Protein AF-0000000078385156 (afdb_homodimer)

pLDDT: mean 86.01, std 15.61, range [19.48, 98.06]

Secondary structure (DSSP, 8-state):
------------HHHHHHHHT--HHHHHHHHHHHHHHHHGGG-S-HHHHHHHHHHHHHHHHHHHHHHT-TT-HHHHHHHTHHHHIIIIISGGGHHHHHHHHHHHHHHHHHHHHHHH-HHHHHHHHHH-HHHHHHHHTT--HHHHHHT-HHHHHHHHHHHHHHHHHHHHHSTTHHHHHHHHHHHHHHHHHHHHHSS-HHHHHHHHHHS-GGGGGGG-HHHHHHHHHH-PPPPTT------------/------------HHHHHHHHT--HHHHHHHHHHHHHHHHGGG-S-HHHHHHHHHHHHHHHHHHHHHHT-TT-HHHHHHHTHHHHIIIIISGGGHHHHHHHHHHHHHHHHHHHHHHH-HHHHHHHHHH-HHHHHHHHTT--HHHHHHT-HHHHHHHHHHHHHHHHHHHHHSTTHHHHHHHHHHHHHHHHHHHHHSS-HHHHHHHHHHS-GGGGGGG-HHHHHHHHHH-PPPPTT------------

Foldseek 3Di:
DPPCPDPLPQQPVVLVCLQQLPDPQLCVLCVQLSVLVSCCLVDLFNVVSLVSNLVSVVSSLVSVVPSCPPPCNVVVCLVQVLNCLCNPVCVVVCVVQRVLCSPFQSVQLVVQCVVLVLSVLSNVLSPDPVSNVSSVVNHDNLVSQLSCQSNLRSVLSSLLSSLVRCCVRGNPVSLSNLCSVLRSLQVVLVCLLADDPVVLVSCQVRHDQSNLCSSPNVSSNCCNNNSDDDDPPDRRGSDNPPPPD/DPPCPDPLPQQPVVLVCLQQLPDPQLCVLCVQLSVLVSCCLVDLFNVVSLVSNLVSVVSSLVSVVPSCPPPCNVVVCLVQVLNCLCNPVCVVVCVVQRVLCSVFQSVQLVVQCVVLVLSVLSNVLSPDPVSNVSSVVNHDNLVSQLSCQSNLRSVLSSLLSSLVRCCVRGNPVSLSNLCSVLRSLQVVLVCLLADDPVVLVSCQVRHDQSNLCSSDNVSSNCCNNNSDDDDPPDRRGSDRPPPPD

Sequence (490 aa):
MLCVLGASPPVDAALIQKAAGVPECVRNCTEDLMVAASNAFNFQSFMKATKTICAEYKKATACIKKSGCSDVEGVYDMVTKGLYSVCVEKYSMLGLVGPCLDQNANRVFKKCDTKCGLLSDLNALTNDKEVQQVADEGGNALVLLDHLGPTCKSFICYLSCSQKGLERSCPATGSAYVDAMVRPL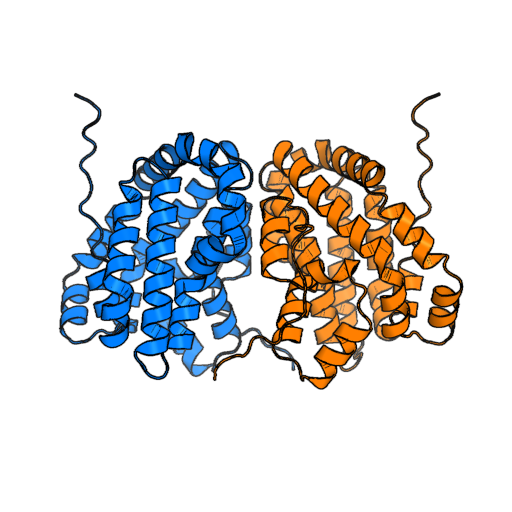EEVARYLQTAAKSLVKLVNKHVPKQCLPLMDVDYLSRLKYFGSLPDSRAVYEISLRTVALMLCVLGASPPVDAALIQKAAGVPECVRNCTEDLMVAASNAFNFQSFMKATKTICAEYKKATACIKKSGCSDVEGVYDMVTKGLYSVCVEKYSMLGLVGPCLDQNANRVFKKCDTKCGLLSDLNALTNDKEVQQVADEGGNALVLLDHLGPTCKSFICYLSCSQKGLERSCPATGSAYVDAMVRPLEEVARYLQTAAKSLVKLVNKHVPKQCLPLMDVDYLSRLKYFGSLPDSRAVYEISLRTVAL

InterPro domains:
  IPR029153 Chondroitin proteoglycan 4 [PF15481] (18-211)
  IPR053123 Chondroitin Proteoglycan 4-like [PTHR37442] (18-230)

Structure (mmCIF, N/CA/C/O backbone):
data_AF-0000000078385156-model_v1
#
loop_
_entity.id
_entity.type
_entity.pdbx_description
1 polymer 'CPG4 domain-containing protein'
#
loop_
_atom_site.group_PDB
_atom_site.id
_atom_site.type_symbol
_atom_site.label_atom_id
_atom_site.label_alt_id
_atom_site.label_comp_id
_atom_site.label_asym_id
_atom_site.label_entity_id
_atom_site.label_seq_id
_atom_site.pdbx_PDB_ins_code
_atom_site.Cartn_x
_atom_site.Cartn_y
_atom_site.Cartn_z
_atom_site.occupancy
_atom_site.B_iso_or_equiv
_atom_site.auth_seq_id
_atom_site.auth_comp_id
_atom_site.auth_asym_id
_atom_site.auth_atom_id
_atom_site.pdbx_PDB_model_num
ATOM 1 N N . MET A 1 1 ? 31.469 -25.141 -18.312 1 19.5 1 MET A N 1
ATOM 2 C CA . MET A 1 1 ? 30.484 -26.203 -18.172 1 19.5 1 MET A CA 1
ATOM 3 C C . MET A 1 1 ? 29.312 -25.766 -17.297 1 19.5 1 MET A C 1
ATOM 5 O O . MET A 1 1 ? 28.531 -26.594 -16.844 1 19.5 1 MET A O 1
ATOM 9 N N . LEU A 1 2 ? 29.344 -24.547 -16.672 1 20.75 2 LEU A N 1
ATOM 10 C CA . LEU A 1 2 ? 28.688 -23.906 -15.531 1 20.75 2 LEU A CA 1
ATOM 11 C C . LEU A 1 2 ? 27.188 -23.828 -15.75 1 20.75 2 LEU A C 1
ATOM 13 O O . LEU A 1 2 ? 26.406 -24.031 -14.82 1 20.75 2 LEU A O 1
ATOM 17 N N . CYS A 1 3 ? 26.719 -23.062 -16.812 1 23.27 3 CYS A N 1
ATOM 18 C CA . CYS A 1 3 ? 25.625 -22.125 -16.984 1 23.27 3 CYS A CA 1
ATOM 19 C C . CYS A 1 3 ? 24.312 -22.859 -17.25 1 23.27 3 CYS A C 1
ATOM 21 O O . CYS A 1 3 ? 23.328 -22.266 -17.688 1 23.27 3 CYS A O 1
ATOM 23 N N . VAL A 1 4 ? 24.359 -24.109 -17.641 1 24.78 4 VAL A N 1
ATOM 24 C CA . VAL A 1 4 ? 23.109 -24.719 -18.062 1 24.78 4 VAL A CA 1
ATOM 25 C C . VAL A 1 4 ? 22.172 -24.844 -16.859 1 24.78 4 VAL A C 1
ATOM 27 O O . VAL A 1 4 ? 22.203 -25.859 -16.141 1 24.78 4 VAL A O 1
ATOM 30 N N . LEU A 1 5 ? 22.141 -24.062 -15.891 1 31.27 5 LEU A N 1
ATOM 31 C CA . LEU A 1 5 ? 21.094 -24.297 -14.914 1 31.27 5 LEU A CA 1
ATOM 32 C C . LEU A 1 5 ? 19.797 -24.703 -15.609 1 31.27 5 LEU A C 1
ATOM 34 O O . LEU A 1 5 ? 19.328 -24.031 -16.531 1 31.27 5 LEU A O 1
ATOM 38 N N . GLY A 1 6 ? 19.359 -25.969 -15.75 1 31.77 6 GLY A N 1
ATOM 39 C CA . GLY A 1 6 ? 18.156 -26.609 -16.25 1 31.77 6 GLY A CA 1
ATOM 40 C C . GLY A 1 6 ? 16.906 -25.781 -16.062 1 31.77 6 GLY A C 1
ATOM 41 O O . GLY A 1 6 ? 16.672 -25.25 -14.977 1 31.77 6 GLY A O 1
ATOM 42 N N . ALA A 1 7 ? 16.375 -25.109 -17.094 1 38.41 7 ALA A N 1
ATOM 43 C CA . ALA A 1 7 ? 15.078 -24.453 -17.219 1 38.41 7 ALA A CA 1
ATOM 44 C C . ALA A 1 7 ? 13.992 -25.203 -16.453 1 38.41 7 ALA A C 1
ATOM 46 O O . ALA A 1 7 ? 13.727 -26.375 -16.75 1 38.41 7 ALA A O 1
ATOM 47 N N . SER A 1 8 ? 13.953 -25.281 -15.211 1 45.66 8 SER A N 1
ATOM 48 C CA . SER A 1 8 ? 12.773 -25.875 -14.586 1 45.66 8 SER A CA 1
ATOM 49 C C . SER A 1 8 ? 11.539 -25.719 -15.469 1 45.66 8 SER A C 1
ATOM 51 O O . SER A 1 8 ? 11.391 -24.719 -16.172 1 45.66 8 SER A O 1
ATOM 53 N N . PRO A 1 9 ? 10.945 -26.906 -15.867 1 52.84 9 PRO A N 1
ATOM 54 C CA . PRO A 1 9 ? 9.734 -26.812 -16.672 1 52.84 9 PRO A CA 1
ATOM 55 C C . PRO A 1 9 ? 8.797 -25.703 -16.203 1 52.84 9 PRO A C 1
ATOM 57 O O . PRO A 1 9 ? 8.773 -25.375 -15.023 1 52.84 9 PRO A O 1
ATOM 60 N N . PRO A 1 10 ? 8.195 -25.078 -17.141 1 67.12 10 PRO A N 1
ATOM 61 C CA . PRO A 1 10 ? 7.25 -24 -16.812 1 67.12 10 PRO A CA 1
ATOM 62 C C . PRO A 1 10 ? 6.117 -24.484 -15.906 1 67.12 10 PRO A C 1
ATOM 64 O O . PRO A 1 10 ? 5.691 -25.641 -15.992 1 67.12 10 PRO A O 1
ATOM 67 N N . VAL A 1 11 ? 5.93 -23.859 -14.82 1 75.25 11 VAL A N 1
ATOM 68 C CA . VAL A 1 11 ? 4.801 -24.125 -13.938 1 75.25 11 VAL A CA 1
ATOM 69 C C . VAL A 1 11 ? 3.514 -24.219 -14.75 1 75.25 11 VAL A C 1
ATOM 71 O O . VAL A 1 11 ? 3.266 -23.406 -15.633 1 75.25 11 VAL A O 1
ATOM 74 N N . ASP A 1 12 ? 2.863 -25.344 -14.555 1 82.88 12 ASP A N 1
ATOM 75 C CA . ASP A 1 12 ? 1.576 -25.516 -15.219 1 82.88 12 ASP A CA 1
ATOM 76 C C . ASP A 1 12 ? 0.494 -24.672 -14.555 1 82.88 12 ASP A C 1
ATOM 78 O O . ASP A 1 12 ? -0.323 -25.188 -13.789 1 82.88 12 ASP A O 1
ATOM 82 N N . ALA A 1 13 ? 0.412 -23.469 -14.969 1 83.94 13 ALA A N 1
ATOM 83 C CA . ALA A 1 13 ? -0.536 -22.516 -14.391 1 83.94 13 ALA A CA 1
ATOM 84 C C . ALA A 1 13 ? -1.973 -22.891 -14.742 1 83.94 13 ALA A C 1
ATOM 86 O O . ALA A 1 13 ? -2.895 -22.641 -13.961 1 83.94 13 ALA A O 1
ATOM 87 N N . ALA A 1 14 ? -2.139 -23.547 -15.828 1 85.12 14 ALA A N 1
ATOM 88 C CA . ALA A 1 14 ? -3.473 -23.969 -16.25 1 85.12 14 ALA A CA 1
ATOM 89 C C . ALA A 1 14 ? -4.035 -25.031 -15.32 1 85.12 14 ALA A C 1
ATOM 91 O O . ALA A 1 14 ? -5.23 -25.031 -15.008 1 85.12 14 ALA A O 1
ATOM 92 N N . LEU A 1 15 ? -3.195 -25.891 -14.977 1 90.19 15 LEU A N 1
ATOM 93 C CA . LEU A 1 15 ? -3.631 -26.922 -14.062 1 90.19 15 LEU A CA 1
ATOM 94 C C . LEU A 1 15 ? -4.059 -26.328 -12.719 1 90.19 15 LEU A C 1
ATOM 96 O O . LEU A 1 15 ? -5.043 -26.781 -12.125 1 90.19 15 LEU A O 1
ATOM 100 N N . ILE A 1 16 ? -3.359 -25.375 -12.273 1 89.94 16 ILE A N 1
ATOM 101 C CA . ILE A 1 16 ? -3.684 -24.719 -11.016 1 89.94 16 ILE A CA 1
ATOM 102 C C . ILE A 1 16 ? -5.047 -24.047 -11.117 1 89.94 16 ILE A C 1
ATOM 104 O O . ILE A 1 16 ? -5.859 -24.109 -10.195 1 89.94 16 ILE A O 1
ATOM 108 N N . GLN A 1 17 ? -5.305 -23.406 -12.203 1 90.88 17 GLN A N 1
ATOM 109 C CA . GLN A 1 17 ? -6.594 -22.75 -12.406 1 90.88 17 GLN A CA 1
ATOM 110 C C . GLN A 1 17 ? -7.734 -23.766 -12.383 1 90.88 17 GLN A C 1
ATOM 112 O O . GLN A 1 17 ? -8.766 -23.516 -11.758 1 90.88 17 GLN A O 1
ATOM 117 N N . LYS A 1 18 ? -7.492 -24.828 -13.023 1 92.94 18 LYS A N 1
ATOM 118 C CA . LYS A 1 18 ? -8.508 -25.875 -13.047 1 92.94 18 LYS A CA 1
ATOM 119 C C . LYS A 1 18 ? -8.742 -26.453 -11.648 1 92.94 18 LYS A C 1
ATOM 121 O O . LYS A 1 18 ? -9.891 -26.641 -11.242 1 92.94 18 LYS A O 1
ATOM 126 N N . ALA A 1 19 ? -7.648 -26.688 -11.031 1 94.19 19 ALA A N 1
ATOM 127 C CA . ALA A 1 19 ? -7.742 -27.25 -9.688 1 94.19 19 ALA A CA 1
ATOM 128 C C . ALA A 1 19 ? -8.453 -26.297 -8.742 1 94.19 19 ALA A C 1
ATOM 130 O O . ALA A 1 19 ? -9.141 -26.719 -7.809 1 94.19 19 ALA A O 1
ATOM 131 N N . ALA A 1 20 ? -8.281 -25.016 -9.023 1 91.81 20 ALA A N 1
ATOM 132 C CA . ALA A 1 20 ? -8.906 -23.984 -8.18 1 91.81 20 ALA A CA 1
ATOM 133 C C . ALA A 1 20 ? -10.391 -23.844 -8.508 1 91.81 20 ALA A C 1
ATOM 135 O O . ALA A 1 20 ? -11.125 -23.156 -7.789 1 91.81 20 ALA A O 1
ATOM 136 N N . GLY A 1 21 ? -10.883 -24.406 -9.562 1 90.81 21 GLY A N 1
ATOM 137 C CA . GLY A 1 21 ? -12.289 -24.344 -9.945 1 90.81 21 GLY A CA 1
ATOM 138 C C . GLY A 1 21 ? -12.625 -23.109 -10.766 1 90.81 21 GLY A C 1
ATOM 139 O O . GLY A 1 21 ? -13.781 -22.672 -10.789 1 90.81 21 GLY A O 1
ATOM 140 N N . VAL A 1 22 ? -11.609 -22.531 -11.398 1 90.38 22 VAL A N 1
ATOM 141 C CA . VAL A 1 22 ? -11.867 -21.375 -12.25 1 90.38 22 VAL A CA 1
ATOM 142 C C . VAL A 1 22 ? -12.719 -21.797 -13.445 1 90.38 22 VAL A C 1
ATOM 144 O O . VAL A 1 22 ? -12.383 -22.75 -14.148 1 90.38 22 VAL A O 1
ATOM 147 N N . PRO A 1 23 ? -13.773 -21.078 -13.664 1 90.75 23 PRO A N 1
ATOM 148 C CA . PRO A 1 23 ? -14.664 -21.469 -14.758 1 90.75 23 PRO A CA 1
ATOM 149 C C . PRO A 1 23 ? -13.984 -21.375 -16.125 1 90.75 23 PRO A C 1
ATOM 151 O O . PRO A 1 23 ? -13.078 -20.562 -16.312 1 90.75 23 PRO A O 1
ATOM 154 N N . GLU A 1 24 ? -14.492 -22.156 -17.047 1 89.31 24 GLU A N 1
ATOM 155 C CA . GLU A 1 24 ? -13.922 -22.25 -18.391 1 89.31 24 GLU A CA 1
ATOM 156 C C . GLU A 1 24 ? -13.961 -20.891 -19.094 1 89.31 24 GLU A C 1
ATOM 158 O O . GLU A 1 24 ? -13.031 -20.547 -19.828 1 89.31 24 GLU A O 1
ATOM 163 N N . CYS A 1 25 ? -14.984 -20.188 -18.891 1 91.5 25 CYS A N 1
ATOM 164 C CA . CYS A 1 25 ? -15.109 -18.891 -19.547 1 91.5 25 CYS A CA 1
ATOM 165 C C . CYS A 1 25 ? -13.977 -17.953 -19.125 1 91.5 25 CYS A C 1
ATOM 167 O O . CYS A 1 25 ? -13.477 -17.172 -19.938 1 91.5 25 CYS A O 1
ATOM 169 N N . VAL A 1 26 ? -13.562 -18.047 -17.875 1 92.44 26 VAL A N 1
ATOM 170 C CA . VAL A 1 26 ? -12.453 -17.25 -17.375 1 92.44 26 VAL A CA 1
ATOM 171 C C . VAL A 1 26 ? -11.133 -17.797 -17.922 1 92.44 26 VAL A C 1
ATOM 173 O O . VAL A 1 26 ? -10.273 -17.031 -18.359 1 92.44 26 VAL A O 1
ATOM 176 N N . ARG A 1 27 ? -11.039 -19.078 -17.953 1 92.56 27 ARG A N 1
ATOM 177 C CA . ARG A 1 27 ? -9.805 -19.719 -18.406 1 92.56 27 ARG A CA 1
ATOM 178 C C . ARG A 1 27 ? -9.547 -19.406 -19.875 1 92.56 27 ARG A C 1
ATOM 180 O O . ARG A 1 27 ? -8.398 -19.203 -20.281 1 92.56 27 ARG A O 1
ATOM 187 N N . ASN A 1 28 ? -10.523 -19.344 -20.641 1 92.56 28 ASN A N 1
ATOM 188 C CA . ASN A 1 28 ? -10.383 -19.016 -22.047 1 92.56 28 ASN A CA 1
ATOM 189 C C . ASN A 1 28 ? -9.867 -17.594 -22.25 1 92.56 28 ASN A C 1
ATOM 191 O O . ASN A 1 28 ? -9.117 -17.312 -23.188 1 92.56 28 ASN A O 1
ATOM 195 N N . CYS A 1 29 ? -10.266 -16.75 -21.328 1 94.69 29 CYS A N 1
ATOM 196 C CA . CYS A 1 29 ? -9.875 -15.352 -21.438 1 94.69 29 CYS A CA 1
ATOM 197 C C . CYS A 1 29 ? -8.469 -15.133 -20.891 1 94.69 29 CYS A C 1
ATOM 199 O O . CYS A 1 29 ? -7.801 -14.164 -21.25 1 94.69 29 CYS A O 1
ATOM 201 N N . THR A 1 30 ? -7.992 -16.062 -20.078 1 94.5 30 THR A N 1
ATOM 202 C CA . THR A 1 30 ? -6.75 -15.781 -19.359 1 94.5 30 THR A CA 1
ATOM 203 C C . THR A 1 30 ? -5.629 -16.703 -19.844 1 94.5 30 THR A C 1
ATOM 205 O O . THR A 1 30 ? -4.5 -16.609 -19.344 1 94.5 30 THR A O 1
ATOM 208 N N . GLU A 1 31 ? -5.812 -17.484 -20.797 1 92.88 31 GLU A N 1
ATOM 209 C CA . GLU A 1 31 ? -4.836 -18.469 -21.25 1 92.88 31 GLU A CA 1
ATOM 210 C C . GLU A 1 31 ? -3.533 -17.797 -21.672 1 92.88 31 GLU A C 1
ATOM 212 O O . GLU A 1 31 ? -2.457 -18.172 -21.203 1 92.88 31 GLU A O 1
ATOM 217 N N . ASP A 1 32 ? -3.66 -16.859 -22.547 1 93.25 32 ASP A N 1
ATOM 218 C CA . ASP A 1 32 ? -2.469 -16.188 -23.047 1 93.25 32 ASP A CA 1
ATOM 219 C C . ASP A 1 32 ? -1.754 -15.43 -21.938 1 93.25 32 ASP A C 1
ATOM 221 O O . ASP A 1 32 ? -0.525 -15.32 -21.938 1 93.25 32 ASP A O 1
ATOM 225 N N . LEU A 1 33 ? -2.525 -14.891 -21.016 1 93.75 33 LEU A N 1
ATOM 226 C CA . LEU A 1 33 ? -1.944 -14.219 -19.859 1 93.75 33 LEU A CA 1
ATOM 227 C C . LEU A 1 33 ? -1.127 -15.188 -19.016 1 93.75 33 LEU A C 1
ATOM 229 O O . LEU A 1 33 ? -0.025 -14.859 -18.578 1 93.75 33 LEU A O 1
ATOM 233 N N . MET A 1 34 ? -1.663 -16.359 -18.844 1 90 34 MET A N 1
ATOM 234 C CA . MET A 1 34 ? -0.976 -17.375 -18.047 1 90 34 MET A CA 1
ATOM 235 C C . MET A 1 34 ? 0.311 -17.828 -18.734 1 90 34 MET A C 1
ATOM 237 O O . MET A 1 34 ? 1.328 -18.047 -18.078 1 90 34 MET A O 1
ATOM 241 N N . VAL A 1 35 ? 0.225 -17.938 -19.984 1 87.19 35 VAL A N 1
ATOM 242 C CA . VAL A 1 35 ? 1.407 -18.312 -20.75 1 87.19 35 VAL A CA 1
ATOM 243 C C . VAL A 1 35 ? 2.479 -17.234 -20.625 1 87.19 35 VAL A C 1
ATOM 245 O O . VAL A 1 35 ? 3.648 -17.531 -20.391 1 87.19 35 VAL A O 1
ATOM 248 N N . ALA A 1 36 ? 2.082 -16.031 -20.766 1 87.56 36 ALA A N 1
ATOM 249 C CA . ALA A 1 36 ? 3.02 -14.922 -20.625 1 87.56 36 ALA A CA 1
ATOM 250 C C . ALA A 1 36 ? 3.645 -14.891 -19.234 1 87.56 36 ALA A C 1
ATOM 252 O O . ALA A 1 36 ? 4.852 -14.672 -19.094 1 87.56 36 ALA A O 1
ATOM 253 N N . ALA A 1 37 ? 2.836 -15.086 -18.234 1 86 37 ALA A N 1
ATOM 254 C CA . ALA A 1 37 ? 3.305 -15.047 -16.844 1 86 37 ALA A CA 1
ATOM 255 C C . ALA A 1 37 ? 4.293 -16.188 -16.578 1 86 37 ALA A C 1
ATOM 257 O O . ALA A 1 37 ? 5.293 -15.984 -15.883 1 86 37 ALA A O 1
ATOM 258 N N . SER A 1 38 ? 3.973 -17.312 -17.078 1 79.25 38 SER A N 1
ATOM 259 C CA . SER A 1 38 ? 4.832 -18.469 -16.875 1 79.25 38 SER A CA 1
ATOM 260 C C . SER A 1 38 ? 6.188 -18.281 -17.547 1 79.25 38 SER A C 1
ATOM 262 O O . SER A 1 38 ? 7.203 -18.781 -17.062 1 79.25 38 SER A O 1
ATOM 264 N N . ASN A 1 39 ? 6.199 -17.547 -18.562 1 76.94 39 ASN A N 1
ATOM 265 C CA . ASN A 1 39 ? 7.43 -17.328 -19.328 1 76.94 39 ASN A CA 1
ATOM 266 C C . ASN A 1 39 ? 8.258 -16.188 -18.734 1 76.94 39 ASN A C 1
ATOM 268 O O . ASN A 1 39 ? 9.406 -15.992 -19.125 1 76.94 39 ASN A O 1
ATOM 272 N N . ALA A 1 40 ? 7.625 -15.5 -17.797 1 75.56 40 ALA A N 1
ATOM 273 C CA . ALA A 1 40 ? 8.289 -14.32 -17.234 1 75.56 40 ALA A CA 1
ATOM 274 C C . ALA A 1 40 ? 9.594 -14.703 -16.547 1 75.56 40 ALA A C 1
ATOM 276 O O . ALA A 1 40 ? 10.539 -13.914 -16.516 1 75.56 40 ALA A O 1
ATOM 277 N N . PHE A 1 41 ? 9.664 -15.852 -16.062 1 66.44 41 PHE A N 1
ATOM 278 C CA . PHE A 1 41 ? 10.859 -16.312 -15.359 1 66.44 41 PHE A CA 1
ATOM 279 C C . PHE A 1 41 ? 11.992 -16.594 -16.328 1 66.44 41 PHE A C 1
ATOM 281 O O . PHE A 1 41 ? 13.156 -16.688 -15.93 1 66.44 41 PHE A O 1
ATOM 288 N N . ASN A 1 42 ? 11.656 -16.641 -17.562 1 66.75 42 ASN A N 1
ATOM 289 C CA . ASN A 1 42 ? 12.656 -17.016 -18.562 1 66.75 42 ASN A CA 1
ATOM 290 C C . ASN A 1 42 ? 13.078 -15.812 -19.406 1 66.75 42 ASN A C 1
ATOM 292 O O . ASN A 1 42 ? 13.93 -15.93 -20.281 1 66.75 42 ASN A O 1
ATOM 296 N N . PHE A 1 43 ? 12.531 -14.758 -19.094 1 65.44 43 PHE A N 1
ATOM 297 C CA . PHE A 1 43 ? 12.844 -13.609 -19.922 1 65.44 43 PHE A CA 1
ATOM 298 C C . PHE A 1 43 ? 14.211 -13.039 -19.578 1 65.44 43 PHE A C 1
ATOM 300 O O . PHE A 1 43 ? 14.617 -13.062 -18.406 1 65.44 43 PHE A O 1
ATOM 307 N N . GLN A 1 44 ? 14.727 -12.656 -20.688 1 72.06 44 GLN A N 1
ATOM 308 C CA . GLN A 1 44 ? 16.016 -11.992 -20.531 1 72.06 44 GLN A CA 1
ATOM 309 C C . GLN A 1 44 ? 15.844 -10.539 -20.078 1 72.06 44 GLN A C 1
ATOM 311 O O . GLN A 1 44 ? 16.703 -9.984 -19.406 1 72.06 44 GLN A O 1
ATOM 316 N N . SER A 1 45 ? 14.766 -10.031 -20.516 1 86.62 45 SER A N 1
ATOM 317 C CA . SER A 1 45 ? 14.492 -8.641 -20.188 1 86.62 45 SER A CA 1
ATOM 318 C C . SER A 1 45 ? 13.234 -8.516 -19.328 1 86.62 45 SER A C 1
ATOM 320 O O . SER A 1 45 ? 12.141 -8.891 -19.766 1 86.62 45 SER A O 1
ATOM 322 N N . PHE A 1 46 ? 13.422 -7.941 -18.234 1 88 46 PHE A N 1
ATOM 323 C CA . PHE A 1 46 ? 12.305 -7.711 -17.328 1 88 46 PHE A CA 1
ATOM 324 C C . PHE A 1 46 ? 11.25 -6.82 -17.969 1 88 46 PHE A C 1
ATOM 326 O O . PHE A 1 46 ? 10.055 -7.09 -17.875 1 88 46 PHE A O 1
ATOM 333 N N . MET A 1 47 ? 11.703 -5.812 -18.672 1 89.69 47 MET A N 1
ATOM 334 C CA . MET A 1 47 ? 10.789 -4.848 -19.281 1 89.69 47 MET A CA 1
ATOM 335 C C . MET A 1 47 ? 9.992 -5.492 -20.406 1 89.69 47 MET A C 1
ATOM 337 O O . MET A 1 47 ? 8.797 -5.238 -20.562 1 89.69 47 MET A O 1
ATOM 341 N N . LYS A 1 48 ? 10.656 -6.27 -21.141 1 89.19 48 LYS A N 1
ATOM 342 C CA . LYS A 1 48 ? 9.953 -6.949 -22.234 1 89.19 48 LYS A CA 1
ATOM 343 C C . LYS A 1 48 ? 8.906 -7.918 -21.688 1 89.19 48 LYS A C 1
ATOM 345 O O . LYS A 1 48 ? 7.793 -7.988 -22.203 1 89.19 48 LYS A O 1
ATOM 350 N N . ALA A 1 49 ? 9.273 -8.656 -20.688 1 90.81 49 ALA A N 1
ATOM 351 C CA . ALA A 1 49 ? 8.328 -9.57 -20.047 1 90.81 49 ALA A CA 1
ATOM 352 C C . ALA A 1 49 ? 7.125 -8.812 -19.5 1 90.81 49 ALA A C 1
ATOM 354 O O . ALA A 1 49 ? 5.98 -9.227 -19.688 1 90.81 49 ALA A O 1
ATOM 355 N N . THR A 1 50 ? 7.402 -7.715 -18.828 1 92.75 50 THR A N 1
ATOM 356 C CA . THR A 1 50 ? 6.344 -6.918 -18.219 1 92.75 50 THR A CA 1
ATOM 357 C C . THR A 1 50 ? 5.406 -6.355 -19.281 1 92.75 50 THR A C 1
ATOM 359 O O . THR A 1 50 ? 4.184 -6.391 -19.125 1 92.75 50 THR A O 1
ATOM 362 N N . LYS A 1 51 ? 5.98 -5.887 -20.328 1 92.69 51 LYS A N 1
ATOM 363 C CA . LYS A 1 51 ? 5.168 -5.34 -21.406 1 92.69 51 LYS A CA 1
ATOM 364 C C . LYS A 1 51 ? 4.262 -6.41 -22.016 1 92.69 51 LYS A C 1
ATOM 366 O O . LYS A 1 51 ? 3.094 -6.148 -22.297 1 92.69 51 LYS A O 1
ATOM 371 N N . THR A 1 52 ? 4.82 -7.551 -22.203 1 93.19 52 THR A N 1
ATOM 372 C CA . THR A 1 52 ? 4.051 -8.656 -22.75 1 93.19 52 THR A CA 1
ATOM 373 C C . THR A 1 52 ? 2.918 -9.055 -21.812 1 93.19 52 THR A C 1
ATOM 375 O O . THR A 1 52 ? 1.775 -9.227 -22.234 1 93.19 52 THR A O 1
ATOM 378 N N . ILE A 1 53 ? 3.201 -9.164 -20.547 1 94.75 53 ILE A N 1
ATOM 379 C CA . ILE A 1 53 ? 2.207 -9.531 -19.547 1 94.75 53 ILE A CA 1
ATOM 380 C C . ILE A 1 53 ? 1.108 -8.477 -19.5 1 94.75 53 ILE A C 1
ATOM 382 O O . ILE A 1 53 ? -0.078 -8.805 -19.438 1 94.75 53 ILE A O 1
ATOM 386 N N . CYS A 1 54 ? 1.521 -7.23 -19.547 1 96.12 54 CYS A N 1
ATOM 387 C CA . CYS A 1 54 ? 0.543 -6.152 -19.484 1 96.12 54 CYS A CA 1
ATOM 388 C C . CYS A 1 54 ? -0.344 -6.133 -20.719 1 96.12 54 CYS A C 1
ATOM 390 O O . CYS A 1 54 ? -1.532 -5.82 -20.625 1 96.12 54 CYS A O 1
ATOM 392 N N . ALA A 1 55 ? 0.202 -6.43 -21.844 1 96.19 55 ALA A N 1
ATOM 393 C CA . ALA A 1 55 ? -0.604 -6.527 -23.062 1 96.19 55 ALA A CA 1
ATOM 394 C C . ALA A 1 55 ? -1.629 -7.652 -22.953 1 96.19 55 ALA A C 1
ATOM 396 O O . ALA A 1 55 ? -2.797 -7.473 -23.297 1 96.19 55 ALA A O 1
ATOM 397 N N . GLU A 1 56 ? -1.189 -8.773 -22.469 1 96.12 56 GLU A N 1
ATOM 398 C CA . GLU A 1 56 ? -2.086 -9.914 -22.328 1 96.12 56 GLU A CA 1
ATOM 399 C C . GLU A 1 56 ? -3.123 -9.664 -21.234 1 96.12 56 GLU A C 1
ATOM 401 O O . GLU A 1 56 ? -4.258 -10.133 -2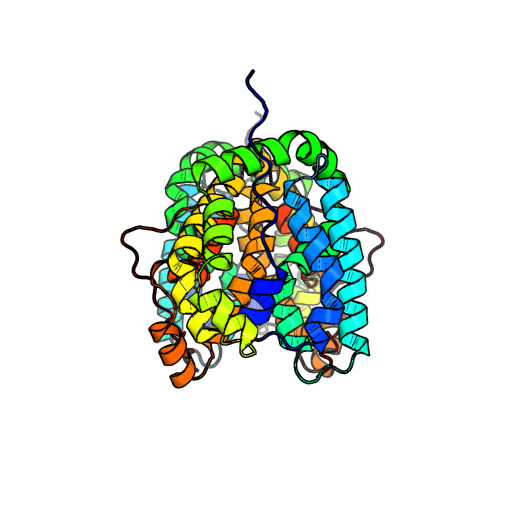1.328 1 96.12 56 GLU A O 1
ATOM 406 N N . TYR A 1 57 ? -2.721 -8.961 -20.25 1 96.19 57 TYR A N 1
ATOM 407 C CA . TYR A 1 57 ? -3.654 -8.586 -19.188 1 96.19 57 TYR A CA 1
ATOM 408 C C . TYR A 1 57 ? -4.781 -7.723 -19.734 1 96.19 57 TYR A C 1
ATOM 410 O O . TYR A 1 57 ? -5.953 -7.934 -19.422 1 96.19 57 TYR A O 1
ATOM 418 N N . LYS A 1 58 ? -4.434 -6.766 -20.516 1 96.81 58 LYS A N 1
ATOM 419 C CA . LYS A 1 58 ? -5.434 -5.898 -21.141 1 96.81 58 LYS A CA 1
ATOM 420 C C . LYS A 1 58 ? -6.398 -6.703 -22 1 96.81 58 LYS A C 1
ATOM 422 O O . LYS A 1 58 ? -7.613 -6.488 -21.953 1 96.81 58 LYS A O 1
ATOM 427 N N . LYS A 1 59 ? -5.855 -7.609 -22.75 1 96.75 59 LYS A N 1
ATOM 428 C CA . LYS A 1 59 ? -6.688 -8.469 -23.594 1 96.75 59 LYS A CA 1
ATOM 429 C C . LYS A 1 59 ? -7.613 -9.336 -22.766 1 96.75 59 LYS A C 1
ATOM 431 O O . LYS A 1 59 ? -8.797 -9.469 -23.062 1 96.75 59 LYS A O 1
ATOM 436 N N . ALA A 1 60 ? -7.07 -9.945 -21.719 1 95.62 60 ALA A N 1
ATOM 437 C CA . ALA A 1 60 ? -7.855 -10.812 -20.844 1 95.62 60 ALA A CA 1
ATOM 438 C C . ALA A 1 60 ? -8.977 -10.031 -20.172 1 95.62 60 ALA A C 1
ATOM 440 O O . ALA A 1 60 ? -10.102 -10.523 -20.047 1 95.62 60 ALA A O 1
ATOM 441 N N . THR A 1 61 ? -8.656 -8.867 -19.719 1 94.38 61 THR A N 1
ATOM 442 C CA . THR A 1 61 ? -9.648 -8.031 -19.062 1 94.38 61 THR A CA 1
ATOM 443 C C . THR A 1 61 ? -10.789 -7.68 -20 1 94.38 61 THR A C 1
ATOM 445 O O . THR A 1 61 ? -11.961 -7.742 -19.625 1 94.38 61 THR A O 1
ATOM 448 N N . ALA A 1 62 ? -10.445 -7.285 -21.219 1 93.75 62 ALA A N 1
ATOM 449 C CA . ALA A 1 62 ? -11.469 -6.988 -22.219 1 93.75 62 ALA A CA 1
ATOM 450 C C . ALA A 1 62 ? -12.32 -8.219 -22.5 1 93.75 62 ALA A C 1
ATOM 452 O O . ALA A 1 62 ? -13.539 -8.117 -22.656 1 93.75 62 ALA A O 1
ATOM 453 N N . CYS A 1 63 ? -11.656 -9.297 -22.578 1 94.81 63 CYS A N 1
ATOM 454 C CA . CYS A 1 63 ? -12.344 -10.562 -22.844 1 94.81 63 CYS A CA 1
ATOM 455 C C . CYS A 1 63 ? -13.328 -10.891 -21.719 1 94.81 63 CYS A C 1
ATOM 457 O O . CYS A 1 63 ? -14.461 -11.289 -21.984 1 94.81 63 CYS A O 1
ATOM 459 N N . ILE A 1 64 ? -12.93 -10.734 -20.484 1 93.69 64 ILE A N 1
ATOM 460 C CA . ILE A 1 64 ? -13.773 -11.023 -19.328 1 93.69 64 ILE A CA 1
ATOM 461 C C . ILE A 1 64 ? -15.008 -10.125 -19.344 1 93.69 64 ILE A C 1
ATOM 463 O O . ILE A 1 64 ? -16.125 -10.586 -19.078 1 93.69 64 ILE A O 1
ATOM 467 N N . LYS A 1 65 ? -14.828 -8.938 -19.656 1 88.69 65 LYS A N 1
ATOM 468 C CA . LYS A 1 65 ? -15.93 -7.98 -19.703 1 88.69 65 LYS A CA 1
ATOM 469 C C . LYS A 1 65 ? -16.922 -8.336 -20.797 1 88.69 65 LYS A C 1
ATOM 471 O O . LYS A 1 65 ? -18.141 -8.141 -20.641 1 88.69 65 LYS A O 1
ATOM 476 N N . LYS A 1 66 ? -16.484 -8.914 -21.844 1 89.62 66 LYS A N 1
ATOM 477 C CA . LYS A 1 66 ? -17.328 -9.227 -23 1 89.62 66 LYS A CA 1
ATOM 478 C C . LYS A 1 66 ? -17.938 -10.617 -22.859 1 89.62 66 LYS A C 1
ATOM 480 O O . LYS A 1 66 ? -18.969 -10.906 -23.469 1 89.62 66 LYS A O 1
ATOM 485 N N . SER A 1 67 ? -17.234 -11.484 -22.234 1 84.19 67 SER A N 1
ATOM 486 C CA . SER A 1 67 ? -17.594 -12.898 -22.219 1 84.19 67 SER A CA 1
ATOM 487 C C . SER A 1 67 ? -18.922 -13.133 -21.516 1 84.19 67 SER A C 1
ATOM 489 O O . SER A 1 67 ? -19.578 -14.148 -21.734 1 84.19 67 SER A O 1
ATOM 491 N N . GLY A 1 68 ? -19.359 -12.203 -20.703 1 74.62 68 GLY A N 1
ATOM 492 C CA . GLY A 1 68 ? -20.594 -12.422 -19.969 1 74.62 68 GLY A CA 1
ATOM 493 C C . GLY A 1 68 ? -20.469 -13.445 -18.859 1 74.62 68 GLY A C 1
ATOM 494 O O . GLY A 1 68 ? -21.469 -13.992 -18.391 1 74.62 68 GLY A O 1
ATOM 495 N N . CYS A 1 69 ? -19.234 -13.844 -18.672 1 76.69 69 CYS A N 1
ATOM 496 C CA . CYS A 1 69 ? -19.047 -14.766 -17.547 1 76.69 69 CYS A CA 1
ATOM 497 C C . CYS A 1 69 ? -19.641 -14.188 -16.266 1 76.69 69 CYS A C 1
ATOM 499 O O . CYS A 1 69 ? -19.141 -13.18 -15.758 1 76.69 69 CYS A O 1
ATOM 501 N N . SER A 1 70 ? -20.656 -14.727 -15.914 1 74 70 SER A N 1
ATOM 502 C CA . SER A 1 70 ? -21.453 -14.195 -14.812 1 74 70 SER A CA 1
ATOM 503 C C . SER A 1 70 ? -20.688 -14.266 -13.5 1 74 70 SER A C 1
ATOM 505 O O . SER A 1 70 ? -20.031 -15.273 -13.203 1 74 70 SER A O 1
ATOM 507 N N . ASP A 1 71 ? -20.734 -13.258 -12.758 1 74.06 71 ASP A N 1
ATOM 508 C CA . ASP A 1 71 ? -20.391 -13.164 -11.344 1 74.06 71 ASP A CA 1
ATOM 509 C C . ASP A 1 71 ? -18.891 -13.383 -11.133 1 74.06 71 ASP A C 1
ATOM 511 O O . ASP A 1 71 ? -18.469 -13.812 -10.062 1 74.06 71 ASP A O 1
ATOM 515 N N . VAL A 1 72 ? -18.094 -13.18 -12.258 1 79.62 72 VAL A N 1
ATOM 516 C CA . VAL A 1 72 ? -16.688 -13.492 -12.055 1 79.62 72 VAL A CA 1
ATOM 517 C C . VAL A 1 72 ? -15.859 -12.211 -12.062 1 79.62 72 VAL A C 1
ATOM 519 O O . VAL A 1 72 ? -14.695 -12.211 -11.641 1 79.62 72 VAL A O 1
ATOM 522 N N . GLU A 1 73 ? -16.406 -11.156 -12.438 1 80 73 GLU A N 1
ATOM 523 C CA . GLU A 1 73 ? -15.664 -9.922 -12.617 1 80 73 GLU A CA 1
ATOM 524 C C . GLU A 1 73 ? -15.016 -9.469 -11.305 1 80 73 GLU A C 1
ATOM 526 O O . GLU A 1 73 ? -13.844 -9.094 -11.289 1 80 73 GLU A O 1
ATOM 531 N N . GLY A 1 74 ? -15.812 -9.602 -10.273 1 81.38 74 GLY A N 1
ATOM 532 C CA . GLY A 1 74 ? -15.273 -9.203 -8.977 1 81.38 74 GLY A CA 1
ATOM 533 C C . GLY A 1 74 ? -14.086 -10.039 -8.539 1 81.38 74 GLY A C 1
ATOM 534 O O . GLY A 1 74 ? -13.078 -9.508 -8.07 1 81.38 74 GLY A O 1
ATOM 535 N N . VAL A 1 75 ? -14.203 -11.266 -8.75 1 83.25 75 VAL A N 1
ATOM 536 C CA . VAL A 1 75 ? -13.133 -12.172 -8.359 1 83.25 75 VAL A CA 1
ATOM 537 C C . VAL A 1 75 ? -11.922 -11.977 -9.273 1 83.25 75 VAL A C 1
ATOM 539 O O . VAL A 1 75 ? -10.781 -11.961 -8.812 1 83.25 75 VAL A O 1
ATOM 542 N N . TYR A 1 76 ? -12.172 -11.859 -10.531 1 89.75 76 TYR A N 1
ATOM 543 C CA . TYR A 1 76 ? -11.102 -11.609 -11.492 1 89.75 76 TYR A CA 1
ATOM 544 C C . TYR A 1 76 ? -10.328 -10.352 -11.117 1 89.75 76 TYR A C 1
ATOM 546 O O . TYR A 1 76 ? -9.094 -10.359 -11.109 1 89.75 76 TYR A O 1
ATOM 554 N N . ASP A 1 77 ? -11.047 -9.344 -10.758 1 88.12 77 ASP A N 1
ATOM 555 C CA . ASP A 1 77 ? -10.414 -8.086 -10.367 1 88.12 77 ASP A CA 1
ATOM 556 C C . ASP A 1 77 ? -9.555 -8.266 -9.125 1 88.12 77 ASP A C 1
ATOM 558 O O . ASP A 1 77 ? -8.461 -7.711 -9.039 1 88.12 77 ASP A O 1
ATOM 562 N N . MET A 1 78 ? -10.031 -9 -8.273 1 87.81 78 MET A N 1
ATOM 563 C CA . MET A 1 78 ? -9.312 -9.219 -7.023 1 87.81 78 MET A CA 1
ATOM 564 C C . MET A 1 78 ? -8.016 -9.992 -7.266 1 87.81 78 MET A C 1
ATOM 566 O O . MET A 1 78 ? -6.957 -9.609 -6.766 1 87.81 78 MET A O 1
ATOM 570 N N . VAL A 1 79 ? -8.094 -11.008 -8.055 1 89.25 79 VAL A N 1
ATOM 571 C CA . VAL A 1 79 ? -6.953 -11.898 -8.242 1 89.25 79 VAL A CA 1
ATOM 572 C C . VAL A 1 79 ? -5.906 -11.227 -9.133 1 89.25 79 VAL A C 1
ATOM 574 O O . VAL A 1 79 ? -4.715 -11.523 -9.031 1 89.25 79 VAL A O 1
ATOM 577 N N . THR A 1 80 ? -6.375 -10.297 -9.953 1 93.06 80 THR A N 1
ATOM 578 C CA . THR A 1 80 ? -5.441 -9.656 -10.883 1 93.06 80 THR A CA 1
ATOM 579 C C . THR A 1 80 ? -5.047 -8.273 -10.383 1 93.06 80 THR A C 1
ATOM 581 O O . THR A 1 80 ? -4.512 -7.465 -11.148 1 93.06 80 THR A O 1
ATOM 584 N N . LYS A 1 81 ? -5.27 -7.992 -9.172 1 93.38 81 LYS A N 1
ATOM 585 C CA . LYS A 1 81 ? -4.988 -6.672 -8.617 1 93.38 81 LYS A CA 1
ATOM 586 C C . LYS A 1 81 ? -3.502 -6.344 -8.703 1 93.38 81 LYS A C 1
ATOM 588 O O . LYS A 1 81 ? -3.127 -5.18 -8.875 1 93.38 81 LYS A O 1
ATOM 593 N N . GLY A 1 82 ? -2.73 -7.355 -8.594 1 93.88 82 GLY A N 1
ATOM 594 C CA . GLY A 1 82 ? -1.301 -7.16 -8.781 1 93.88 82 GLY A CA 1
ATOM 595 C C . GLY A 1 82 ? -0.938 -6.688 -10.172 1 93.88 82 GLY A C 1
ATOM 596 O O . GLY A 1 82 ? -0.107 -5.793 -10.336 1 93.88 82 GLY A O 1
ATOM 597 N N . LEU A 1 83 ? -1.558 -7.254 -11.109 1 94.31 83 LEU A N 1
ATOM 598 C CA . LEU A 1 83 ? -1.325 -6.848 -12.492 1 94.31 83 LEU A CA 1
ATOM 599 C C . LEU A 1 83 ? -1.846 -5.434 -12.742 1 94.31 83 LEU A C 1
ATOM 601 O O . LEU A 1 83 ? -1.217 -4.652 -13.461 1 94.31 83 LEU A O 1
ATOM 605 N N . TYR A 1 84 ? -2.961 -5.16 -12.172 1 93.75 84 TYR A N 1
ATOM 606 C CA . TYR A 1 84 ? -3.479 -3.797 -12.258 1 93.75 84 TYR A CA 1
ATOM 607 C C . TYR A 1 84 ? -2.471 -2.795 -11.711 1 93.75 84 TYR A C 1
ATOM 609 O O . TYR A 1 84 ? -2.229 -1.752 -12.32 1 93.75 84 TYR A O 1
ATOM 617 N N . SER A 1 85 ? -1.945 -3.145 -10.641 1 91.88 85 SER A N 1
ATOM 618 C CA . SER A 1 85 ? -0.962 -2.279 -9.992 1 91.88 85 SER A CA 1
ATOM 619 C C . SER A 1 85 ? 0.208 -1.984 -10.93 1 91.88 85 SER A C 1
ATOM 621 O O . SER A 1 85 ? 0.648 -0.838 -11.031 1 91.88 85 SER A O 1
ATOM 623 N N . VAL A 1 86 ? 0.686 -2.971 -11.617 1 93.06 86 VAL A N 1
ATOM 624 C CA . VAL A 1 86 ? 1.868 -2.832 -12.461 1 93.06 86 VAL A CA 1
ATOM 625 C C . VAL A 1 86 ? 1.478 -2.211 -13.797 1 93.06 86 VAL A C 1
ATOM 627 O O . VAL A 1 86 ? 2.111 -1.257 -14.258 1 93.06 86 VAL A O 1
ATOM 630 N N . CYS A 1 87 ? 0.433 -2.688 -14.352 1 94.44 87 CYS A N 1
ATOM 631 C CA . CYS A 1 87 ? 0.122 -2.4 -15.742 1 94.44 87 CYS A CA 1
ATOM 632 C C . CYS A 1 87 ? -0.662 -1.1 -15.875 1 94.44 87 CYS A C 1
ATOM 634 O O . CYS A 1 87 ? -0.747 -0.524 -16.953 1 94.44 87 CYS A O 1
ATOM 636 N N . VAL A 1 88 ? -1.247 -0.614 -14.836 1 90.44 88 VAL A N 1
ATOM 637 C CA . VAL A 1 88 ? -2.064 0.592 -14.914 1 90.44 88 VAL A CA 1
ATOM 638 C C . VAL A 1 88 ? -1.508 1.659 -13.977 1 90.44 88 VAL A C 1
ATOM 640 O O . VAL A 1 88 ? -1.11 2.738 -14.422 1 90.44 88 VAL A O 1
ATOM 643 N N . GLU A 1 89 ? -1.323 1.328 -12.773 1 86.38 89 GLU A N 1
ATOM 644 C CA . GLU A 1 89 ? -0.927 2.33 -11.789 1 86.38 89 GLU A CA 1
ATOM 645 C C . GLU A 1 89 ? 0.526 2.75 -11.984 1 86.38 89 GLU A C 1
ATOM 647 O O . GLU A 1 89 ? 0.845 3.941 -11.938 1 86.38 89 GLU A O 1
ATOM 652 N N . LYS A 1 90 ? 1.35 1.756 -12.156 1 88.5 90 LYS A N 1
ATOM 653 C CA . LYS A 1 90 ? 2.785 2.02 -12.102 1 88.5 90 LYS A CA 1
ATOM 654 C C . LYS A 1 90 ? 3.412 1.951 -13.492 1 88.5 90 LYS A C 1
ATOM 656 O O . LYS A 1 90 ? 4.613 2.184 -13.648 1 88.5 90 LYS A O 1
ATOM 661 N N . TYR A 1 91 ? 2.615 1.711 -14.469 1 89.19 91 TYR A N 1
ATOM 662 C CA . TYR A 1 91 ? 3.123 1.441 -15.812 1 89.19 91 TYR A CA 1
ATOM 663 C C . TYR A 1 91 ? 3.988 2.594 -16.312 1 89.19 91 TYR A C 1
ATOM 665 O O . TYR A 1 91 ? 5.039 2.371 -16.922 1 89.19 91 TYR A O 1
ATOM 673 N N . SER A 1 92 ? 3.605 3.783 -16.047 1 85.56 92 SER A N 1
ATOM 674 C CA . SER A 1 92 ? 4.305 4.961 -16.547 1 85.56 92 SER A CA 1
ATOM 675 C C . SER A 1 92 ? 5.684 5.102 -15.914 1 85.56 92 SER A C 1
ATOM 677 O O . SER A 1 92 ? 6.547 5.809 -16.438 1 85.56 92 SER A O 1
ATOM 679 N N . MET A 1 93 ? 5.871 4.438 -14.82 1 85.81 93 MET A N 1
ATOM 680 C CA . MET A 1 93 ? 7.137 4.562 -14.102 1 85.81 93 MET A CA 1
ATOM 681 C C . MET A 1 93 ? 8.141 3.514 -14.57 1 85.81 93 MET A C 1
ATOM 683 O O . MET A 1 93 ? 9.328 3.611 -14.281 1 85.81 93 MET A O 1
ATOM 687 N N . LEU A 1 94 ? 7.695 2.59 -15.289 1 84.44 94 LEU A N 1
ATOM 688 C CA . LEU A 1 94 ? 8.547 1.503 -15.758 1 84.44 94 LEU A CA 1
ATOM 689 C C . LEU A 1 94 ? 9.719 2.039 -16.578 1 84.44 94 LEU A C 1
ATOM 691 O O . LEU A 1 94 ? 10.82 1.484 -16.531 1 84.44 94 LEU A O 1
ATOM 695 N N . GLY A 1 95 ? 9.406 3.08 -17.297 1 83.75 95 GLY A N 1
ATOM 696 C CA . GLY A 1 95 ? 10.484 3.676 -18.078 1 83.75 95 GLY A CA 1
ATOM 697 C C . GLY A 1 95 ? 11.625 4.176 -17.203 1 83.75 95 GLY A C 1
ATOM 698 O O . GLY A 1 95 ? 12.797 4.102 -17.609 1 83.75 95 GLY A O 1
ATOM 699 N N . LEU A 1 96 ? 11.359 4.629 -16.047 1 85.5 96 LEU A N 1
ATOM 700 C CA . LEU A 1 96 ? 12.344 5.191 -15.133 1 85.5 96 LEU A CA 1
ATOM 701 C C . LEU A 1 96 ? 13.18 4.094 -14.484 1 85.5 96 LEU A C 1
ATOM 703 O O . LEU A 1 96 ? 14.391 4.246 -14.305 1 85.5 96 LEU A O 1
ATOM 707 N N . VAL A 1 97 ? 12.617 3.025 -14.211 1 89.94 97 VAL A N 1
ATOM 708 C CA . VAL A 1 97 ? 13.312 2 -13.445 1 89.94 97 VAL A CA 1
ATOM 709 C C . VAL A 1 97 ? 13.68 0.831 -14.359 1 89.94 97 VAL A C 1
ATOM 711 O O . VAL A 1 97 ? 14.453 -0.046 -13.969 1 89.94 97 VAL A O 1
ATOM 714 N N . GLY A 1 98 ? 13.195 0.841 -15.547 1 90.69 98 GLY A N 1
ATOM 715 C CA . GLY A 1 98 ? 13.336 -0.244 -16.5 1 90.69 98 GLY A CA 1
ATOM 716 C C . GLY A 1 98 ? 14.773 -0.648 -16.75 1 90.69 98 GLY A C 1
ATOM 717 O O . GLY A 1 98 ? 15.125 -1.824 -16.625 1 90.69 98 GLY A O 1
ATOM 718 N N . PRO A 1 99 ? 15.625 0.299 -17.062 1 92.25 99 PRO A N 1
ATOM 719 C CA . PRO A 1 99 ? 17.031 -0.048 -17.328 1 92.25 99 PRO A CA 1
ATOM 720 C C . PRO A 1 99 ? 17.703 -0.752 -16.156 1 92.25 99 PRO A C 1
ATOM 722 O O . PRO A 1 99 ? 18.406 -1.742 -16.344 1 92.25 99 PRO A O 1
ATOM 725 N N . CYS A 1 100 ? 17.5 -0.312 -14.984 1 94.12 100 CYS A N 1
ATOM 726 C CA . CYS A 1 100 ? 18.062 -0.944 -13.797 1 94.12 100 CYS A CA 1
ATOM 727 C C . CYS A 1 100 ? 17.516 -2.355 -13.617 1 94.12 100 CYS A C 1
ATOM 729 O O . CYS A 1 100 ? 18.266 -3.285 -13.328 1 94.12 100 CYS A O 1
ATOM 731 N N . LEU A 1 101 ? 16.281 -2.529 -13.844 1 93.56 101 LEU A N 1
ATOM 732 C CA . LEU A 1 101 ? 15.641 -3.828 -13.672 1 93.56 101 LEU A CA 1
ATOM 733 C C . LEU A 1 101 ? 16.109 -4.809 -14.742 1 93.56 101 LEU A C 1
ATOM 735 O O . LEU A 1 101 ? 16.312 -5.992 -14.469 1 93.56 101 LEU A O 1
ATOM 739 N N . ASP A 1 102 ? 16.234 -4.332 -15.891 1 93.12 102 ASP A N 1
ATOM 740 C CA . ASP A 1 102 ? 16.719 -5.191 -16.969 1 93.12 102 ASP A CA 1
ATOM 741 C C . ASP A 1 102 ? 18.125 -5.715 -16.656 1 93.12 102 ASP A C 1
ATOM 743 O O . ASP A 1 102 ? 18.469 -6.836 -17.031 1 93.12 102 ASP A O 1
ATOM 747 N N . GLN A 1 103 ? 18.844 -4.98 -15.922 1 93.56 103 GLN A N 1
ATOM 748 C CA . GLN A 1 103 ? 20.234 -5.344 -15.617 1 93.56 103 GLN A CA 1
ATOM 749 C C . GLN A 1 103 ? 20.297 -6.277 -14.414 1 93.56 103 GLN A C 1
ATOM 751 O O . GLN A 1 103 ? 21.219 -7.098 -14.312 1 93.56 103 GLN A O 1
ATOM 756 N N . ASN A 1 104 ? 19.344 -6.16 -13.539 1 93.81 104 ASN A N 1
ATOM 757 C CA . ASN A 1 104 ? 19.594 -6.758 -12.234 1 93.81 104 ASN A CA 1
ATOM 758 C C . ASN A 1 104 ? 18.516 -7.758 -11.844 1 93.81 104 ASN A C 1
ATOM 760 O O . ASN A 1 104 ? 18.766 -8.68 -11.07 1 93.81 104 ASN A O 1
ATOM 764 N N . ALA A 1 105 ? 17.297 -7.617 -12.297 1 93.06 105 ALA A N 1
ATOM 765 C CA . ALA A 1 105 ? 16.141 -8.336 -11.766 1 93.06 105 ALA A CA 1
ATOM 766 C C . ALA A 1 105 ? 16.297 -9.844 -11.961 1 93.06 105 ALA A C 1
ATOM 768 O O . ALA A 1 105 ? 16.047 -10.625 -11.031 1 93.06 105 ALA A O 1
ATOM 769 N N . ASN A 1 106 ? 16.688 -10.242 -13.125 1 90.31 106 ASN A N 1
ATOM 770 C CA . ASN A 1 106 ? 16.828 -11.672 -13.406 1 90.31 106 ASN A CA 1
ATOM 771 C C . ASN A 1 106 ? 17.797 -12.344 -12.445 1 90.31 106 ASN A C 1
ATOM 773 O O . ASN A 1 106 ? 17.547 -13.453 -11.977 1 90.31 106 ASN A O 1
ATOM 777 N N . ARG A 1 107 ? 18.844 -11.711 -12.242 1 91.94 107 ARG A N 1
ATOM 778 C CA . ARG A 1 107 ? 19.828 -12.258 -11.312 1 91.94 107 ARG A CA 1
ATOM 779 C C . ARG A 1 107 ? 19.25 -12.375 -9.906 1 91.94 107 ARG A C 1
ATOM 781 O O . ARG A 1 107 ? 19.453 -13.391 -9.234 1 91.94 107 A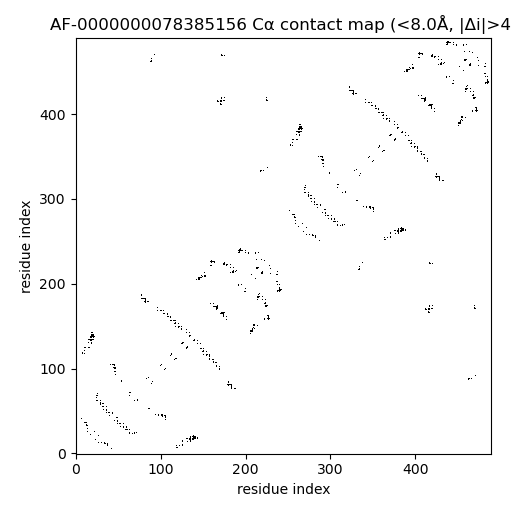RG A O 1
ATOM 788 N N . VAL A 1 108 ? 18.547 -11.383 -9.469 1 94.5 108 VAL A N 1
ATOM 789 C CA . VAL A 1 108 ? 17.953 -11.375 -8.133 1 94.5 108 VAL A CA 1
ATOM 790 C C . VAL A 1 108 ? 16.906 -12.492 -8.023 1 94.5 108 VAL A C 1
ATOM 792 O O . VAL A 1 108 ? 16.922 -13.258 -7.062 1 94.5 108 VAL A O 1
ATOM 795 N N . PHE A 1 109 ? 16.062 -12.641 -9.016 1 93.12 109 PHE A N 1
ATOM 796 C CA . PHE A 1 109 ? 14.984 -13.617 -8.977 1 93.12 109 PHE A CA 1
ATOM 797 C C . PHE A 1 109 ? 15.539 -15.039 -9.008 1 93.12 109 PHE A C 1
ATOM 799 O O . PHE A 1 109 ? 15.062 -15.906 -8.273 1 93.12 109 PHE A O 1
ATOM 806 N N . LYS A 1 110 ? 16.484 -15.234 -9.789 1 91.5 110 LYS A N 1
ATOM 807 C CA . LYS A 1 110 ? 17.094 -16.562 -9.867 1 91.5 110 LYS A CA 1
ATOM 808 C C . LYS A 1 110 ? 17.766 -16.938 -8.547 1 91.5 110 LYS A C 1
ATOM 810 O O . LYS A 1 110 ? 17.625 -18.062 -8.07 1 91.5 110 LYS A O 1
ATOM 815 N N . LYS A 1 111 ? 18.516 -16 -8.062 1 95.5 111 LYS A N 1
ATOM 816 C CA . LYS A 1 111 ? 19.172 -16.234 -6.77 1 95.5 111 LYS A CA 1
ATOM 817 C C . LYS A 1 111 ? 18.141 -16.547 -5.688 1 95.5 111 LYS A C 1
ATOM 819 O O . LYS A 1 111 ? 18.328 -17.453 -4.875 1 95.5 111 LYS A O 1
ATOM 824 N N . CYS A 1 112 ? 17.062 -15.805 -5.68 1 95.88 112 CYS A N 1
ATOM 825 C CA . CYS A 1 112 ? 16.031 -15.977 -4.66 1 95.88 112 CYS A CA 1
ATOM 826 C C . CYS A 1 112 ? 15.281 -17.297 -4.855 1 95.88 112 CYS A C 1
ATOM 828 O O . CYS A 1 112 ? 14.93 -17.969 -3.883 1 95.88 112 CYS A O 1
ATOM 830 N N . ASP A 1 113 ? 15.062 -17.703 -6.082 1 93.38 113 ASP A N 1
ATOM 831 C CA . ASP A 1 113 ? 14.414 -19 -6.316 1 93.38 113 ASP A CA 1
ATOM 832 C C . ASP A 1 113 ? 15.305 -20.141 -5.867 1 93.38 113 ASP A C 1
ATOM 834 O O . ASP A 1 113 ? 14.812 -21.141 -5.309 1 93.38 113 ASP A O 1
ATOM 838 N N . THR A 1 114 ? 16.547 -20.016 -6.168 1 95 114 THR A N 1
ATOM 839 C CA . THR A 1 114 ? 17.484 -21.047 -5.734 1 95 114 THR A CA 1
ATOM 840 C C . THR A 1 114 ? 17.484 -21.172 -4.211 1 95 114 THR A C 1
ATOM 842 O O . THR A 1 114 ? 17.516 -22.281 -3.678 1 95 114 THR A O 1
ATOM 845 N N . LYS A 1 115 ? 17.453 -20.125 -3.572 1 97.31 115 LYS A N 1
ATOM 846 C CA . LYS A 1 115 ? 17.5 -20.078 -2.113 1 97.31 115 LYS A CA 1
ATOM 847 C C . LYS A 1 115 ? 16.188 -20.594 -1.506 1 97.31 115 LYS A C 1
ATOM 849 O O . LYS A 1 115 ? 16.203 -21.266 -0.48 1 97.31 115 LYS A O 1
ATOM 854 N N . CYS A 1 116 ? 15.039 -20.25 -2.168 1 97.31 116 CYS A N 1
ATOM 855 C CA . CYS A 1 116 ? 13.742 -20.422 -1.515 1 97.31 116 CYS A CA 1
ATOM 856 C C . CYS A 1 116 ? 12.977 -21.594 -2.109 1 97.31 116 CYS A C 1
ATOM 858 O O . CYS A 1 116 ? 12.062 -22.125 -1.478 1 97.31 116 CYS A O 1
ATOM 860 N N . GLY A 1 117 ? 13.258 -21.938 -3.367 1 95 117 GLY A N 1
ATOM 861 C CA . GLY A 1 117 ? 12.688 -23.125 -4.004 1 95 117 GLY A CA 1
ATOM 862 C C . GLY A 1 117 ? 11.234 -22.938 -4.402 1 95 117 GLY A C 1
ATOM 863 O O . GLY A 1 117 ? 10.438 -23.859 -4.297 1 95 117 GLY A O 1
ATOM 864 N N . LEU A 1 118 ? 10.867 -21.75 -4.809 1 93.56 118 LEU A N 1
ATOM 865 C CA . LEU A 1 118 ? 9.477 -21.484 -5.148 1 93.56 118 LEU A CA 1
ATOM 866 C C . LEU A 1 118 ? 9.055 -22.281 -6.375 1 93.56 118 LEU A C 1
ATOM 868 O O . LEU A 1 118 ? 7.992 -22.906 -6.375 1 93.56 118 LEU A O 1
ATOM 872 N N . LEU A 1 119 ? 9.82 -22.266 -7.41 1 90.69 119 LEU A N 1
ATOM 873 C CA . LEU A 1 119 ? 9.477 -22.969 -8.641 1 90.69 119 LEU A CA 1
ATOM 874 C C . LEU A 1 119 ? 9.383 -24.469 -8.383 1 90.69 119 LEU A C 1
ATOM 876 O O . LEU A 1 119 ? 8.5 -25.141 -8.93 1 90.69 119 LEU A O 1
ATOM 880 N N . SER A 1 120 ? 10.25 -24.938 -7.578 1 93.06 120 SER A N 1
ATOM 881 C CA . SER A 1 120 ? 10.211 -26.359 -7.23 1 93.06 120 SER A CA 1
ATOM 882 C C . SER A 1 120 ? 8.922 -26.719 -6.512 1 93.06 120 SER A C 1
ATOM 884 O O . SER A 1 120 ? 8.289 -27.734 -6.828 1 93.06 120 SER A O 1
ATOM 886 N N . ASP A 1 121 ? 8.516 -25.906 -5.602 1 94.12 121 ASP A N 1
ATOM 887 C CA . ASP A 1 121 ? 7.293 -26.172 -4.852 1 94.12 121 ASP A CA 1
ATOM 888 C C . ASP A 1 121 ? 6.062 -26.047 -5.75 1 94.12 121 ASP A C 1
ATOM 890 O O . ASP A 1 121 ? 5.102 -26.812 -5.598 1 94.12 121 ASP A O 1
ATOM 894 N N . LEU A 1 122 ? 6.086 -25.125 -6.648 1 92.38 122 LEU A N 1
ATOM 895 C CA . LEU A 1 122 ? 4.98 -24.984 -7.59 1 92.38 122 LEU A CA 1
ATOM 896 C C . LEU A 1 122 ? 4.879 -26.188 -8.508 1 92.38 122 LEU A C 1
ATOM 898 O O . LEU A 1 122 ? 3.779 -26.688 -8.781 1 92.38 122 LEU A O 1
ATOM 902 N N . ASN A 1 123 ? 6.008 -26.594 -8.914 1 91.62 123 ASN A N 1
ATOM 903 C CA . ASN A 1 123 ? 6.023 -27.797 -9.742 1 91.62 123 ASN A CA 1
ATOM 904 C C . ASN A 1 123 ? 5.551 -29.016 -8.961 1 91.62 123 ASN A C 1
ATOM 906 O O . ASN A 1 123 ? 4.82 -29.859 -9.492 1 91.62 123 ASN A O 1
ATOM 910 N N . ALA A 1 124 ? 6.016 -29.125 -7.766 1 94.75 124 ALA A N 1
ATOM 911 C CA . ALA A 1 124 ? 5.555 -30.234 -6.926 1 94.75 124 ALA A CA 1
ATOM 912 C C . ALA A 1 124 ? 4.039 -30.188 -6.754 1 94.75 124 ALA A C 1
ATOM 914 O O . ALA A 1 124 ? 3.381 -31.234 -6.754 1 94.75 124 ALA A O 1
ATOM 915 N N . LEU A 1 125 ? 3.52 -29.031 -6.609 1 94.19 125 LEU A N 1
ATOM 916 C CA . LEU A 1 125 ? 2.078 -28.844 -6.469 1 94.19 125 LEU A CA 1
ATOM 917 C C . LEU A 1 125 ? 1.347 -29.375 -7.703 1 94.19 125 LEU A C 1
ATOM 919 O O . LEU A 1 125 ? 0.359 -30.094 -7.586 1 94.19 125 LEU A O 1
ATOM 923 N N . THR A 1 126 ? 1.801 -29.031 -8.883 1 92.62 126 THR A N 1
ATOM 924 C CA . THR A 1 126 ? 1.115 -29.391 -10.117 1 92.62 126 THR A CA 1
ATOM 925 C C . THR A 1 126 ? 1.338 -30.875 -10.453 1 92.62 126 THR A C 1
ATOM 927 O O . THR A 1 126 ? 0.602 -31.453 -11.258 1 92.62 126 THR A O 1
ATOM 930 N N . ASN A 1 127 ? 2.33 -31.422 -9.82 1 93.81 127 ASN A N 1
ATOM 931 C CA . ASN A 1 127 ? 2.602 -32.844 -10.062 1 93.81 127 ASN A CA 1
ATOM 932 C C . ASN A 1 127 ? 1.971 -33.719 -8.992 1 93.81 127 ASN A C 1
ATOM 934 O O . ASN A 1 127 ? 2.037 -34.938 -9.07 1 93.81 127 ASN A O 1
ATOM 938 N N . ASP A 1 128 ? 1.389 -33.094 -8.062 1 95.44 128 ASP A N 1
ATOM 939 C CA . ASP A 1 128 ? 0.688 -33.844 -7.027 1 95.44 128 ASP A CA 1
ATOM 940 C C . ASP A 1 128 ? -0.531 -34.562 -7.605 1 95.44 128 ASP A C 1
ATOM 942 O O . ASP A 1 128 ? -1.379 -33.938 -8.25 1 95.44 128 ASP A O 1
ATOM 946 N N . LYS A 1 129 ? -0.675 -35.812 -7.328 1 95.81 129 LYS A N 1
ATOM 947 C CA . LYS A 1 129 ? -1.71 -36.656 -7.934 1 95.81 129 LYS A CA 1
ATOM 948 C C . LYS A 1 129 ? -3.102 -36.219 -7.504 1 95.81 129 LYS A C 1
ATOM 950 O O . LYS A 1 129 ? -4.039 -36.219 -8.305 1 95.81 129 LYS A O 1
ATOM 955 N N . GLU A 1 130 ? -3.232 -35.906 -6.305 1 95.94 130 GLU A N 1
ATOM 956 C CA . GLU A 1 130 ? -4.531 -35.438 -5.816 1 95.94 130 GLU A CA 1
ATOM 957 C C . GLU A 1 130 ? -4.938 -34.125 -6.465 1 95.94 130 GLU A C 1
ATOM 959 O O . GLU A 1 130 ? -6.105 -33.938 -6.809 1 95.94 130 GLU A O 1
ATOM 964 N N . VAL A 1 131 ? -4.004 -33.219 -6.617 1 95.81 131 VAL A N 1
ATOM 965 C CA . VAL A 1 131 ? -4.27 -31.953 -7.25 1 95.81 131 VAL A CA 1
ATOM 966 C C . VAL A 1 131 ? -4.648 -32.156 -8.711 1 95.81 131 VAL A C 1
ATOM 968 O O . VAL A 1 131 ? -5.578 -31.531 -9.219 1 95.81 131 VAL A O 1
ATOM 971 N N . GLN A 1 132 ? -3.973 -33.062 -9.352 1 95.94 132 GLN A N 1
ATOM 972 C CA . GLN A 1 132 ? -4.301 -33.375 -10.734 1 95.94 132 GLN A CA 1
ATOM 973 C C . GLN A 1 132 ? -5.707 -33.938 -10.852 1 95.94 132 GLN A C 1
ATOM 975 O O . GLN A 1 132 ? -6.453 -33.594 -11.766 1 95.94 132 GLN A O 1
ATOM 980 N N . GLN A 1 133 ? -6.004 -34.781 -9.953 1 96.56 133 GLN A N 1
ATOM 981 C CA . GLN A 1 133 ? -7.332 -35.375 -9.953 1 96.56 133 GLN A CA 1
ATOM 982 C C . GLN A 1 133 ? -8.414 -34.312 -9.75 1 96.56 133 GLN A C 1
ATOM 984 O O . GLN A 1 133 ? -9.43 -34.312 -10.453 1 96.56 133 GLN A O 1
ATOM 989 N N . VAL A 1 134 ? -8.164 -33.469 -8.82 1 95.94 134 VAL A N 1
ATOM 990 C CA . VAL A 1 134 ? -9.109 -32.406 -8.531 1 95.94 134 VAL A CA 1
ATOM 991 C C . VAL A 1 134 ? -9.289 -31.531 -9.766 1 95.94 134 VAL A C 1
ATOM 993 O O . VAL A 1 134 ? -10.406 -31.109 -10.086 1 95.94 134 VAL A O 1
ATOM 996 N N . ALA A 1 135 ? -8.258 -31.25 -10.445 1 94.75 135 ALA A N 1
ATOM 997 C CA . ALA A 1 135 ? -8.32 -30.453 -11.672 1 94.75 135 ALA A CA 1
ATOM 998 C C . ALA A 1 135 ? -9.172 -31.156 -12.734 1 94.75 135 ALA A C 1
ATOM 1000 O O . ALA A 1 135 ? -9.953 -30.5 -13.438 1 94.75 135 ALA A O 1
ATOM 1001 N N . ASP A 1 136 ? -9.062 -32.406 -12.812 1 93.94 136 ASP A N 1
ATOM 1002 C CA . ASP A 1 136 ? -9.789 -33.188 -13.805 1 93.94 136 ASP A CA 1
ATOM 1003 C C . ASP A 1 136 ? -11.273 -33.281 -13.461 1 93.94 136 ASP A C 1
ATOM 1005 O O . ASP A 1 136 ? -12.117 -33.406 -14.352 1 93.94 136 ASP A O 1
ATOM 1009 N N . GLU A 1 137 ? -11.594 -33.188 -12.18 1 94.75 137 GLU A N 1
ATOM 1010 C CA . GLU A 1 137 ? -12.961 -33.344 -11.711 1 94.75 137 GLU A CA 1
ATOM 1011 C C . GLU A 1 137 ? -13.695 -32.031 -11.641 1 94.75 137 GLU A C 1
ATOM 1013 O O . GLU A 1 137 ? -14.781 -31.922 -11.07 1 94.75 137 GLU A O 1
ATOM 1018 N N . GLY A 1 138 ? -13.141 -30.969 -12.133 1 90.75 138 GLY A N 1
ATOM 1019 C CA . GLY A 1 138 ? -13.836 -29.688 -12.195 1 90.75 138 GLY A CA 1
ATOM 1020 C C . GLY A 1 138 ? -13.352 -28.703 -11.156 1 90.75 138 GLY A C 1
ATOM 1021 O O . GLY A 1 138 ? -13.812 -27.562 -11.125 1 90.75 138 GLY A O 1
ATOM 1022 N N . GLY A 1 139 ? -12.461 -29.078 -10.352 1 92.75 139 GLY A N 1
ATOM 1023 C CA . GLY A 1 139 ? -11.812 -28.156 -9.438 1 92.75 139 GLY A CA 1
ATOM 1024 C C . GLY A 1 139 ? -12.438 -28.156 -8.047 1 92.75 139 GLY A C 1
ATOM 1025 O O . GLY A 1 139 ? -13.633 -28.391 -7.902 1 92.75 139 GLY A O 1
ATOM 1026 N N . ASN A 1 140 ? -11.641 -27.969 -7.055 1 92.69 140 ASN A N 1
ATOM 1027 C CA . ASN A 1 140 ? -11.992 -27.797 -5.648 1 92.69 140 ASN A CA 1
ATOM 1028 C C . ASN A 1 140 ? -10.961 -26.938 -4.914 1 92.69 140 ASN A C 1
ATOM 1030 O O . ASN A 1 140 ? -9.922 -27.438 -4.488 1 92.69 140 ASN A O 1
ATOM 1034 N N . ALA A 1 141 ? -11.375 -25.719 -4.695 1 88.38 141 ALA A N 1
ATOM 1035 C CA . ALA A 1 141 ? -10.438 -24.734 -4.137 1 88.38 141 ALA A CA 1
ATOM 1036 C C . ALA A 1 141 ? -9.992 -25.156 -2.738 1 88.38 141 ALA A C 1
ATOM 1038 O O . ALA A 1 141 ? -8.844 -24.906 -2.348 1 88.38 141 ALA A O 1
ATOM 1039 N N . LEU A 1 142 ? -10.867 -25.797 -2.01 1 88.38 142 LEU A N 1
ATOM 1040 C CA . LEU A 1 142 ? -10.539 -26.172 -0.641 1 88.38 142 LEU A CA 1
ATOM 1041 C C . LEU A 1 142 ? -9.484 -27.281 -0.618 1 88.38 142 LEU A C 1
ATOM 1043 O O . LEU A 1 142 ? -8.555 -27.234 0.189 1 88.38 142 LEU A O 1
ATOM 1047 N N . VAL A 1 143 ? -9.664 -28.203 -1.505 1 89.44 143 VAL A N 1
ATOM 1048 C CA . VAL A 1 143 ? -8.68 -29.281 -1.593 1 89.44 143 VAL A CA 1
ATOM 1049 C C . VAL A 1 143 ? -7.332 -28.719 -2.039 1 89.44 143 VAL A C 1
ATOM 1051 O O . VAL A 1 143 ? -6.289 -29.094 -1.502 1 89.44 143 VAL A O 1
ATOM 1054 N N . LEU A 1 144 ? -7.336 -27.875 -2.99 1 92.81 144 LEU A N 1
ATOM 1055 C CA . LEU A 1 144 ? -6.102 -27.234 -3.449 1 92.81 144 LEU A CA 1
ATOM 1056 C C . LEU A 1 144 ? -5.41 -26.5 -2.305 1 92.81 144 LEU A C 1
ATOM 1058 O O . LEU A 1 144 ? -4.188 -26.594 -2.154 1 92.81 144 LEU A O 1
ATOM 1062 N N . LEU A 1 145 ? -6.18 -25.797 -1.555 1 91.38 145 LEU A N 1
ATOM 1063 C CA . LEU A 1 145 ? -5.648 -25.031 -0.433 1 91.38 145 LEU A CA 1
ATOM 1064 C C . LEU A 1 145 ? -4.871 -25.938 0.523 1 91.38 145 LEU A C 1
ATOM 1066 O O . LEU A 1 145 ? -3.842 -25.531 1.066 1 91.38 145 LEU A O 1
ATOM 1070 N N . ASP A 1 146 ? -5.34 -27.109 0.663 1 91.25 146 ASP A N 1
ATOM 1071 C CA . ASP A 1 146 ? -4.719 -28.047 1.591 1 91.25 146 ASP A CA 1
ATOM 1072 C C . ASP A 1 146 ? -3.307 -28.422 1.145 1 91.25 146 ASP A C 1
ATOM 1074 O O . ASP A 1 146 ? -2.488 -28.859 1.953 1 91.25 146 ASP A O 1
ATOM 1078 N N . HIS A 1 147 ? -3.031 -28.172 -0.061 1 93.81 147 HIS A N 1
ATOM 1079 C CA . HIS A 1 147 ? -1.745 -28.594 -0.604 1 93.81 147 HIS A CA 1
ATOM 1080 C C . HIS A 1 147 ? -0.803 -27.406 -0.769 1 93.81 147 HIS A C 1
ATOM 1082 O O . HIS A 1 147 ? 0.35 -27.578 -1.172 1 93.81 147 HIS A O 1
ATOM 1088 N N . LEU A 1 148 ? -1.186 -26.219 -0.342 1 95.38 148 LEU A N 1
ATOM 1089 C CA . LEU A 1 148 ? -0.45 -25 -0.658 1 95.38 148 LEU A CA 1
ATOM 1090 C C . LEU A 1 148 ? 0.588 -24.688 0.416 1 95.38 148 LEU A C 1
ATOM 1092 O O . LEU A 1 148 ? 1.391 -23.766 0.268 1 95.38 148 LEU A O 1
ATOM 1096 N N . GLY A 1 149 ? 0.628 -25.438 1.423 1 94.75 149 GLY A N 1
ATOM 1097 C CA . GLY A 1 149 ? 1.507 -25.172 2.549 1 94.75 149 GLY A CA 1
ATOM 1098 C C . GLY A 1 149 ? 2.938 -24.891 2.135 1 94.75 149 GLY A C 1
ATOM 1099 O O . GLY A 1 149 ? 3.455 -23.797 2.375 1 94.75 149 GLY A O 1
ATOM 1100 N N . PRO A 1 150 ? 3.543 -25.844 1.491 1 96.06 150 PRO A N 1
ATOM 1101 C CA . PRO A 1 150 ? 4.934 -25.641 1.069 1 96.06 150 PRO A CA 1
ATOM 1102 C C . PRO A 1 150 ? 5.098 -24.453 0.129 1 96.06 150 PRO A C 1
ATOM 1104 O O . PRO A 1 150 ? 6.066 -23.688 0.244 1 96.06 150 PRO A O 1
ATOM 1107 N N . THR A 1 151 ? 4.137 -24.234 -0.698 1 95.94 151 THR A N 1
ATOM 1108 C CA . THR A 1 151 ? 4.188 -23.125 -1.652 1 95.94 151 THR A CA 1
ATOM 1109 C C . THR A 1 151 ? 4.094 -21.797 -0.934 1 95.94 151 THR A C 1
ATOM 1111 O O . THR A 1 151 ? 4.781 -20.828 -1.302 1 95.94 151 THR A O 1
ATOM 1114 N N . CYS A 1 152 ? 3.275 -21.719 0.063 1 96.5 152 CYS A N 1
ATOM 1115 C CA . CYS A 1 152 ? 3.158 -20.484 0.832 1 96.5 152 CYS A CA 1
ATOM 1116 C C . CYS A 1 152 ? 4.48 -20.141 1.507 1 96.5 152 CYS A C 1
ATOM 1118 O O . CYS A 1 152 ? 4.906 -18.984 1.488 1 96.5 152 CYS A O 1
ATOM 1120 N N . LYS A 1 153 ? 5.109 -21.125 2.02 1 96.25 153 LYS A N 1
ATOM 1121 C CA . LYS A 1 153 ? 6.387 -20.906 2.697 1 96.25 153 LYS A CA 1
ATOM 1122 C C . LYS A 1 153 ? 7.449 -20.406 1.725 1 96.25 153 LYS A C 1
ATOM 1124 O O . LYS A 1 153 ? 8.148 -19.438 2.008 1 96.25 153 LYS A O 1
ATOM 1129 N N . SER A 1 154 ? 7.543 -21.078 0.635 1 97 154 SER A N 1
ATOM 1130 C CA . SER A 1 154 ? 8.547 -20.688 -0.346 1 97 154 SER A CA 1
ATOM 1131 C C . SER A 1 154 ? 8.211 -19.344 -0.983 1 97 154 SER A C 1
ATOM 1133 O O . SER A 1 154 ? 9.102 -18.578 -1.327 1 97 154 SER A O 1
ATOM 1135 N N . PHE A 1 155 ? 6.941 -19.094 -1.132 1 97 155 PHE A N 1
ATOM 1136 C CA . PHE A 1 155 ? 6.504 -17.812 -1.69 1 97 155 PHE A CA 1
ATOM 1137 C C . PHE A 1 155 ? 6.91 -16.656 -0.786 1 97 155 PHE A C 1
ATOM 1139 O O . PHE A 1 155 ? 7.453 -15.656 -1.258 1 97 155 PHE A O 1
ATOM 1146 N N . ILE A 1 156 ? 6.695 -16.781 0.489 1 97.75 156 ILE A N 1
ATOM 1147 C CA . ILE A 1 156 ? 7.074 -15.758 1.462 1 97.75 156 ILE A CA 1
ATOM 1148 C C . ILE A 1 156 ? 8.586 -15.547 1.433 1 97.75 156 ILE A C 1
ATOM 1150 O O . ILE A 1 156 ? 9.062 -14.414 1.369 1 97.75 156 ILE A O 1
ATOM 1154 N N . CYS A 1 157 ? 9.32 -16.641 1.482 1 98.06 157 CYS A N 1
ATOM 1155 C CA . CYS A 1 157 ? 10.781 -16.578 1.403 1 98.06 157 CYS A CA 1
ATOM 1156 C C . CYS A 1 157 ? 11.227 -15.859 0.138 1 98.06 157 CYS A C 1
ATOM 1158 O O . CYS A 1 157 ? 12.094 -14.984 0.191 1 98.06 157 CYS A O 1
ATOM 1160 N N . TYR A 1 158 ? 10.656 -16.25 -0.961 1 97.19 158 TYR A N 1
ATOM 1161 C CA . TYR A 1 158 ? 11.008 -15.68 -2.262 1 97.19 158 TYR A CA 1
ATOM 1162 C C . TYR A 1 158 ? 10.734 -14.18 -2.301 1 97.19 158 TYR A C 1
ATOM 1164 O O . TYR A 1 158 ? 11.562 -13.406 -2.793 1 97.19 158 TYR A O 1
ATOM 1172 N N . LEU A 1 159 ? 9.578 -13.758 -1.813 1 97.75 159 LEU A N 1
ATOM 1173 C CA . LEU A 1 159 ? 9.219 -12.344 -1.825 1 97.75 159 LEU A CA 1
ATOM 1174 C C . LEU A 1 159 ? 10.141 -11.539 -0.92 1 97.75 159 LEU A C 1
ATOM 1176 O O . LEU A 1 159 ? 10.555 -10.43 -1.272 1 97.75 159 LEU A O 1
ATOM 1180 N N . SER A 1 160 ? 10.398 -12.07 0.233 1 97.62 160 SER A N 1
ATOM 1181 C CA . SER A 1 160 ? 11.328 -11.414 1.145 1 97.62 160 SER A CA 1
ATOM 1182 C C . SER A 1 160 ? 12.695 -11.211 0.493 1 97.62 160 SER A C 1
ATOM 1184 O O . SER A 1 160 ? 13.242 -10.109 0.515 1 97.62 160 SER A O 1
ATOM 1186 N N . CYS A 1 161 ? 13.227 -12.242 -0.076 1 97.88 161 CYS A N 1
ATOM 1187 C CA . CYS A 1 161 ? 14.516 -12.227 -0.756 1 97.88 161 CYS A CA 1
ATOM 1188 C C . CYS A 1 161 ? 14.5 -11.25 -1.925 1 97.88 161 CYS A C 1
ATOM 1190 O O . CYS A 1 161 ? 15.438 -10.461 -2.094 1 97.88 161 CYS A O 1
ATOM 1192 N N . SER A 1 162 ? 13.453 -11.297 -2.699 1 96.56 162 SER A N 1
ATOM 1193 C CA . SER A 1 162 ? 13.336 -10.438 -3.877 1 96.56 162 SER A CA 1
ATOM 1194 C C . SER A 1 162 ? 13.219 -8.969 -3.482 1 96.56 162 SER A C 1
ATOM 1196 O O . SER A 1 162 ? 13.773 -8.094 -4.156 1 96.56 162 SER A O 1
ATOM 1198 N N . GLN A 1 163 ? 12.461 -8.742 -2.424 1 96.81 163 GLN A N 1
ATOM 1199 C CA . GLN A 1 163 ? 12.312 -7.375 -1.938 1 96.81 163 GLN A CA 1
ATOM 1200 C C . GLN A 1 163 ? 13.672 -6.762 -1.61 1 96.81 163 GLN A C 1
ATOM 1202 O O . GLN A 1 163 ? 14.016 -5.695 -2.125 1 96.81 163 GLN A O 1
ATOM 1207 N N . LYS A 1 164 ? 14.422 -7.461 -0.88 1 94.62 164 LYS A N 1
ATOM 1208 C CA . LYS A 1 164 ? 15.711 -6.965 -0.42 1 94.62 164 LYS A CA 1
ATOM 1209 C C . LYS A 1 164 ? 16.703 -6.855 -1.576 1 94.62 164 LYS A C 1
ATOM 1211 O O . LYS A 1 164 ? 17.438 -5.871 -1.683 1 94.62 164 LYS A O 1
ATOM 1216 N N . GLY A 1 165 ? 16.734 -7.914 -2.387 1 95.5 165 GLY A N 1
ATOM 1217 C CA . GLY A 1 165 ? 17.641 -7.91 -3.521 1 95.5 165 GLY A CA 1
ATOM 1218 C C . GLY A 1 165 ? 17.375 -6.773 -4.492 1 95.5 165 GLY A C 1
ATOM 1219 O O . GLY A 1 165 ? 18.312 -6.086 -4.91 1 95.5 165 GLY A O 1
ATOM 1220 N N . LEU A 1 166 ? 16.141 -6.543 -4.832 1 94.81 166 LEU A N 1
ATOM 1221 C CA . LEU A 1 166 ? 15.781 -5.477 -5.762 1 94.81 166 LEU A CA 1
ATOM 1222 C C . LEU A 1 166 ? 15.992 -4.105 -5.129 1 94.81 166 LEU A C 1
ATOM 1224 O O . LEU A 1 166 ? 16.453 -3.176 -5.789 1 94.81 166 LEU A O 1
ATOM 1228 N N . GLU A 1 167 ? 15.578 -4.008 -3.84 1 92.75 167 GLU A N 1
ATOM 1229 C CA . GLU A 1 167 ? 15.727 -2.729 -3.154 1 92.75 167 GLU A CA 1
ATOM 1230 C C . GLU A 1 167 ? 17.188 -2.293 -3.119 1 92.75 167 GLU A C 1
ATOM 1232 O O . GLU A 1 167 ? 17.484 -1.1 -3.193 1 92.75 167 GLU A O 1
ATOM 1237 N N . ARG A 1 168 ? 18.062 -3.211 -3.008 1 90.69 168 ARG A N 1
ATOM 1238 C CA . ARG A 1 168 ? 19.5 -2.926 -2.955 1 90.69 168 ARG A CA 1
ATOM 1239 C C . ARG A 1 168 ? 20.031 -2.539 -4.332 1 90.69 168 ARG A C 1
ATOM 1241 O O . ARG A 1 168 ? 20.875 -1.651 -4.445 1 90.69 168 ARG A O 1
ATOM 1248 N N . SER A 1 169 ? 19.547 -3.186 -5.34 1 92.69 169 SER A N 1
ATOM 1249 C CA . SER A 1 169 ? 20.078 -2.98 -6.684 1 92.69 169 SER A CA 1
ATOM 1250 C C . SER A 1 169 ? 19.391 -1.816 -7.383 1 92.69 169 SER A C 1
ATOM 1252 O O . SER A 1 169 ? 20.016 -1.054 -8.109 1 92.69 169 SER A O 1
ATOM 1254 N N . CYS A 1 170 ? 18.078 -1.77 -7.258 1 92.56 170 CYS A N 1
ATOM 1255 C CA . CYS A 1 170 ? 17.234 -0.742 -7.855 1 92.56 170 CYS A CA 1
ATOM 1256 C C . CYS A 1 170 ? 16.266 -0.164 -6.832 1 92.56 170 CYS A C 1
ATOM 1258 O O . CYS A 1 170 ? 15.094 -0.554 -6.789 1 92.56 170 CYS A O 1
ATOM 1260 N N . PRO A 1 171 ? 16.641 0.889 -6.168 1 87.44 171 PRO A N 1
ATOM 1261 C CA . PRO A 1 171 ? 15.867 1.409 -5.039 1 87.44 171 PRO A CA 1
ATOM 1262 C C . PRO A 1 171 ? 14.398 1.635 -5.395 1 87.44 171 PRO A C 1
ATOM 1264 O O . PRO A 1 171 ? 14.094 2.119 -6.484 1 87.44 171 PRO A O 1
ATOM 1267 N N . ALA A 1 172 ? 13.5 1.214 -4.461 1 88.81 172 ALA A N 1
ATOM 1268 C CA . ALA A 1 172 ? 12.055 1.396 -4.48 1 88.81 172 ALA A CA 1
ATOM 1269 C C . ALA A 1 172 ? 11.375 0.307 -5.305 1 88.81 172 ALA A C 1
ATOM 1271 O O . ALA A 1 172 ? 10.164 0.098 -5.191 1 88.81 172 ALA A O 1
ATOM 1272 N N . THR A 1 173 ? 12.172 -0.45 -6.074 1 92.69 173 THR A N 1
ATOM 1273 C CA . THR A 1 173 ? 11.547 -1.412 -6.973 1 92.69 173 THR A CA 1
ATOM 1274 C C . THR A 1 173 ? 11.211 -2.705 -6.234 1 92.69 173 THR A C 1
ATOM 1276 O O . THR A 1 173 ? 10.273 -3.412 -6.602 1 92.69 173 THR A O 1
ATOM 1279 N N . GLY A 1 174 ? 11.992 -3.016 -5.207 1 94.69 174 GLY A N 1
ATOM 1280 C CA . GLY A 1 174 ? 11.664 -4.18 -4.398 1 94.69 174 GLY A CA 1
ATOM 1281 C C . GLY A 1 174 ? 10.312 -4.07 -3.717 1 94.69 174 GLY A C 1
ATOM 1282 O O . GLY A 1 174 ? 9.492 -4.988 -3.801 1 94.69 174 GLY A O 1
ATOM 1283 N N . SER A 1 175 ? 10.086 -2.93 -3.123 1 93.94 175 SER A N 1
ATOM 1284 C CA . SER A 1 175 ? 8.812 -2.672 -2.471 1 93.94 175 SER A CA 1
ATOM 1285 C C . SER A 1 175 ? 7.668 -2.666 -3.48 1 93.94 175 SER A C 1
ATOM 1287 O O . SER A 1 175 ? 6.598 -3.225 -3.219 1 93.94 175 SER A O 1
ATOM 1289 N N . ALA A 1 176 ? 7.883 -2.062 -4.609 1 93.31 176 ALA A N 1
ATOM 1290 C CA . ALA A 1 176 ? 6.852 -1.992 -5.641 1 93.31 176 ALA A CA 1
ATOM 1291 C C . ALA A 1 176 ? 6.512 -3.383 -6.176 1 93.31 176 ALA A C 1
ATOM 1293 O O . ALA A 1 176 ? 5.348 -3.691 -6.422 1 93.31 176 ALA A O 1
ATOM 1294 N N . TYR A 1 177 ? 7.527 -4.18 -6.348 1 94.12 177 TYR A N 1
ATOM 1295 C CA . TYR A 1 177 ? 7.34 -5.539 -6.844 1 94.12 177 TYR A CA 1
ATOM 1296 C C . TYR A 1 177 ? 6.527 -6.371 -5.859 1 94.12 177 TYR A C 1
ATOM 1298 O O . TYR A 1 177 ? 5.551 -7.016 -6.242 1 94.12 177 TYR A O 1
ATOM 1306 N N . VAL A 1 178 ? 6.902 -6.336 -4.609 1 96.5 178 VAL A N 1
ATOM 1307 C CA . VAL A 1 178 ? 6.211 -7.137 -3.604 1 96.5 178 VAL A CA 1
ATOM 1308 C C . VAL A 1 178 ? 4.793 -6.602 -3.402 1 96.5 178 VAL A C 1
ATOM 1310 O O . VAL A 1 178 ? 3.859 -7.375 -3.17 1 96.5 178 VAL A O 1
ATOM 1313 N N . ASP A 1 179 ? 4.66 -5.344 -3.5 1 94.94 179 ASP A N 1
ATOM 1314 C CA . ASP A 1 179 ? 3.316 -4.773 -3.443 1 94.94 179 ASP A CA 1
ATOM 1315 C C . ASP A 1 179 ? 2.41 -5.395 -4.504 1 94.94 179 ASP A C 1
ATOM 1317 O O . ASP A 1 179 ? 1.277 -5.781 -4.207 1 94.94 179 ASP A O 1
ATOM 1321 N N . ALA A 1 180 ? 2.893 -5.484 -5.684 1 94.38 180 ALA A N 1
ATOM 1322 C CA . ALA A 1 180 ? 2.105 -6.059 -6.773 1 94.38 180 ALA A CA 1
ATOM 1323 C C . ALA A 1 180 ? 1.751 -7.512 -6.484 1 94.38 180 ALA A C 1
ATOM 1325 O O . ALA A 1 180 ? 0.639 -7.957 -6.781 1 94.38 180 ALA A O 1
ATOM 1326 N N . MET A 1 181 ? 2.635 -8.188 -5.859 1 95.44 181 MET A N 1
ATOM 1327 C CA . MET A 1 181 ? 2.461 -9.617 -5.641 1 95.44 181 MET A CA 1
ATOM 1328 C C . MET A 1 181 ? 1.476 -9.883 -4.504 1 95.44 181 MET A C 1
ATOM 1330 O O . MET A 1 181 ? 0.768 -10.891 -4.512 1 95.44 181 MET A O 1
ATOM 1334 N N . VAL A 1 182 ? 1.406 -8.945 -3.633 1 96 182 VAL A N 1
ATOM 1335 C CA . VAL A 1 182 ? 0.642 -9.266 -2.432 1 96 182 VAL A CA 1
ATOM 1336 C C . VAL A 1 182 ? -0.7 -8.539 -2.463 1 96 182 VAL A C 1
ATOM 1338 O O . VAL A 1 182 ? -1.587 -8.828 -1.654 1 96 182 VAL A O 1
ATOM 1341 N N . ARG A 1 183 ? -0.961 -7.711 -3.357 1 94.19 183 ARG A N 1
ATOM 1342 C CA . ARG A 1 183 ? -2.195 -6.938 -3.418 1 94.19 183 ARG A CA 1
ATOM 1343 C C . ARG A 1 183 ? -3.416 -7.852 -3.443 1 94.19 183 ARG A C 1
ATOM 1345 O O . ARG A 1 183 ? -4.402 -7.594 -2.75 1 94.19 183 ARG A O 1
ATOM 1352 N N . PRO A 1 184 ? -3.432 -8.914 -4.27 1 93.38 184 PRO A N 1
ATOM 1353 C CA . PRO A 1 184 ? -4.586 -9.812 -4.211 1 93.38 184 PRO A CA 1
ATOM 1354 C C . PRO A 1 184 ? -4.781 -10.438 -2.83 1 93.38 184 PRO A C 1
ATOM 1356 O O . PRO A 1 184 ? -5.914 -10.602 -2.379 1 93.38 184 PRO A O 1
ATOM 1359 N N . LEU A 1 185 ? -3.691 -10.711 -2.209 1 93.81 185 LEU A N 1
ATOM 1360 C CA . LEU A 1 185 ? -3.746 -11.312 -0.885 1 93.81 185 LEU A CA 1
ATOM 1361 C C . LEU A 1 185 ? -4.273 -10.328 0.147 1 93.81 185 LEU A C 1
ATOM 1363 O O . LEU A 1 185 ? -5.047 -10.703 1.034 1 93.81 185 LEU A O 1
ATOM 1367 N N . GLU A 1 186 ? -3.854 -9.094 -0.002 1 90.75 186 GLU A N 1
ATOM 1368 C CA . GLU A 1 186 ? -4.363 -8.055 0.881 1 90.75 186 GLU A CA 1
ATOM 1369 C C . GLU A 1 186 ? -5.875 -7.902 0.743 1 90.75 186 GLU A C 1
ATOM 1371 O O . GLU A 1 186 ? -6.582 -7.719 1.737 1 90.75 186 GLU A O 1
ATOM 1376 N N . GLU A 1 187 ? -6.336 -7.988 -0.422 1 86.62 187 GLU A N 1
ATOM 1377 C CA . GLU A 1 187 ? -7.77 -7.879 -0.663 1 86.62 187 GLU A CA 1
ATOM 1378 C C . GLU A 1 187 ? -8.531 -9.039 -0.027 1 86.62 187 GLU A C 1
ATOM 1380 O O . GLU A 1 187 ? -9.594 -8.844 0.56 1 86.62 187 GLU A O 1
ATOM 1385 N N . VAL A 1 188 ? -7.969 -10.164 -0.178 1 86.75 188 VAL A N 1
ATOM 1386 C CA . VAL A 1 188 ? -8.586 -11.344 0.419 1 86.75 188 VAL A CA 1
ATOM 1387 C C . VAL A 1 188 ? -8.602 -11.203 1.939 1 86.75 188 VAL A C 1
ATOM 1389 O O . VAL A 1 188 ? -9.617 -11.484 2.584 1 86.75 188 VAL A O 1
ATOM 1392 N N . ALA A 1 189 ? -7.52 -10.773 2.438 1 87.06 189 ALA A N 1
ATOM 1393 C CA . ALA A 1 189 ? -7.406 -10.602 3.883 1 87.06 189 ALA A CA 1
ATOM 1394 C C . ALA A 1 189 ? -8.438 -9.594 4.395 1 87.06 189 ALA A C 1
ATOM 1396 O O . ALA A 1 189 ? -9.078 -9.828 5.422 1 87.06 189 ALA A O 1
ATOM 1397 N N . ARG A 1 190 ? -8.586 -8.555 3.723 1 82.56 190 ARG A N 1
ATOM 1398 C CA . ARG A 1 190 ? -9.555 -7.531 4.113 1 82.56 190 ARG A CA 1
ATOM 1399 C C . ARG A 1 190 ? -10.977 -8.055 3.992 1 82.56 190 ARG A C 1
ATOM 1401 O O . ARG A 1 190 ? -11.828 -7.762 4.84 1 82.56 190 ARG A O 1
ATOM 1408 N N . TYR A 1 191 ? -11.227 -8.75 2.971 1 81.44 191 TYR A N 1
ATOM 1409 C CA . TYR A 1 191 ? -12.539 -9.352 2.783 1 81.44 191 TYR A CA 1
ATOM 1410 C C . TYR A 1 191 ? -12.883 -10.289 3.938 1 81.44 191 TYR A C 1
ATOM 1412 O O . TYR A 1 191 ? -14 -10.273 4.449 1 81.44 191 TYR A O 1
ATOM 1420 N N . LEU A 1 192 ? -11.945 -11.031 4.316 1 83.62 192 LEU A N 1
ATOM 1421 C CA . LEU A 1 192 ? -12.164 -12.031 5.359 1 83.62 192 LEU A CA 1
ATOM 1422 C C . LEU A 1 192 ? -12.406 -11.359 6.707 1 83.62 192 LEU A C 1
ATOM 1424 O O . LEU A 1 192 ? -13.062 -11.93 7.582 1 83.62 192 LEU A O 1
ATOM 1428 N N . GLN A 1 193 ? -11.891 -10.211 6.832 1 77.81 193 GLN A N 1
ATOM 1429 C CA . GLN A 1 193 ? -12.086 -9.484 8.078 1 77.81 193 GLN A CA 1
ATOM 1430 C C . GLN A 1 193 ? -13.555 -9.094 8.258 1 77.81 193 GLN A C 1
ATOM 1432 O O . GLN A 1 193 ? -14 -8.836 9.383 1 77.81 193 GLN A O 1
ATOM 1437 N N . THR A 1 194 ? -14.297 -9.023 7.184 1 76.5 194 THR A N 1
ATOM 1438 C CA . THR A 1 194 ? -15.688 -8.609 7.266 1 76.5 194 THR A CA 1
ATOM 1439 C C . THR A 1 194 ? -16.625 -9.75 6.867 1 76.5 194 THR A C 1
ATOM 1441 O O . THR A 1 194 ? -17.844 -9.562 6.77 1 76.5 194 THR A O 1
ATOM 1444 N N . ALA A 1 195 ? -16.031 -10.82 6.617 1 80.88 195 ALA A N 1
ATOM 1445 C CA . ALA A 1 195 ? -16.812 -11.953 6.152 1 80.88 195 ALA A CA 1
ATOM 1446 C C . ALA A 1 195 ? -17.578 -12.594 7.301 1 80.88 195 ALA A C 1
ATOM 1448 O O . ALA A 1 195 ? -17.344 -12.289 8.469 1 80.88 195 ALA A O 1
ATOM 1449 N N . ALA A 1 196 ? -18.547 -13.406 6.863 1 85.06 196 ALA A N 1
ATOM 1450 C CA . ALA A 1 196 ? -19.312 -14.156 7.855 1 85.06 196 ALA A CA 1
ATOM 1451 C C . ALA A 1 196 ? -18.406 -15.094 8.648 1 85.06 196 ALA A C 1
ATOM 1453 O O . ALA A 1 196 ? -17.469 -15.664 8.109 1 85.06 196 ALA A O 1
ATOM 1454 N N . LYS A 1 197 ? -18.797 -15.258 9.898 1 85.38 197 LYS A N 1
ATOM 1455 C CA . LYS A 1 197 ? -18.031 -16.109 10.805 1 85.38 197 LYS A CA 1
ATOM 1456 C C . LYS A 1 197 ? -17.875 -17.516 10.25 1 85.38 197 LYS A C 1
ATOM 1458 O O . LYS A 1 197 ? -16.844 -18.156 10.43 1 85.38 197 LYS A O 1
ATOM 1463 N N . SER A 1 198 ? -18.953 -17.953 9.648 1 85.44 198 SER A N 1
ATOM 1464 C CA . SER A 1 198 ? -18.922 -19.312 9.102 1 85.44 198 SER A CA 1
ATOM 1465 C C . SER A 1 198 ? -17.859 -19.453 8.031 1 85.44 198 SER A C 1
ATOM 1467 O O . SER A 1 198 ? -17.156 -20.469 7.977 1 85.44 198 SER A O 1
ATOM 1469 N N . LEU A 1 199 ? -17.672 -18.422 7.266 1 83.56 199 LEU A N 1
ATOM 1470 C CA . LEU A 1 199 ? -16.672 -18.438 6.207 1 83.56 199 LEU A CA 1
ATOM 1471 C C . LEU A 1 199 ? -15.266 -18.391 6.797 1 83.56 199 LEU A C 1
ATOM 1473 O O . LEU A 1 199 ? -14.367 -19.094 6.34 1 83.56 199 LEU A O 1
ATOM 1477 N N . VAL A 1 200 ? -15.133 -17.609 7.738 1 84.75 200 VAL A N 1
ATOM 1478 C CA . VAL A 1 200 ? -13.836 -17.453 8.391 1 84.75 200 VAL A CA 1
ATOM 1479 C C . VAL A 1 200 ? -13.422 -18.781 9.023 1 84.75 200 VAL A C 1
ATOM 1481 O O . VAL A 1 200 ? -12.258 -19.188 8.93 1 84.75 200 VAL A O 1
ATOM 1484 N N . LYS A 1 201 ? -14.359 -19.422 9.625 1 84.06 201 LYS A N 1
ATOM 1485 C CA . LYS A 1 201 ? -14.086 -20.734 10.219 1 84.06 201 LYS A CA 1
ATOM 1486 C C . LYS A 1 201 ? -13.68 -21.734 9.148 1 84.06 201 LYS A C 1
ATOM 1488 O O . LYS A 1 201 ? -12.766 -22.547 9.367 1 84.06 201 LYS A O 1
ATOM 1493 N N . LEU A 1 202 ? -14.383 -21.672 8.125 1 82.88 202 LEU A N 1
ATOM 1494 C CA . LEU A 1 202 ? -14.086 -22.578 7.023 1 82.88 202 LEU A CA 1
ATOM 1495 C C . LEU A 1 202 ? -12.68 -22.359 6.488 1 82.88 202 LEU A C 1
ATOM 1497 O O . LEU A 1 202 ? -11.938 -23.312 6.254 1 82.88 202 LEU A O 1
ATOM 1501 N N . VAL A 1 203 ? -12.32 -21.125 6.293 1 81.62 203 VAL A N 1
ATOM 1502 C CA . VAL A 1 203 ? -11 -20.766 5.777 1 81.62 203 VAL A CA 1
ATOM 1503 C C . VAL A 1 203 ? -9.922 -21.172 6.781 1 81.62 203 VAL A C 1
ATOM 1505 O O . VAL A 1 203 ? -8.906 -21.75 6.402 1 81.62 203 VAL A O 1
ATOM 1508 N N . ASN A 1 204 ? -10.211 -20.953 7.973 1 82.31 204 ASN A N 1
ATOM 1509 C CA . ASN A 1 204 ? -9.242 -21.312 9.008 1 82.31 204 ASN A CA 1
ATOM 1510 C C . ASN A 1 204 ? -9.023 -22.812 9.07 1 82.31 204 ASN A C 1
ATOM 1512 O O . ASN A 1 204 ? -7.914 -23.281 9.375 1 82.31 204 ASN A O 1
ATOM 1516 N N . LYS A 1 205 ? -10 -23.5 8.781 1 84.75 205 LYS A N 1
ATOM 1517 C CA . LYS A 1 205 ? -9.906 -24.969 8.828 1 84.75 205 LYS A CA 1
ATOM 1518 C C . LYS A 1 205 ? -9.07 -25.5 7.672 1 84.75 205 LYS A C 1
ATOM 1520 O O . LYS A 1 205 ? -8.383 -26.516 7.812 1 84.75 205 LYS A O 1
ATOM 1525 N N . HIS A 1 206 ? -9.047 -24.859 6.605 1 86.75 206 HIS A N 1
ATOM 1526 C CA . HIS A 1 206 ? -8.461 -25.422 5.395 1 86.75 206 HIS A CA 1
ATOM 1527 C C . HIS A 1 206 ? -7.164 -24.719 5.02 1 86.75 206 HIS A C 1
ATOM 1529 O O . HIS A 1 206 ? -6.348 -25.25 4.273 1 86.75 206 HIS A O 1
ATOM 1535 N N . VAL A 1 207 ? -6.957 -23.578 5.488 1 90 207 VAL A N 1
ATOM 1536 C CA . VAL A 1 207 ? -5.746 -22.844 5.145 1 90 207 VAL A CA 1
ATOM 1537 C C . VAL A 1 207 ? -4.562 -23.391 5.938 1 90 207 VAL A C 1
ATOM 1539 O O . VAL A 1 207 ? -4.578 -23.391 7.172 1 90 207 VAL A O 1
ATOM 1542 N N . PRO A 1 208 ? -3.607 -23.875 5.25 1 92.25 208 PRO A N 1
ATOM 1543 C CA . PRO A 1 208 ? -2.426 -24.344 5.973 1 92.25 208 PRO A CA 1
ATOM 1544 C C . PRO A 1 208 ? -1.784 -23.25 6.832 1 92.25 208 PRO A C 1
ATOM 1546 O O . PRO A 1 208 ? -1.768 -22.094 6.438 1 92.25 208 PRO A O 1
ATOM 1549 N N . LYS A 1 209 ? -1.188 -23.641 7.902 1 89.69 209 LYS A N 1
ATOM 1550 C CA . LYS A 1 209 ? -0.558 -22.703 8.844 1 89.69 209 LYS A CA 1
ATOM 1551 C C . LYS A 1 209 ? 0.504 -21.859 8.148 1 89.69 209 LYS A C 1
ATOM 1553 O O . LYS A 1 209 ? 0.68 -20.688 8.477 1 89.69 209 LYS A O 1
ATOM 1558 N N . GLN A 1 210 ? 1.161 -22.484 7.172 1 92.62 210 GLN A N 1
ATOM 1559 C CA . GLN A 1 210 ? 2.248 -21.812 6.465 1 92.62 210 GLN A CA 1
ATOM 1560 C C . GLN A 1 210 ? 1.723 -20.656 5.617 1 92.62 210 GLN A C 1
ATOM 1562 O O . GLN A 1 210 ? 2.488 -19.781 5.207 1 92.62 210 GLN A O 1
ATOM 1567 N N . CYS A 1 211 ? 0.386 -20.656 5.438 1 93.81 211 CYS A N 1
ATOM 1568 C CA . CYS A 1 211 ? -0.193 -19.641 4.559 1 93.81 211 CYS A CA 1
ATOM 1569 C C . CYS A 1 211 ? -0.833 -18.516 5.363 1 93.81 211 CYS A C 1
ATOM 1571 O O . CYS A 1 211 ? -1.137 -17.453 4.824 1 93.81 211 CYS A O 1
ATOM 1573 N N . LEU A 1 212 ? -0.906 -18.609 6.59 1 91.56 212 LEU A N 1
ATOM 1574 C CA . LEU A 1 212 ? -1.653 -17.688 7.434 1 91.56 212 LEU A CA 1
ATOM 1575 C C . LEU A 1 212 ? -1.006 -16.297 7.434 1 91.56 212 LEU A C 1
ATOM 1577 O O . LEU A 1 212 ? -1.703 -15.289 7.414 1 91.56 212 LEU A O 1
ATOM 1581 N N . PRO A 1 213 ? 0.337 -16.219 7.395 1 92.31 213 PRO A N 1
ATOM 1582 C CA . PRO A 1 213 ? 0.922 -14.875 7.336 1 92.31 213 PRO A CA 1
ATOM 1583 C C . PRO A 1 213 ? 0.479 -14.094 6.098 1 92.31 213 PRO A C 1
ATOM 1585 O O . PRO A 1 213 ? 0.386 -12.867 6.141 1 92.31 213 PRO A O 1
ATOM 1588 N N . LEU A 1 214 ? 0.135 -14.805 5.074 1 93.75 214 LEU A N 1
ATOM 1589 C CA . LEU A 1 214 ? -0.259 -14.164 3.828 1 93.75 214 LEU A CA 1
ATOM 1590 C C . LEU A 1 214 ? -1.683 -13.625 3.92 1 93.75 214 LEU A C 1
ATOM 1592 O O . LEU A 1 214 ? -2.143 -12.922 3.02 1 93.75 214 LEU A O 1
ATOM 1596 N N . MET A 1 215 ? -2.318 -13.883 5.02 1 90.75 215 MET A N 1
ATOM 1597 C CA . MET A 1 215 ? -3.662 -13.367 5.266 1 90.75 215 MET A CA 1
ATOM 1598 C C . MET A 1 215 ? -3.645 -12.297 6.355 1 90.75 215 MET A C 1
ATOM 1600 O O . MET A 1 215 ? -4.695 -11.922 6.875 1 90.75 215 MET A O 1
ATOM 1604 N N . ASP A 1 216 ? -2.508 -11.883 6.668 1 89.56 216 ASP A N 1
ATOM 1605 C CA . ASP A 1 216 ? -2.324 -10.844 7.676 1 89.56 216 ASP A CA 1
ATOM 1606 C C . ASP A 1 216 ? -1.862 -9.539 7.035 1 89.56 216 ASP A C 1
ATOM 1608 O O . ASP A 1 216 ? -0.69 -9.391 6.68 1 89.56 216 ASP A O 1
ATOM 1612 N N . VAL A 1 217 ? -2.736 -8.586 7.062 1 87.56 217 VAL A N 1
ATOM 1613 C CA . VAL A 1 217 ? -2.48 -7.328 6.367 1 87.56 217 VAL A CA 1
ATOM 1614 C C . VAL A 1 217 ? -1.277 -6.629 6.996 1 87.56 217 VAL A C 1
ATOM 1616 O O . VAL A 1 217 ? -0.493 -5.984 6.297 1 87.56 217 VAL A O 1
ATOM 1619 N N . ASP A 1 218 ? -1.105 -6.707 8.297 1 84.38 218 ASP A N 1
ATOM 1620 C CA . ASP A 1 218 ? 0.015 -6.059 8.969 1 84.38 218 ASP A CA 1
ATOM 1621 C C . ASP A 1 218 ? 1.342 -6.703 8.578 1 84.38 218 ASP A C 1
ATOM 1623 O O . ASP A 1 218 ? 2.324 -6.004 8.312 1 84.38 218 ASP A O 1
ATOM 1627 N N . TYR A 1 219 ? 1.314 -7.973 8.555 1 91.06 219 TYR A N 1
ATOM 1628 C CA . TYR A 1 219 ? 2.529 -8.656 8.125 1 91.06 219 TYR A CA 1
ATOM 1629 C C . TYR A 1 219 ? 2.861 -8.32 6.672 1 91.06 219 TYR A C 1
ATOM 1631 O O . TYR A 1 219 ? 4.023 -8.094 6.332 1 91.06 219 TYR A O 1
ATOM 1639 N N . LEU A 1 220 ? 1.872 -8.344 5.812 1 93.12 220 LEU A N 1
ATOM 1640 C CA . LEU A 1 220 ? 2.1 -8.07 4.398 1 93.12 220 LEU A CA 1
ATOM 1641 C C . LEU A 1 220 ? 2.727 -6.695 4.203 1 93.12 220 LEU A C 1
ATOM 1643 O O . LEU A 1 220 ? 3.539 -6.5 3.295 1 93.12 220 LEU A O 1
ATOM 1647 N N . SER A 1 221 ? 2.406 -5.797 5.043 1 90.56 221 SER A N 1
ATOM 1648 C CA . SER A 1 221 ? 3.014 -4.473 4.992 1 90.56 221 SER A CA 1
ATOM 1649 C C . SER A 1 221 ? 4.504 -4.535 5.305 1 90.56 221 SER A C 1
ATOM 1651 O O . SER A 1 221 ? 5.309 -3.869 4.652 1 90.56 221 SER A O 1
ATOM 1653 N N . ARG A 1 222 ? 4.867 -5.297 6.273 1 91.88 222 ARG A N 1
ATOM 1654 C CA . ARG A 1 222 ? 6.273 -5.441 6.629 1 91.88 222 ARG A CA 1
ATOM 1655 C C . ARG A 1 222 ? 7.047 -6.168 5.535 1 91.88 222 ARG A C 1
ATOM 1657 O O . ARG A 1 222 ? 8.211 -5.852 5.277 1 91.88 222 ARG A O 1
ATOM 1664 N N . LEU A 1 223 ? 6.359 -7.121 4.969 1 94.56 223 LEU A N 1
ATOM 1665 C CA . LEU A 1 223 ? 6.969 -7.832 3.85 1 94.56 223 LEU A CA 1
ATOM 1666 C C . LEU A 1 223 ? 7.199 -6.895 2.67 1 94.56 223 LEU A C 1
ATOM 1668 O O . LEU A 1 223 ? 8.273 -6.898 2.064 1 94.56 223 LEU A O 1
ATOM 1672 N N . LYS A 1 224 ? 6.258 -6.094 2.387 1 94.38 224 LYS A N 1
ATOM 1673 C CA . LYS A 1 224 ? 6.258 -5.172 1.255 1 94.38 224 LYS A CA 1
ATOM 1674 C C . LYS A 1 224 ? 7.391 -4.156 1.371 1 94.38 224 LYS A C 1
ATOM 1676 O O . LYS A 1 224 ? 8.117 -3.912 0.403 1 94.38 224 LYS A O 1
ATOM 1681 N N . TYR A 1 225 ? 7.574 -3.664 2.484 1 91.88 225 TYR A N 1
ATOM 1682 C CA . TYR A 1 225 ? 8.461 -2.514 2.6 1 91.88 225 TYR A CA 1
ATOM 1683 C C . TYR A 1 225 ? 9.836 -2.932 3.109 1 91.88 225 TYR A C 1
ATOM 1685 O O . TYR A 1 225 ? 10.844 -2.279 2.814 1 91.88 225 TYR A O 1
ATOM 1693 N N . PHE A 1 226 ? 9.898 -4.082 3.803 1 91.69 226 PHE A N 1
ATOM 1694 C CA . PHE A 1 226 ? 11.172 -4.367 4.445 1 91.69 226 PHE A CA 1
ATOM 1695 C C . PHE A 1 226 ? 11.625 -5.789 4.137 1 91.69 226 PHE A C 1
ATOM 1697 O O . PHE A 1 226 ? 12.695 -6.215 4.582 1 91.69 226 PHE A O 1
ATOM 1704 N N . GLY A 1 227 ? 10.852 -6.492 3.422 1 94.38 227 GLY A N 1
ATOM 1705 C CA . GLY A 1 227 ? 11.211 -7.871 3.135 1 94.38 227 GLY A CA 1
ATOM 1706 C C . GLY A 1 227 ? 11.297 -8.734 4.379 1 94.38 227 GLY A C 1
ATOM 1707 O O . GLY A 1 227 ? 12.133 -9.641 4.453 1 94.38 227 GLY A O 1
ATOM 1708 N N . SER A 1 228 ? 10.406 -8.477 5.273 1 92.31 228 SER A N 1
ATOM 1709 C CA . SER A 1 228 ? 10.469 -9.188 6.547 1 92.31 228 SER A CA 1
ATOM 1710 C C . SER A 1 228 ? 9.953 -10.617 6.406 1 92.31 228 SER A C 1
ATOM 1712 O O . SER A 1 228 ? 8.992 -10.867 5.684 1 92.31 228 SER A O 1
ATOM 1714 N N . LEU A 1 229 ? 10.586 -11.445 7.141 1 92.75 229 LEU A N 1
ATOM 1715 C CA . LEU A 1 229 ? 10.055 -12.789 7.297 1 92.75 229 LEU A CA 1
ATOM 1716 C C . LEU A 1 229 ? 9.094 -12.867 8.484 1 92.75 229 LEU A C 1
ATOM 1718 O O . LEU A 1 229 ? 9.141 -12.016 9.375 1 92.75 229 LEU A O 1
ATOM 1722 N N . PRO A 1 230 ? 8.25 -13.859 8.344 1 89.38 230 PRO A N 1
ATOM 1723 C CA . PRO A 1 230 ? 7.332 -13.977 9.484 1 89.38 230 PRO A CA 1
ATOM 1724 C C . PRO A 1 230 ? 8.055 -14.273 10.797 1 89.38 230 PRO A C 1
ATOM 1726 O O . PRO A 1 230 ? 9.102 -14.93 10.789 1 89.38 230 PRO A O 1
ATOM 1729 N N . ASP A 1 231 ? 7.426 -13.617 11.789 1 77.38 231 ASP A N 1
ATOM 1730 C CA . ASP A 1 231 ? 7.938 -13.93 13.117 1 77.38 231 ASP A CA 1
ATOM 1731 C C . ASP A 1 231 ? 7.621 -15.375 13.508 1 77.38 231 ASP A C 1
ATOM 1733 O O . ASP A 1 231 ? 6.465 -15.797 13.453 1 77.38 231 ASP A O 1
ATOM 1737 N N . SER A 1 232 ? 8.555 -16.078 13.773 1 71.12 232 SER A N 1
ATOM 1738 C CA . SER A 1 232 ? 8.359 -17.484 14.133 1 71.12 232 SER A CA 1
ATOM 1739 C C . SER A 1 232 ? 7.461 -17.609 15.359 1 71.12 232 SER A C 1
ATOM 1741 O O . SER A 1 232 ? 6.816 -18.641 15.547 1 71.12 232 SER A O 1
ATOM 1743 N N . ARG A 1 233 ? 7.367 -16.562 16.109 1 64.62 233 ARG A N 1
ATOM 1744 C CA . ARG A 1 233 ? 6.598 -16.625 17.359 1 64.62 233 ARG A CA 1
ATOM 1745 C C . ARG A 1 233 ? 5.188 -16.094 17.156 1 64.62 233 ARG A C 1
ATOM 1747 O O . ARG A 1 233 ? 4.332 -16.234 18.031 1 64.62 233 ARG A O 1
ATOM 1754 N N . ALA A 1 234 ? 5.023 -15.625 16.062 1 70.62 234 ALA A N 1
ATOM 1755 C CA . ALA A 1 234 ? 3.73 -14.977 15.867 1 70.62 234 ALA A CA 1
ATOM 1756 C C . ALA A 1 234 ? 2.66 -15.992 15.484 1 70.62 234 ALA A C 1
ATOM 1758 O O . ALA A 1 234 ? 2.928 -16.938 14.734 1 70.62 234 ALA A O 1
ATOM 1759 N N . VAL A 1 235 ? 1.587 -15.945 16.172 1 64.5 235 VAL A N 1
ATOM 1760 C CA . VAL A 1 235 ? 0.407 -16.719 15.82 1 64.5 235 VAL A CA 1
ATOM 1761 C C . VAL A 1 235 ? -0.449 -15.938 14.828 1 64.5 235 VAL A C 1
ATOM 1763 O O . VAL A 1 235 ? -0.971 -14.867 15.156 1 64.5 235 VAL A O 1
ATOM 1766 N N . TYR A 1 236 ? -0.381 -16.453 13.695 1 72.31 236 TYR A N 1
ATOM 1767 C CA . TYR A 1 236 ? -1.216 -15.852 12.664 1 72.31 236 TYR A CA 1
ATOM 1768 C C . TYR A 1 236 ? -2.58 -16.531 12.594 1 72.31 236 TYR A C 1
ATOM 1770 O O . TYR A 1 236 ? -2.672 -17.75 12.594 1 72.31 236 TYR A O 1
ATOM 1778 N N . GLU A 1 237 ? -3.578 -15.742 12.922 1 67.62 237 GLU A N 1
ATOM 1779 C CA . GLU A 1 237 ? -4.953 -16.203 12.797 1 67.62 237 GLU A CA 1
ATOM 1780 C C . GLU A 1 237 ? -5.82 -15.188 12.062 1 67.62 237 GLU A C 1
ATOM 1782 O O . GLU A 1 237 ? -5.543 -13.992 12.102 1 67.62 237 GLU A O 1
ATOM 1787 N N . ILE A 1 238 ? -6.629 -15.719 11.234 1 68.69 238 ILE A N 1
ATOM 1788 C CA . ILE A 1 238 ? -7.605 -14.828 10.609 1 68.69 238 ILE A CA 1
ATOM 1789 C C . ILE A 1 238 ? -8.633 -14.383 11.648 1 68.69 238 ILE A C 1
ATOM 1791 O O . ILE A 1 238 ? -9.344 -15.219 12.219 1 68.69 238 ILE A O 1
ATOM 1795 N N . SER A 1 239 ? -8.273 -13.32 12.273 1 58.97 239 SER A N 1
ATOM 1796 C CA . SER A 1 239 ? -9.219 -12.836 13.281 1 58.97 239 SER A CA 1
ATOM 1797 C C . SER A 1 239 ? -10.195 -11.836 12.672 1 58.97 239 SER A C 1
ATOM 1799 O O . SER A 1 239 ? -9.828 -11.07 11.773 1 58.97 239 SER A O 1
ATOM 1801 N N . LEU A 1 240 ? -11.469 -12.133 12.906 1 51.38 240 LEU A N 1
ATOM 1802 C CA . LEU A 1 240 ? -12.508 -11.172 12.539 1 51.38 240 LEU A CA 1
ATOM 1803 C C . LEU A 1 240 ? -12.234 -9.805 13.164 1 51.38 240 LEU A C 1
ATOM 1805 O O . LEU A 1 240 ? -11.828 -9.727 14.328 1 51.38 240 LEU A O 1
ATOM 1809 N N . ARG A 1 241 ? -11.828 -8.875 12.375 1 48 241 ARG A N 1
ATOM 1810 C CA . ARG A 1 241 ? -11.828 -7.543 12.977 1 48 241 ARG A CA 1
ATOM 1811 C C . ARG A 1 241 ? -13.164 -7.242 13.648 1 48 241 ARG A C 1
ATOM 1813 O O . ARG A 1 241 ? -14.227 -7.418 13.047 1 48 241 ARG A O 1
ATOM 1820 N N . THR A 1 242 ? -13.234 -7.465 14.852 1 34.53 242 THR A N 1
ATOM 1821 C CA . THR A 1 242 ? -14.422 -6.93 15.508 1 34.53 242 THR A CA 1
ATOM 1822 C C . THR A 1 242 ? -14.664 -5.48 15.094 1 34.53 242 THR A C 1
ATOM 1824 O O . THR A 1 242 ? -13.844 -4.602 15.391 1 34.53 242 THR A O 1
ATOM 1827 N N . VAL A 1 243 ? -15.008 -5.258 13.938 1 28.98 243 VAL A N 1
ATOM 1828 C CA . VAL A 1 243 ? -15.531 -3.914 13.719 1 28.98 243 VAL A CA 1
ATOM 1829 C C . VAL A 1 243 ? -16.422 -3.504 14.898 1 28.98 243 VAL A C 1
ATOM 1831 O O . VAL A 1 243 ? -17.391 -4.191 15.219 1 28.98 243 VAL A O 1
ATOM 1834 N N . ALA A 1 244 ? -15.977 -2.98 15.914 1 23.62 244 ALA A N 1
ATOM 1835 C CA . ALA A 1 244 ? -16.938 -2.27 16.766 1 23.62 244 ALA A CA 1
ATOM 1836 C C . ALA A 1 244 ? -17.844 -1.363 15.93 1 23.62 244 ALA A C 1
ATOM 1838 O O . ALA A 1 244 ? -17.359 -0.41 15.305 1 23.62 244 ALA A O 1
ATOM 1839 N N . LEU A 1 245 ? -18.734 -1.829 15.148 1 20.86 245 LEU A N 1
ATOM 1840 C CA . LEU A 1 245 ? -19.875 -0.92 15.117 1 20.86 245 LEU A CA 1
ATOM 1841 C C . LEU A 1 245 ? -20.328 -0.58 16.531 1 20.86 245 LEU A C 1
ATOM 1843 O O . LEU A 1 245 ? -20.422 -1.46 17.391 1 20.86 245 LEU A O 1
ATOM 1847 N N . MET B 1 1 ? 28.547 32.156 10.938 1 19.48 1 MET B N 1
ATOM 1848 C CA . MET B 1 1 ? 27.312 32.938 11.062 1 19.48 1 MET B CA 1
ATOM 1849 C C . MET B 1 1 ? 26.141 32.156 10.508 1 19.48 1 MET B C 1
ATOM 1851 O O . MET B 1 1 ? 25.078 32.719 10.234 1 19.48 1 MET B O 1
ATOM 1855 N N . LEU B 1 2 ? 26.312 30.922 9.953 1 20.48 2 LEU B N 1
ATOM 1856 C CA . LEU B 1 2 ? 25.609 30.062 9.008 1 20.48 2 LEU B CA 1
ATOM 1857 C C . LEU B 1 2 ? 24.25 29.656 9.547 1 20.48 2 LEU B C 1
ATOM 1859 O O . LEU B 1 2 ? 23.25 29.656 8.805 1 20.48 2 LEU B O 1
ATOM 1863 N N . CYS B 1 3 ? 24.188 28.781 10.633 1 22.91 3 CYS B N 1
ATOM 1864 C CA . CYS B 1 3 ? 23.375 27.641 10.984 1 22.91 3 CYS B CA 1
ATOM 1865 C C . CYS B 1 3 ? 22.047 28.078 11.586 1 22.91 3 CYS B C 1
ATOM 1867 O O . CYS B 1 3 ? 21.375 27.312 12.281 1 22.91 3 CYS B O 1
ATOM 1869 N N . VAL B 1 4 ? 21.891 29.312 11.953 1 24.77 4 VAL B N 1
ATOM 1870 C CA . VAL B 1 4 ? 20.672 29.656 12.672 1 24.77 4 VAL B CA 1
ATOM 1871 C C . VAL B 1 4 ? 19.453 29.469 11.758 1 24.77 4 VAL B C 1
ATOM 1873 O O . VAL B 1 4 ? 19.047 30.391 11.062 1 24.77 4 VAL B O 1
ATOM 1876 N N . LEU B 1 5 ? 19.422 28.625 10.828 1 31.23 5 LEU B N 1
ATOM 1877 C CA . LEU B 1 5 ? 18.141 28.516 10.148 1 31.23 5 LEU B CA 1
ATOM 1878 C C . LEU B 1 5 ? 16.984 28.609 11.148 1 31.23 5 LEU B C 1
ATOM 1880 O O . LEU B 1 5 ? 16.953 27.859 12.125 1 31.23 5 LEU B O 1
ATOM 1884 N N . GLY B 1 6 ? 16.312 29.719 11.445 1 31.86 6 GLY B N 1
ATOM 1885 C CA . GLY B 1 6 ? 15.156 30.094 12.25 1 31.86 6 GLY B CA 1
ATOM 1886 C C . GLY B 1 6 ? 14.109 29 12.328 1 31.86 6 GLY B C 1
ATOM 1887 O O . GLY B 1 6 ? 13.758 28.391 11.305 1 31.86 6 GLY B O 1
ATOM 1888 N N . ALA B 1 7 ? 13.961 28.25 13.445 1 38.56 7 ALA B N 1
ATOM 1889 C CA . ALA B 1 7 ? 12.914 27.312 13.844 1 38.56 7 ALA B CA 1
ATOM 1890 C C . ALA B 1 7 ? 11.547 27.781 13.367 1 38.56 7 ALA B C 1
ATOM 1892 O O . ALA B 1 7 ? 11.102 28.875 13.719 1 38.56 7 ALA B O 1
ATOM 1893 N N . SER B 1 8 ? 11.195 27.812 12.156 1 45.34 8 SER B N 1
ATOM 1894 C CA . SER B 1 8 ? 9.805 28.109 11.812 1 45.34 8 SER B CA 1
ATOM 1895 C C . SER B 1 8 ? 8.859 27.719 12.945 1 45.34 8 SER B C 1
ATOM 1897 O O . SER B 1 8 ? 9.086 26.719 13.633 1 45.34 8 SER B O 1
ATOM 1899 N N . PRO B 1 9 ? 8.109 28.75 13.5 1 52.38 9 PRO B N 1
ATOM 1900 C CA . PRO B 1 9 ? 7.156 28.422 14.555 1 52.38 9 PRO B CA 1
ATOM 1901 C C . PRO B 1 9 ? 6.398 27.125 14.289 1 52.38 9 PRO B C 1
ATOM 1903 O O . PRO B 1 9 ? 6.191 26.75 13.133 1 52.38 9 PRO B O 1
ATOM 1906 N N . PRO B 1 10 ? 6.168 26.406 15.32 1 66.75 10 PRO B N 1
ATOM 1907 C CA . PRO B 1 10 ? 5.426 25.141 15.188 1 66.75 10 PRO B CA 1
ATOM 1908 C C . PRO B 1 10 ? 4.043 25.344 14.57 1 66.75 10 PRO B C 1
ATOM 1910 O O . PRO B 1 10 ? 3.41 26.375 14.781 1 66.75 10 PRO B O 1
ATOM 1913 N N . VAL B 1 11 ? 3.758 24.656 13.547 1 75.31 11 VAL B N 1
ATOM 1914 C CA . VAL B 1 11 ? 2.432 24.641 12.938 1 75.31 11 VAL B CA 1
ATOM 1915 C C . VAL B 1 11 ? 1.368 24.484 14.016 1 75.31 11 VAL B C 1
ATOM 1917 O O . VAL B 1 11 ? 1.505 23.641 14.914 1 75.31 11 VAL B O 1
ATOM 1920 N N . ASP B 1 12 ? 0.47 25.438 14 1 82.56 12 ASP B N 1
ATOM 1921 C CA . ASP B 1 12 ? -0.642 25.344 14.945 1 82.56 12 ASP B CA 1
ATOM 1922 C C . ASP B 1 12 ? -1.636 24.266 14.516 1 82.56 12 ASP B C 1
ATOM 1924 O O . ASP B 1 12 ? -2.699 24.578 13.977 1 82.56 12 ASP B O 1
ATOM 1928 N N . ALA B 1 13 ? -1.362 23.078 14.898 1 83.94 13 ALA B N 1
ATOM 1929 C CA . ALA B 1 13 ? -2.184 21.922 14.531 1 83.94 13 ALA B CA 1
ATOM 1930 C C . ALA B 1 13 ? -3.557 22 15.195 1 83.94 13 ALA B C 1
ATOM 1932 O O . ALA B 1 13 ? -4.551 21.547 14.625 1 83.94 13 ALA B O 1
ATOM 1933 N N . ALA B 1 14 ? -3.604 22.641 16.312 1 85.12 14 ALA B N 1
ATOM 1934 C CA . ALA B 1 14 ? -4.867 22.766 17.016 1 85.12 14 ALA B CA 1
ATOM 1935 C C . ALA B 1 14 ? -5.84 23.672 16.25 1 85.12 14 ALA B C 1
ATOM 1937 O O . ALA B 1 14 ? -7.043 23.391 16.219 1 85.12 14 ALA B O 1
ATOM 1938 N N . LEU B 1 15 ? -5.309 24.656 15.75 1 90.12 15 LEU B N 1
ATOM 1939 C CA . LEU B 1 15 ? -6.148 25.562 14.977 1 90.12 15 LEU B CA 1
ATOM 1940 C C . LEU B 1 15 ? -6.723 24.844 13.75 1 90.12 15 LEU B C 1
ATOM 1942 O O . LEU B 1 15 ? -7.887 25.062 13.398 1 90.12 15 LEU B O 1
ATOM 1946 N N . ILE B 1 16 ? -5.949 24.062 13.141 1 89.94 16 ILE B N 1
ATOM 1947 C CA . ILE B 1 16 ? -6.395 23.312 11.969 1 89.94 16 ILE B CA 1
ATOM 1948 C C . ILE B 1 16 ? -7.523 22.359 12.352 1 89.94 16 ILE B C 1
ATOM 1950 O O . ILE B 1 16 ? -8.516 22.234 11.633 1 89.94 16 ILE B O 1
ATOM 1954 N N . GLN B 1 17 ? -7.395 21.719 13.445 1 90.88 17 GLN B N 1
ATOM 1955 C CA . GLN B 1 17 ? -8.438 20.812 13.922 1 90.88 17 GLN B CA 1
ATOM 1956 C C . GLN B 1 17 ? -9.742 21.547 14.172 1 90.88 17 GLN B C 1
ATOM 1958 O O . GLN B 1 17 ? -10.812 21.078 13.781 1 90.88 17 GLN B O 1
ATOM 1963 N N . LYS B 1 18 ? -9.602 22.656 14.781 1 93.06 18 LYS B N 1
ATOM 1964 C CA . LYS B 1 18 ? -10.789 23.453 15.055 1 93.06 18 LYS B CA 1
ATOM 1965 C C . LYS B 1 18 ? -11.445 23.922 13.758 1 93.06 18 LYS B C 1
ATOM 1967 O O . LYS B 1 18 ? -12.672 23.859 13.617 1 93.06 18 LYS B O 1
ATOM 1972 N N . ALA B 1 19 ? -10.594 24.391 12.914 1 94.19 19 ALA B N 1
ATOM 1973 C CA . ALA B 1 19 ? -11.102 24.891 11.633 1 94.19 19 ALA B CA 1
ATOM 1974 C C . ALA B 1 19 ? -11.781 23.781 10.844 1 94.19 19 ALA B C 1
ATOM 1976 O O . ALA B 1 19 ? -12.734 24.031 10.102 1 94.19 19 ALA B O 1
ATOM 1977 N N . ALA B 1 20 ? -11.289 22.562 11.055 1 91.94 20 ALA B N 1
ATOM 1978 C CA . ALA B 1 20 ? -11.852 21.422 10.352 1 91.94 20 ALA B CA 1
ATOM 1979 C C . ALA B 1 20 ? -13.156 20.953 11 1 91.94 20 ALA B C 1
ATOM 1981 O O . ALA B 1 20 ? -13.875 20.125 10.438 1 91.94 20 ALA B O 1
ATOM 1982 N N . GLY B 1 21 ? -13.492 21.438 12.148 1 90.94 21 GLY B N 1
ATOM 1983 C CA . GLY B 1 21 ? -14.727 21.078 12.836 1 90.94 21 GLY B CA 1
ATOM 1984 C C . GLY B 1 21 ? -14.602 19.828 13.68 1 90.94 21 GLY B C 1
ATOM 1985 O O . GLY B 1 21 ? -15.594 19.156 13.945 1 90.94 21 GLY B O 1
ATOM 1986 N N . VAL B 1 22 ? -13.367 19.484 14.062 1 90.62 22 VAL B N 1
ATOM 1987 C CA . VAL B 1 22 ? -13.172 18.328 14.922 1 90.62 22 VAL B CA 1
ATOM 1988 C C . VAL B 1 22 ? -13.812 18.578 16.281 1 90.62 22 VAL B C 1
ATOM 1990 O O . VAL B 1 22 ? -13.539 19.609 16.922 1 90.62 22 VAL B O 1
ATOM 1993 N N . PRO B 1 23 ? -14.609 17.688 16.719 1 90.94 23 PRO B N 1
ATOM 1994 C CA . PRO B 1 23 ? -15.305 17.906 18 1 90.94 23 PRO B CA 1
ATOM 1995 C C . PRO B 1 23 ? -14.336 18 19.172 1 90.94 23 PRO B C 1
ATOM 1997 O O . PRO B 1 23 ? -13.258 17.406 19.156 1 90.94 23 PRO B O 1
ATOM 2000 N N . GLU B 1 24 ? -14.789 18.656 20.188 1 89.25 24 GLU B N 1
ATOM 2001 C CA . GLU B 1 24 ? -13.977 18.891 21.375 1 89.25 24 GLU B CA 1
ATOM 2002 C C . GLU B 1 24 ? -13.562 17.594 22.047 1 89.25 24 GLU B C 1
ATOM 2004 O O . GLU B 1 24 ? -12.445 17.484 22.562 1 89.25 24 GLU B O 1
ATOM 2009 N N . CYS B 1 25 ? -14.43 16.672 22.062 1 91.75 25 CYS B N 1
ATOM 2010 C CA . CYS B 1 25 ? -14.117 15.406 22.703 1 91.75 25 CYS B CA 1
ATOM 2011 C C . CYS B 1 25 ? -12.938 14.727 22.031 1 91.75 25 CYS B C 1
ATOM 2013 O O . CYS B 1 25 ? -12.117 14.086 22.688 1 91.75 25 CYS B O 1
ATOM 2015 N N . VAL B 1 26 ? -12.828 14.867 20.703 1 92.69 26 VAL B N 1
ATOM 2016 C CA . VAL B 1 26 ? -11.703 14.305 19.969 1 92.69 26 VAL B CA 1
ATOM 2017 C C . VAL B 1 26 ? -10.453 15.148 20.219 1 92.69 26 VAL B C 1
ATOM 2019 O O . VAL B 1 26 ? -9.367 14.602 20.422 1 92.69 26 VAL B O 1
ATOM 2022 N N . ARG B 1 27 ? -10.641 16.422 20.25 1 92.62 27 ARG B N 1
ATOM 2023 C CA . ARG B 1 27 ? -9.5 17.328 20.438 1 92.62 27 ARG B CA 1
ATOM 2024 C C . ARG B 1 27 ? -8.867 17.125 21.797 1 92.62 27 ARG B C 1
ATOM 2026 O O . ARG B 1 27 ? -7.645 17.172 21.938 1 92.62 27 ARG B O 1
ATOM 2033 N N . ASN B 1 28 ? -9.617 16.859 22.766 1 92.56 28 ASN B N 1
ATOM 2034 C CA . ASN B 1 28 ? -9.102 16.609 24.109 1 92.56 28 ASN B CA 1
ATOM 2035 C C . ASN B 1 28 ? -8.266 15.328 24.156 1 92.56 28 ASN B C 1
ATOM 2037 O O . ASN B 1 28 ? -7.289 15.242 24.891 1 92.56 28 ASN B O 1
ATOM 2041 N N . CYS B 1 29 ? -8.664 14.406 23.328 1 94.69 29 CYS B N 1
ATOM 2042 C CA . CYS B 1 29 ? -7.973 13.125 23.312 1 94.69 29 CYS B CA 1
ATOM 2043 C C . CYS B 1 29 ? -6.707 13.203 22.469 1 94.69 29 CYS B C 1
ATOM 2045 O O . CYS B 1 29 ? -5.785 12.406 22.656 1 94.69 29 CYS B O 1
ATOM 2047 N N . THR B 1 30 ? -6.625 14.18 21.578 1 94.44 30 THR B N 1
ATOM 2048 C CA . THR B 1 30 ? -5.539 14.148 20.609 1 94.44 30 THR B CA 1
ATOM 2049 C C . THR B 1 30 ? -4.562 15.289 20.844 1 94.44 30 THR B C 1
ATOM 2051 O O . THR B 1 30 ? -3.582 15.445 20.109 1 94.44 30 THR B O 1
ATOM 2054 N N . GLU B 1 31 ? -4.695 16.062 21.844 1 93 31 GLU B N 1
ATOM 2055 C CA . GLU B 1 31 ? -3.877 17.234 22.078 1 93 31 GLU B CA 1
ATOM 2056 C C . GLU B 1 31 ? -2.4 16.875 22.188 1 93 31 GLU B C 1
ATOM 2058 O O . GLU B 1 31 ? -1.562 17.453 21.5 1 93 31 GLU B O 1
ATOM 2063 N N . ASP B 1 32 ? -2.111 15.945 23.047 1 93.25 32 ASP B N 1
ATOM 2064 C CA . ASP B 1 32 ? -0.719 15.555 23.25 1 93.25 32 ASP B CA 1
ATOM 2065 C C . ASP B 1 32 ? -0.129 14.945 21.984 1 93.25 32 ASP B C 1
ATOM 2067 O O . ASP B 1 32 ? 1.062 15.102 21.703 1 93.25 32 ASP B O 1
ATOM 2071 N N . LEU B 1 33 ? -0.949 14.234 21.25 1 93.81 33 LEU B N 1
ATOM 2072 C CA . LEU B 1 33 ? -0.51 13.672 19.984 1 93.81 33 LEU B CA 1
ATOM 2073 C C . LEU B 1 33 ? -0.128 14.773 19 1 93.81 33 LEU B C 1
ATOM 2075 O O . LEU B 1 33 ? 0.895 14.68 18.312 1 93.81 33 LEU B O 1
ATOM 2079 N N . MET B 1 34 ? -0.939 15.812 18.969 1 89.94 34 MET B N 1
ATOM 2080 C CA . MET B 1 34 ? -0.68 16.938 18.062 1 89.94 34 MET B CA 1
ATOM 2081 C C . MET B 1 34 ? 0.6 17.656 18.453 1 89.94 34 MET B C 1
ATOM 2083 O O . MET B 1 34 ? 1.377 18.062 17.594 1 89.94 34 MET B O 1
ATOM 2087 N N . VAL B 1 35 ? 0.775 17.781 19.719 1 87.12 35 VAL B N 1
ATOM 2088 C CA . VAL B 1 35 ? 1.985 18.422 20.203 1 87.12 35 VAL B CA 1
ATOM 2089 C C . VAL B 1 35 ? 3.209 17.594 19.812 1 87.12 35 VAL B C 1
ATOM 2091 O O . VAL B 1 35 ? 4.207 18.141 19.344 1 87.12 35 VAL B O 1
ATOM 2094 N N . ALA B 1 36 ? 3.121 16.344 20.016 1 87.62 36 ALA B N 1
ATOM 2095 C CA . ALA B 1 36 ? 4.227 15.453 19.656 1 87.62 36 ALA B CA 1
ATOM 2096 C C . ALA B 1 36 ? 4.523 15.523 18.156 1 87.62 36 ALA B C 1
ATOM 2098 O O . ALA B 1 36 ? 5.684 15.562 17.75 1 87.62 36 ALA B O 1
ATOM 2099 N N . ALA B 1 37 ? 3.482 15.516 17.359 1 86.12 37 ALA B N 1
ATOM 2100 C CA . ALA B 1 37 ? 3.631 15.547 15.906 1 86.12 37 ALA B CA 1
ATOM 2101 C C . ALA B 1 37 ? 4.266 16.859 15.453 1 86.12 37 ALA B C 1
ATOM 2103 O O . ALA B 1 37 ? 5.109 16.859 14.547 1 86.12 37 ALA B O 1
ATOM 2104 N N . SER B 1 38 ? 3.83 17.906 16.031 1 79.44 38 SER B N 1
ATOM 2105 C CA . SER B 1 38 ? 4.352 19.219 15.672 1 79.44 38 SER B CA 1
ATOM 2106 C C . SER B 1 38 ? 5.828 19.344 16.031 1 79.44 38 SER B C 1
ATOM 2108 O O . SER B 1 38 ? 6.582 20.031 15.328 1 79.44 38 SER B O 1
ATOM 2110 N N . ASN B 1 39 ? 6.227 18.656 17 1 77.06 39 ASN B N 1
ATOM 2111 C CA . ASN B 1 39 ? 7.609 18.734 17.453 1 77.06 39 ASN B CA 1
ATOM 2112 C C . ASN B 1 39 ? 8.516 17.781 16.672 1 77.06 39 ASN B C 1
ATOM 2114 O O . ASN B 1 39 ? 9.742 17.859 16.797 1 77.06 39 ASN B O 1
ATOM 2118 N N . ALA B 1 40 ? 7.867 16.938 15.883 1 75.88 40 ALA B N 1
ATOM 2119 C CA . ALA B 1 40 ? 8.633 15.922 15.164 1 75.88 40 ALA B CA 1
ATOM 2120 C C . ALA B 1 40 ? 9.641 16.562 14.219 1 75.88 40 ALA B C 1
ATOM 2122 O O . ALA B 1 40 ? 10.711 16 13.969 1 75.88 40 ALA B O 1
ATOM 2123 N N . PHE B 1 41 ? 9.344 17.688 13.758 1 67 41 PHE B N 1
ATOM 2124 C CA . PHE B 1 41 ? 10.219 18.375 12.812 1 67 41 PHE B CA 1
ATOM 2125 C C . PHE B 1 41 ? 11.453 18.938 13.516 1 67 41 PHE B C 1
ATOM 2127 O O . PHE B 1 41 ? 12.445 19.266 12.867 1 67 41 PHE B O 1
ATOM 2134 N N . ASN B 1 42 ? 11.398 18.938 14.781 1 67.25 42 ASN B N 1
ATOM 2135 C CA . ASN B 1 42 ? 12.484 19.531 15.547 1 67.25 42 ASN B CA 1
ATOM 2136 C C . ASN B 1 42 ? 13.336 18.484 16.25 1 67.25 42 ASN B C 1
ATOM 2138 O O . ASN B 1 42 ? 14.32 18.812 16.906 1 67.25 42 ASN B O 1
ATOM 2142 N N . PHE B 1 43 ? 12.977 17.328 16.047 1 66 43 PHE B N 1
ATOM 2143 C CA . PHE B 1 43 ? 13.711 16.297 16.766 1 66 43 PHE B CA 1
ATOM 2144 C C . PHE B 1 43 ? 15.055 16.016 16.094 1 66 43 PHE B C 1
ATOM 2146 O O . PHE B 1 43 ? 15.18 16.094 14.875 1 66 43 PHE B O 1
ATOM 2153 N N . GLN B 1 44 ? 15.883 15.789 17.047 1 72.94 44 GLN B N 1
ATOM 2154 C CA . GLN B 1 44 ? 17.219 15.414 16.609 1 72.94 44 GLN B CA 1
ATOM 2155 C C . GLN B 1 44 ? 17.266 13.953 16.172 1 72.94 44 GLN B C 1
ATOM 2157 O O . GLN B 1 44 ? 18.031 13.586 15.289 1 72.94 44 GLN B O 1
ATOM 2162 N N . SER B 1 45 ? 16.438 13.227 16.812 1 86.88 45 SER B N 1
ATOM 2163 C CA . SER B 1 45 ? 16.406 11.805 16.516 1 86.88 45 SER B CA 1
ATOM 2164 C C . SER B 1 45 ? 15.039 11.391 15.969 1 86.88 45 SER B C 1
ATOM 2166 O O . SER B 1 45 ? 14.016 11.539 16.641 1 86.88 45 SER B O 1
ATOM 2168 N N . PHE B 1 46 ? 15.102 10.828 14.844 1 88.06 46 PHE B N 1
ATOM 2169 C CA . PHE B 1 46 ? 13.883 10.344 14.195 1 88.06 46 PHE B CA 1
ATOM 2170 C C . PHE B 1 46 ? 13.227 9.258 15.039 1 88.06 46 PHE B C 1
ATOM 2172 O O . PHE B 1 46 ? 12.008 9.258 15.219 1 88.06 46 PHE B O 1
ATOM 2179 N N . MET B 1 47 ? 14.031 8.398 15.602 1 89.94 47 MET B N 1
ATOM 2180 C CA . MET B 1 47 ? 13.5 7.281 16.375 1 89.94 47 MET B CA 1
ATOM 2181 C C . MET B 1 47 ? 12.859 7.762 17.672 1 89.94 47 MET B C 1
ATOM 2183 O O . MET B 1 47 ? 11.805 7.258 18.078 1 89.94 47 MET B O 1
ATOM 2187 N N . LYS B 1 48 ? 13.484 8.68 18.25 1 89.44 48 LYS B N 1
ATOM 2188 C CA . LYS B 1 48 ? 12.906 9.219 19.484 1 89.44 48 LYS B CA 1
ATOM 2189 C C . LYS B 1 48 ? 11.586 9.922 19.219 1 89.44 48 LYS B C 1
ATOM 2191 O O . LYS B 1 48 ? 10.625 9.758 19.969 1 89.44 48 LYS B O 1
ATOM 2196 N N . ALA B 1 49 ? 11.562 10.695 18.156 1 90.75 49 ALA B N 1
ATOM 2197 C CA . ALA B 1 49 ? 10.32 11.367 17.781 1 90.75 49 ALA B CA 1
ATOM 2198 C C . ALA B 1 49 ? 9.219 10.352 17.484 1 90.75 49 ALA B C 1
ATOM 2200 O O . ALA B 1 49 ? 8.086 10.516 17.938 1 90.75 49 ALA B O 1
ATOM 2201 N N . THR B 1 50 ? 9.562 9.328 16.75 1 92.81 50 THR B N 1
ATOM 2202 C CA . THR B 1 50 ? 8.594 8.305 16.375 1 92.81 50 THR B CA 1
ATOM 2203 C C . THR B 1 50 ? 8.062 7.578 17.609 1 92.81 50 THR B C 1
ATOM 2205 O O . THR B 1 50 ? 6.855 7.348 17.719 1 92.81 50 THR B O 1
ATOM 2208 N N . LYS B 1 51 ? 8.938 7.281 18.484 1 92.69 51 LYS B N 1
ATOM 2209 C CA . LYS B 1 51 ? 8.523 6.598 19.703 1 92.69 51 LYS B CA 1
ATOM 2210 C C . LYS B 1 51 ? 7.559 7.461 20.516 1 92.69 51 LYS B C 1
ATOM 2212 O O . LYS B 1 51 ? 6.57 6.961 21.062 1 92.69 51 LYS B O 1
ATOM 2217 N N . THR B 1 52 ? 7.883 8.688 20.609 1 93.25 52 THR B N 1
ATOM 2218 C CA . THR B 1 52 ? 7.031 9.617 21.344 1 93.25 52 THR B CA 1
ATOM 2219 C C . THR B 1 52 ? 5.66 9.734 20.688 1 93.25 52 THR B C 1
ATOM 2221 O O . THR B 1 52 ? 4.633 9.664 21.359 1 93.25 52 THR B O 1
ATOM 2224 N N . ILE B 1 53 ? 5.629 9.867 19.406 1 94.75 53 ILE B N 1
ATOM 2225 C CA . ILE B 1 53 ? 4.383 9.984 18.656 1 94.75 53 ILE B CA 1
ATOM 2226 C C . ILE B 1 53 ? 3.555 8.711 18.812 1 94.75 53 ILE B C 1
ATOM 2228 O O . ILE B 1 53 ? 2.342 8.773 19.031 1 94.75 53 ILE B O 1
ATOM 2232 N N . CYS B 1 54 ? 4.223 7.598 18.75 1 96.25 54 CYS B N 1
ATOM 2233 C CA . CYS B 1 54 ? 3.512 6.328 18.859 1 96.25 54 CYS B CA 1
ATOM 2234 C C . CYS B 1 54 ? 2.943 6.152 20.266 1 96.25 54 CYS B C 1
ATOM 2236 O O . CYS B 1 54 ? 1.859 5.59 20.438 1 96.25 54 CYS B O 1
ATOM 2238 N N . ALA B 1 55 ? 3.65 6.59 21.25 1 96.25 55 ALA B N 1
ATOM 2239 C CA . ALA B 1 55 ? 3.131 6.539 22.609 1 96.25 55 ALA B CA 1
ATOM 2240 C C . ALA B 1 55 ? 1.891 7.414 22.766 1 96.25 55 ALA B C 1
ATOM 2242 O O . ALA B 1 55 ? 0.898 7 23.359 1 96.25 55 ALA B O 1
ATOM 2243 N N . GLU B 1 56 ? 1.965 8.578 22.234 1 96.19 56 GLU B N 1
ATOM 2244 C CA . GLU B 1 56 ? 0.833 9.5 22.312 1 96.19 56 GLU B CA 1
ATOM 2245 C C . GLU B 1 56 ? -0.341 9 21.469 1 96.19 56 GLU B C 1
ATOM 2247 O O . GLU B 1 56 ? -1.501 9.211 21.828 1 96.19 56 GLU B O 1
ATOM 2252 N N . TYR B 1 57 ? -0.033 8.391 20.391 1 96.19 57 TYR B N 1
ATOM 2253 C CA . TYR B 1 57 ? -1.073 7.793 19.562 1 96.19 57 TYR B CA 1
ATOM 2254 C C . TYR B 1 57 ? -1.835 6.719 20.328 1 96.19 57 TYR B C 1
ATOM 2256 O O . TYR B 1 57 ? -3.064 6.66 20.281 1 96.19 57 TYR B O 1
ATOM 2264 N N . LYS B 1 58 ? -1.112 5.887 21 1 96.81 58 LYS B N 1
ATOM 2265 C CA . LYS B 1 58 ? -1.737 4.844 21.797 1 96.81 58 LYS B CA 1
ATOM 2266 C C . LYS B 1 58 ? -2.641 5.445 22.875 1 96.81 58 LYS B C 1
ATOM 2268 O O . LYS B 1 58 ? -3.756 4.969 23.094 1 96.81 58 LYS B O 1
ATOM 2273 N N . LYS B 1 59 ? -2.156 6.457 23.5 1 96.69 59 LYS B N 1
ATOM 2274 C CA . LYS B 1 59 ? -2.941 7.137 24.531 1 96.69 59 LYS B CA 1
ATOM 2275 C C . LYS B 1 59 ? -4.199 7.766 23.938 1 96.69 59 LYS B C 1
ATOM 2277 O O . LYS B 1 59 ? -5.285 7.645 24.5 1 96.69 59 LYS B O 1
ATOM 2282 N N . ALA B 1 60 ? -4.047 8.445 22.812 1 95.62 60 ALA B N 1
ATOM 2283 C CA . ALA B 1 60 ? -5.176 9.102 22.156 1 95.62 60 ALA B CA 1
ATOM 2284 C C . ALA B 1 60 ? -6.223 8.078 21.734 1 95.62 60 ALA B C 1
ATOM 2286 O O . ALA B 1 60 ? -7.426 8.312 21.875 1 95.62 60 ALA B O 1
ATOM 2287 N N . THR B 1 61 ? -5.758 7.004 21.203 1 94.25 61 THR B N 1
ATOM 2288 C CA . THR B 1 61 ? -6.664 5.953 20.75 1 94.25 61 THR B CA 1
ATOM 2289 C C . THR B 1 61 ? -7.461 5.383 21.906 1 94.25 61 THR B C 1
ATOM 2291 O O . THR B 1 61 ? -8.672 5.176 21.797 1 94.25 61 THR B O 1
ATOM 2294 N N . ALA B 1 62 ? -6.797 5.117 23.016 1 93.81 62 ALA B N 1
ATOM 2295 C CA . ALA B 1 62 ? -7.477 4.629 24.203 1 93.81 62 ALA B CA 1
ATOM 2296 C C . ALA B 1 62 ? -8.492 5.652 24.719 1 93.81 62 ALA B C 1
ATOM 2298 O O . ALA B 1 62 ? -9.594 5.285 25.125 1 93.81 62 ALA B O 1
ATOM 2299 N N . CYS B 1 63 ? -8.094 6.848 24.656 1 94.81 63 CYS B N 1
ATOM 2300 C CA . CYS B 1 63 ? -8.961 7.938 25.094 1 94.81 63 CYS B CA 1
ATOM 2301 C C . CYS B 1 63 ? -10.211 8.016 24.234 1 94.81 63 CYS B C 1
ATOM 2303 O O . CYS B 1 63 ? -11.32 8.172 24.75 1 94.81 63 CYS B O 1
ATOM 2305 N N . ILE B 1 64 ? -10.078 7.926 22.938 1 93.75 64 ILE B N 1
ATOM 2306 C CA . ILE B 1 64 ? -11.195 7.996 22 1 93.75 64 ILE B CA 1
ATOM 2307 C C . ILE B 1 64 ? -12.164 6.848 22.266 1 93.75 64 ILE B C 1
ATOM 2309 O O . ILE B 1 64 ? -13.383 7.047 22.266 1 93.75 64 ILE B O 1
ATOM 2313 N N . LYS B 1 65 ? -11.664 5.742 22.5 1 88.75 65 LYS B N 1
ATOM 2314 C CA . LYS B 1 65 ? -12.492 4.57 22.75 1 88.75 65 LYS B CA 1
ATOM 2315 C C . LYS B 1 65 ? -13.273 4.723 24.062 1 88.75 65 LYS B C 1
ATOM 2317 O O . LYS B 1 65 ? -14.414 4.262 24.172 1 88.75 65 LYS B O 1
ATOM 2322 N N . LYS B 1 66 ? -12.75 5.414 25 1 89.69 66 LYS B N 1
ATOM 2323 C CA . LYS B 1 66 ? -13.359 5.57 26.312 1 89.69 66 LYS B CA 1
ATOM 2324 C C . LYS B 1 66 ? -14.281 6.785 26.359 1 89.69 66 LYS B C 1
ATOM 2326 O O . LYS B 1 66 ? -15.195 6.859 27.188 1 89.69 66 LYS B O 1
ATOM 2331 N N . SER B 1 67 ? -13.938 7.77 25.609 1 84.19 67 SER B N 1
ATOM 2332 C CA . SER B 1 67 ? -14.57 9.078 25.719 1 84.19 67 SER B CA 1
ATOM 2333 C C . SER B 1 67 ? -16.047 9.008 25.312 1 84.19 67 SER B C 1
ATOM 2335 O O . SER B 1 67 ? -16.844 9.859 25.703 1 84.19 67 SER B O 1
ATOM 2337 N N . GLY B 1 68 ? -16.438 7.98 24.594 1 74.19 68 GLY B N 1
ATOM 2338 C CA . GLY B 1 68 ? -17.828 7.906 24.156 1 74.19 68 GLY B CA 1
ATOM 2339 C C . GLY B 1 68 ? -18.172 8.922 23.078 1 74.19 68 GLY B C 1
ATOM 2340 O O . GLY B 1 68 ? -19.344 9.227 22.859 1 74.19 68 GLY B O 1
ATOM 2341 N N . CYS B 1 69 ? -17.141 9.562 22.641 1 76.56 69 CYS B N 1
ATOM 2342 C CA . CYS B 1 69 ? -17.406 10.477 21.531 1 76.56 69 CYS B CA 1
ATOM 2343 C C . CYS B 1 69 ? -18.125 9.758 20.391 1 76.56 69 CYS B C 1
ATOM 2345 O O . CYS B 1 69 ? -17.547 8.898 19.734 1 76.56 69 CYS B O 1
ATOM 2347 N N . SER B 1 70 ? -19.297 10.039 20.297 1 73.75 70 SER B N 1
ATOM 2348 C CA . SER B 1 70 ? -20.172 9.32 19.375 1 73.75 70 SER B CA 1
ATOM 2349 C C . SER B 1 70 ? -19.75 9.523 17.922 1 73.75 70 SER B C 1
ATOM 2351 O O . SER B 1 70 ? -19.391 10.641 17.531 1 73.75 70 SER B O 1
ATOM 2353 N N . ASP B 1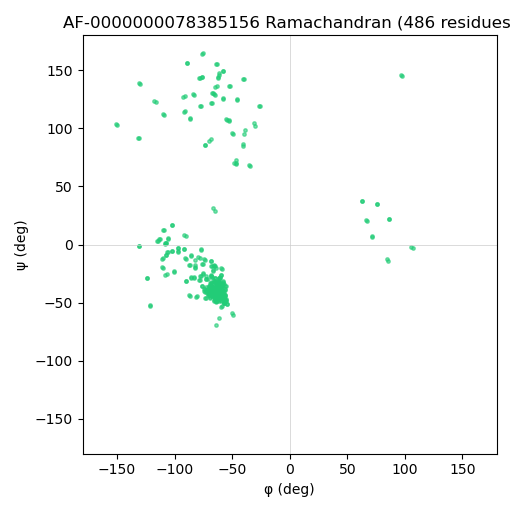 71 ? -19.75 8.523 17.188 1 74.31 71 ASP B N 1
ATOM 2354 C CA . ASP B 1 71 ? -19.703 8.477 15.727 1 74.31 71 ASP B CA 1
ATOM 2355 C C . ASP B 1 71 ? -18.375 9 15.203 1 74.31 71 ASP B C 1
ATOM 2357 O O . ASP B 1 71 ? -18.297 9.484 14.07 1 74.31 71 ASP B O 1
ATOM 2361 N N . VAL B 1 72 ? -17.312 8.992 16.125 1 80.19 72 VAL B N 1
ATOM 2362 C CA . VAL B 1 72 ? -16.094 9.602 15.625 1 80.19 72 VAL B CA 1
ATOM 2363 C C . VAL B 1 72 ? -15.031 8.531 15.414 1 80.19 72 VAL B C 1
ATOM 2365 O O . VAL B 1 72 ? -14.016 8.766 14.75 1 80.19 72 VAL B O 1
ATOM 2368 N N . GLU B 1 73 ? -15.242 7.395 15.891 1 80.62 73 GLU B N 1
ATOM 2369 C CA . GLU B 1 73 ? -14.219 6.352 15.867 1 80.62 73 GLU B CA 1
ATOM 2370 C C . GLU B 1 73 ? -13.805 6.016 14.445 1 80.62 73 GLU B C 1
ATOM 2372 O O . GLU B 1 73 ? -12.609 5.898 14.148 1 80.62 73 GLU B O 1
ATOM 2377 N N . GLY B 1 74 ? -14.812 5.945 13.617 1 81.75 74 GLY B N 1
ATOM 2378 C CA . GLY B 1 74 ? -14.508 5.633 12.227 1 81.75 74 GLY B CA 1
ATOM 2379 C C . GLY B 1 74 ? -13.656 6.695 11.555 1 81.75 74 GLY B C 1
ATOM 2380 O O . GLY B 1 74 ? -12.688 6.375 10.859 1 81.75 74 GLY B O 1
ATOM 2381 N N . VAL B 1 75 ? -13.984 7.871 11.812 1 83.88 75 VAL B N 1
ATOM 2382 C CA . VAL B 1 75 ? -13.258 8.977 11.211 1 83.88 75 VAL B CA 1
ATOM 2383 C C . VAL B 1 75 ? -11.859 9.07 11.82 1 83.88 75 VAL B C 1
ATOM 2385 O O . VAL B 1 75 ? -10.875 9.281 11.109 1 83.88 75 VAL B O 1
ATOM 2388 N N . TYR B 1 76 ? -11.797 8.93 13.102 1 89.94 76 TYR B N 1
ATOM 2389 C CA . TYR B 1 76 ? -10.508 8.938 13.789 1 89.94 76 TYR B CA 1
ATOM 2390 C C . TYR B 1 76 ? -9.586 7.863 13.227 1 89.94 76 TYR B C 1
ATOM 2392 O O . TYR B 1 76 ? -8.414 8.133 12.945 1 89.94 76 TYR B O 1
ATOM 2400 N N . ASP B 1 77 ? -10.133 6.723 13.008 1 88.19 77 ASP B N 1
ATOM 2401 C CA . ASP B 1 77 ? -9.352 5.617 12.469 1 88.19 77 ASP B CA 1
ATOM 2402 C C . ASP B 1 77 ? -8.844 5.938 11.062 1 88.19 77 ASP B C 1
ATOM 2404 O O . ASP B 1 77 ? -7.703 5.633 10.719 1 88.19 77 ASP B O 1
ATOM 2408 N N . MET B 1 78 ? -9.641 6.531 10.359 1 87.88 78 MET B N 1
ATOM 2409 C CA . MET B 1 78 ? -9.281 6.859 8.977 1 87.88 78 MET B CA 1
ATOM 2410 C C . MET B 1 78 ? -8.164 7.898 8.945 1 87.88 78 MET B C 1
ATOM 2412 O O . MET B 1 78 ? -7.188 7.742 8.203 1 87.88 78 MET B O 1
ATOM 2416 N N . VAL B 1 79 ? -8.266 8.906 9.742 1 89.25 79 VAL B N 1
ATOM 2417 C CA . VAL B 1 79 ? -7.336 10.031 9.688 1 89.25 79 VAL B CA 1
ATOM 2418 C C . VAL B 1 79 ? -6 9.625 10.305 1 89.25 79 VAL B C 1
ATOM 2420 O O . VAL B 1 79 ? -4.953 10.172 9.961 1 89.25 79 VAL B O 1
ATOM 2423 N N . THR B 1 80 ? -6.062 8.633 11.195 1 93 80 THR B N 1
ATOM 2424 C CA . THR B 1 80 ? -4.836 8.242 11.883 1 93 80 THR B CA 1
ATOM 2425 C C . THR B 1 80 ? -4.27 6.957 11.281 1 93 80 THR B C 1
ATOM 2427 O O . THR B 1 80 ? -3.42 6.305 11.891 1 93 80 THR B O 1
ATOM 2430 N N . LYS B 1 81 ? -4.688 6.594 10.148 1 93.31 81 LYS B N 1
ATOM 2431 C CA . LYS B 1 81 ? -4.262 5.348 9.523 1 93.31 81 LYS B CA 1
ATOM 2432 C C . LYS B 1 81 ? -2.754 5.348 9.273 1 93.31 81 LYS B C 1
ATOM 2434 O O . LYS B 1 81 ? -2.109 4.301 9.336 1 93.31 81 LYS B O 1
ATOM 2439 N N . GLY B 1 82 ? -2.26 6.496 9.008 1 93.81 82 GLY B N 1
ATOM 2440 C CA . GLY B 1 82 ? -0.818 6.617 8.859 1 93.81 82 GLY B CA 1
ATOM 2441 C C . GLY B 1 82 ? -0.059 6.27 10.125 1 93.81 82 GLY B C 1
ATOM 2442 O O . GLY B 1 82 ? 0.962 5.582 10.078 1 93.81 82 GLY B O 1
ATOM 2443 N N . LEU B 1 83 ? -0.568 6.727 11.195 1 94.38 83 LEU B N 1
ATOM 2444 C CA . LEU B 1 83 ? 0.053 6.418 12.484 1 94.38 83 LEU B CA 1
ATOM 2445 C C . LEU B 1 83 ? -0.086 4.934 12.805 1 94.38 83 LEU B C 1
ATOM 2447 O O . LEU B 1 83 ? 0.84 4.324 13.344 1 94.38 83 LEU B O 1
ATOM 2451 N N . TYR B 1 84 ? -1.21 4.414 12.492 1 93.62 84 TYR B N 1
ATOM 2452 C CA . TYR B 1 84 ? -1.393 2.979 12.664 1 93.62 84 TYR B CA 1
ATOM 2453 C C . TYR B 1 84 ? -0.342 2.199 11.883 1 93.62 84 TYR B C 1
ATOM 2455 O O . TYR B 1 84 ? 0.245 1.246 12.398 1 93.62 84 TYR B O 1
ATOM 2463 N N . SER B 1 85 ? -0.162 2.613 10.734 1 92.12 85 SER B N 1
ATOM 2464 C CA . SER B 1 85 ? 0.817 1.958 9.867 1 92.12 85 SER B CA 1
ATOM 2465 C C . SER B 1 85 ? 2.199 1.946 10.516 1 92.12 85 SER B C 1
ATOM 2467 O O . SER B 1 85 ? 2.885 0.922 10.508 1 92.12 85 SER B O 1
ATOM 2469 N N . VAL B 1 86 ? 2.602 3.045 11.094 1 93.19 86 VAL B N 1
ATOM 2470 C CA . VAL B 1 86 ? 3.943 3.182 11.648 1 93.19 86 VAL B CA 1
ATOM 2471 C C . VAL B 1 86 ? 4.004 2.525 13.031 1 93.19 86 VAL B C 1
ATOM 2473 O O . VAL B 1 86 ? 4.91 1.74 13.312 1 93.19 86 VAL B O 1
ATOM 2476 N N . CYS B 1 87 ? 3.027 2.777 13.805 1 94.5 87 CYS B N 1
ATOM 2477 C CA . CYS B 1 87 ? 3.102 2.465 15.227 1 94.5 87 CYS B CA 1
ATOM 2478 C C . CYS B 1 87 ? 2.662 1.03 15.5 1 94.5 87 CYS B C 1
ATOM 2480 O O . CYS B 1 87 ? 2.949 0.476 16.562 1 94.5 87 CYS B O 1
ATOM 2482 N N . VAL B 1 88 ? 1.983 0.407 14.602 1 90.44 88 VAL B N 1
ATOM 2483 C CA . VAL B 1 88 ? 1.479 -0.941 14.836 1 90.44 88 VAL B CA 1
ATOM 2484 C C . VAL B 1 88 ? 2.029 -1.891 13.773 1 90.44 88 VAL B C 1
ATOM 2486 O O . VAL B 1 88 ? 2.715 -2.863 14.102 1 90.44 88 VAL B O 1
ATOM 2489 N N . GLU B 1 89 ? 1.878 -1.564 12.578 1 86.5 89 GLU B N 1
ATOM 2490 C CA . GLU B 1 89 ? 2.252 -2.484 11.508 1 86.5 89 GLU B CA 1
ATOM 2491 C C . GLU B 1 89 ? 3.768 -2.576 11.367 1 86.5 89 GLU B C 1
ATOM 2493 O O . GLU B 1 89 ? 4.316 -3.668 11.219 1 86.5 89 GLU B O 1
ATOM 2498 N N . LYS B 1 90 ? 4.379 -1.419 11.375 1 88.56 90 LYS B N 1
ATOM 2499 C CA . LYS B 1 90 ? 5.789 -1.362 10.992 1 88.56 90 LYS B CA 1
ATOM 2500 C C . LYS B 1 90 ? 6.68 -1.122 12.211 1 88.56 90 LYS B C 1
ATOM 2502 O O . LYS B 1 90 ? 7.906 -1.076 12.086 1 88.56 90 LYS B O 1
ATOM 2507 N N . TYR B 1 91 ? 6.086 -1.044 13.352 1 89.19 91 TYR B N 1
ATOM 2508 C CA . TYR B 1 91 ? 6.812 -0.635 14.547 1 89.19 91 TYR B CA 1
ATOM 2509 C C . TYR B 1 91 ? 8 -1.554 14.805 1 89.19 91 TYR B C 1
ATOM 2511 O O . TYR B 1 91 ? 9.086 -1.089 15.164 1 89.19 91 TYR B O 1
ATOM 2519 N N . SER B 1 92 ? 7.84 -2.807 14.602 1 85.62 92 SER B N 1
ATOM 2520 C CA . SER B 1 92 ? 8.875 -3.785 14.906 1 85.62 92 SER B CA 1
ATOM 2521 C C . SER B 1 92 ? 10.07 -3.641 13.969 1 85.62 92 SER B C 1
ATOM 2523 O O . SER B 1 92 ? 11.164 -4.121 14.273 1 85.62 92 SER B O 1
ATOM 2525 N N . MET B 1 93 ? 9.852 -2.988 12.883 1 85.94 93 MET B N 1
ATOM 2526 C CA . MET B 1 93 ? 10.914 -2.852 11.891 1 85.94 93 MET B CA 1
ATOM 2527 C C . MET B 1 93 ? 11.742 -1.598 12.148 1 85.94 93 MET B C 1
ATOM 2529 O O . MET B 1 93 ? 12.828 -1.44 11.586 1 85.94 93 MET B O 1
ATOM 2533 N N . LEU B 1 94 ? 11.289 -0.77 12.969 1 84.44 94 LEU B N 1
ATOM 2534 C CA . LEU B 1 94 ? 11.969 0.487 13.258 1 84.44 94 LEU B CA 1
ATOM 2535 C C . LEU B 1 94 ? 13.375 0.234 13.789 1 84.44 94 LEU B C 1
ATOM 2537 O O . LEU B 1 94 ? 14.297 1.016 13.531 1 84.44 94 LEU B O 1
ATOM 2541 N N . GLY B 1 95 ? 13.477 -0.836 14.531 1 83.56 95 GLY B N 1
ATOM 2542 C CA . GLY B 1 95 ? 14.805 -1.173 15.031 1 83.56 95 GLY B CA 1
ATOM 2543 C C . GLY B 1 95 ? 15.805 -1.437 13.922 1 83.56 95 GLY B C 1
ATOM 2544 O O . GLY B 1 95 ? 16.984 -1.106 14.055 1 83.56 95 GLY B O 1
ATOM 2545 N N . LEU B 1 96 ? 15.391 -1.962 12.852 1 85.62 96 LEU B N 1
ATOM 2546 C CA . LEU B 1 96 ? 16.25 -2.32 11.727 1 85.62 96 LEU B CA 1
ATOM 2547 C C . LEU B 1 96 ? 16.656 -1.08 10.938 1 85.62 96 LEU B C 1
ATOM 2549 O O . LEU B 1 96 ? 17.797 -0.966 10.508 1 85.62 96 LEU B O 1
ATOM 2553 N N . VAL B 1 97 ? 15.82 -0.166 10.82 1 90.06 97 VAL B N 1
ATOM 2554 C CA . VAL B 1 97 ? 16.094 0.966 9.945 1 90.06 97 VAL B CA 1
ATOM 2555 C C . VAL B 1 97 ? 16.391 2.211 10.781 1 90.06 97 VAL B C 1
ATOM 2557 O O . VAL B 1 97 ? 16.859 3.223 10.25 1 90.06 97 VAL B O 1
ATOM 2560 N N . GLY B 1 98 ? 16.188 2.145 12.055 1 90.81 98 GLY B N 1
ATOM 2561 C CA . GLY B 1 98 ? 16.297 3.262 12.977 1 90.81 98 GLY B CA 1
ATOM 2562 C C . GLY B 1 98 ? 17.641 3.971 12.906 1 90.81 98 GLY B C 1
ATOM 2563 O O . GLY B 1 98 ? 17.688 5.191 12.742 1 90.81 98 GLY B O 1
ATOM 2564 N N . PRO B 1 99 ? 18.703 3.24 13 1 92.31 99 PRO B N 1
ATOM 2565 C CA . PRO B 1 99 ? 20.016 3.889 12.969 1 92.31 99 PRO B CA 1
ATOM 2566 C C . PRO B 1 99 ? 20.25 4.688 11.688 1 92.31 99 PRO B C 1
ATOM 2568 O O . PRO B 1 99 ? 20.766 5.812 11.742 1 92.31 99 PRO B O 1
ATOM 2571 N N . CYS B 1 100 ? 19.891 4.184 10.586 1 94.19 100 CYS B N 1
ATOM 2572 C CA . CYS B 1 100 ? 20.031 4.887 9.312 1 94.19 100 CYS B CA 1
ATOM 2573 C C . CYS B 1 100 ? 19.172 6.141 9.289 1 94.19 100 CYS B C 1
ATOM 2575 O O . CYS B 1 100 ? 19.625 7.203 8.859 1 94.19 100 CYS B O 1
ATOM 2577 N N . LEU B 1 101 ? 18 6.039 9.789 1 93.69 101 LEU B N 1
ATOM 2578 C CA . LEU B 1 101 ? 17.078 7.168 9.797 1 93.69 101 LEU B CA 1
ATOM 2579 C C . LEU B 1 101 ? 17.547 8.25 10.766 1 93.69 101 LEU B C 1
ATOM 2581 O O . LEU B 1 101 ? 17.422 9.445 10.477 1 93.69 101 LEU B O 1
ATOM 2585 N N . ASP B 1 102 ? 18.031 7.859 11.836 1 93.25 102 ASP B N 1
ATOM 2586 C CA . ASP B 1 102 ? 18.547 8.828 12.797 1 93.25 102 ASP B CA 1
ATOM 2587 C C . ASP B 1 102 ? 19.688 9.641 12.203 1 93.25 102 ASP B C 1
ATOM 2589 O O . ASP B 1 102 ? 19.859 10.82 12.516 1 93.25 102 ASP B O 1
ATOM 2593 N N . GLN B 1 103 ? 20.375 9.055 11.312 1 93.62 103 GLN B N 1
ATOM 2594 C CA . GLN B 1 103 ? 21.547 9.703 10.727 1 93.62 103 GLN B CA 1
ATOM 2595 C C . GLN B 1 103 ? 21.156 10.594 9.555 1 93.62 103 GLN B C 1
ATOM 2597 O O . GLN B 1 103 ? 21.828 11.586 9.266 1 93.62 103 GLN B O 1
ATOM 2602 N N . ASN B 1 104 ? 20.062 10.242 8.906 1 93.81 104 ASN B N 1
ATOM 2603 C CA . ASN B 1 104 ? 19.891 10.852 7.59 1 93.81 104 ASN B CA 1
ATOM 2604 C C . ASN B 1 104 ? 18.562 11.586 7.477 1 93.81 104 ASN B C 1
ATOM 2606 O O . ASN B 1 104 ? 18.422 12.516 6.684 1 93.81 104 ASN B O 1
ATOM 2610 N N . ALA B 1 105 ? 17.531 11.188 8.18 1 93.12 105 ALA B N 1
ATOM 2611 C CA . ALA B 1 105 ? 16.156 11.625 7.938 1 93.12 105 ALA B CA 1
ATOM 2612 C C . ALA B 1 105 ? 16.016 13.133 8.125 1 93.12 105 ALA B C 1
ATOM 2614 O O . ALA B 1 105 ? 15.422 13.82 7.285 1 93.12 105 ALA B O 1
ATOM 2615 N N . ASN B 1 106 ? 16.547 13.648 9.172 1 90.5 106 ASN B N 1
ATOM 2616 C CA . ASN B 1 106 ? 16.438 15.07 9.453 1 90.5 106 ASN B CA 1
ATOM 2617 C C . ASN B 1 106 ? 17.016 15.914 8.32 1 90.5 106 ASN B C 1
ATOM 2619 O O . ASN B 1 106 ? 16.422 16.938 7.941 1 90.5 106 ASN B O 1
ATOM 2623 N N . ARG B 1 107 ? 18.109 15.531 7.883 1 92.06 107 ARG B N 1
ATOM 2624 C CA . ARG B 1 107 ? 18.719 16.25 6.773 1 92.06 107 ARG B CA 1
ATOM 2625 C C . ARG B 1 107 ? 17.844 16.203 5.531 1 92.06 107 ARG B C 1
ATOM 2627 O O . ARG B 1 107 ? 17.656 17.219 4.855 1 92.06 107 ARG B O 1
ATOM 2634 N N . VAL B 1 108 ? 17.266 15.062 5.234 1 94.5 108 VAL B N 1
ATOM 2635 C CA . VAL B 1 108 ? 16.406 14.891 4.066 1 94.5 108 VAL B CA 1
ATOM 2636 C C . VAL B 1 108 ? 15.164 15.758 4.211 1 94.5 108 VAL B C 1
ATOM 2638 O O . VAL B 1 108 ? 14.797 16.484 3.285 1 94.5 108 VAL B O 1
ATOM 2641 N N . PHE B 1 109 ? 14.555 15.75 5.367 1 93.19 109 PHE B N 1
ATOM 2642 C CA . PHE B 1 109 ? 13.305 16.469 5.594 1 93.19 109 PHE B CA 1
ATOM 2643 C C . PHE B 1 109 ? 13.531 17.969 5.531 1 93.19 109 PHE B C 1
ATOM 2645 O O . PHE B 1 109 ? 12.727 18.703 4.945 1 93.19 109 PHE B O 1
ATOM 2652 N N . LYS B 1 110 ? 14.562 18.391 6.09 1 91.62 110 LYS B N 1
ATOM 2653 C CA . LYS B 1 110 ? 14.867 19.828 6.059 1 91.62 110 LYS B CA 1
ATOM 2654 C C . LYS B 1 110 ? 15.141 20.297 4.629 1 91.62 110 LYS B C 1
ATOM 2656 O O . LYS B 1 110 ? 14.656 21.359 4.223 1 91.62 110 LYS B O 1
ATOM 2661 N N . LYS B 1 111 ? 15.945 19.547 3.965 1 95.5 111 LYS B N 1
ATOM 2662 C CA . LYS B 1 111 ? 16.219 19.875 2.57 1 95.5 111 LYS B CA 1
ATOM 2663 C C . LYS B 1 111 ? 14.938 19.922 1.749 1 95.5 111 LYS B C 1
ATOM 2665 O O . LYS B 1 111 ? 14.75 20.828 0.931 1 95.5 111 LYS B O 1
ATOM 2670 N N . CYS B 1 112 ? 14.07 18.969 1.973 1 95.88 112 CYS B N 1
ATOM 2671 C CA . CYS B 1 112 ? 12.828 18.891 1.21 1 95.88 112 CYS B CA 1
ATOM 2672 C C . CYS B 1 112 ? 11.883 20.016 1.596 1 95.88 112 CYS B C 1
ATOM 2674 O O . CYS B 1 112 ? 11.18 20.578 0.742 1 95.88 112 CYS B O 1
ATOM 2676 N N . ASP B 1 113 ? 11.859 20.406 2.848 1 93.44 113 ASP B N 1
ATOM 2677 C CA . ASP B 1 113 ? 11.016 21.531 3.248 1 93.44 113 ASP B CA 1
ATOM 2678 C C . ASP B 1 113 ? 11.516 22.844 2.641 1 93.44 113 ASP B C 1
ATOM 2680 O O . ASP B 1 113 ? 10.719 23.688 2.225 1 93.44 113 ASP B O 1
ATOM 2684 N N . THR B 1 114 ? 12.789 22.984 2.65 1 95.06 114 THR B N 1
ATOM 2685 C CA . THR B 1 114 ? 13.375 24.188 2.041 1 95.06 114 THR B CA 1
ATOM 2686 C C . THR B 1 114 ? 13 24.266 0.562 1 95.06 114 THR B C 1
ATOM 2688 O O . THR B 1 114 ? 12.664 25.344 0.063 1 95.06 114 THR B O 1
ATOM 2691 N N . LYS B 1 115 ? 13.039 23.219 -0.068 1 97.31 115 LYS B N 1
ATOM 2692 C CA . LYS B 1 115 ? 12.773 23.156 -1.502 1 97.31 115 LYS B CA 1
ATOM 2693 C C . LYS B 1 115 ? 11.289 23.344 -1.792 1 97.31 115 LYS B C 1
ATOM 2695 O O . LYS B 1 115 ? 10.922 23.984 -2.777 1 97.31 115 LYS B O 1
ATOM 2700 N N . CYS B 1 116 ? 10.406 22.797 -0.887 1 97.31 116 CYS B N 1
ATOM 2701 C CA . CYS B 1 116 ? 9 22.656 -1.233 1 97.31 116 CYS B CA 1
ATOM 2702 C C . CYS B 1 116 ? 8.148 23.656 -0.459 1 97.31 116 CYS B C 1
ATOM 2704 O O . CYS B 1 116 ? 7.023 23.969 -0.863 1 97.31 116 CYS B O 1
ATOM 2706 N N . GLY B 1 117 ? 8.625 24.078 0.713 1 94.94 117 GLY B N 1
ATOM 2707 C CA . GLY B 1 117 ? 7.965 25.125 1.487 1 94.94 117 GLY B CA 1
ATOM 2708 C C . GLY B 1 117 ? 6.711 24.641 2.189 1 94.94 117 GLY B C 1
ATOM 2709 O O . GLY B 1 117 ? 5.727 25.375 2.285 1 94.94 117 GLY B O 1
ATOM 2710 N N . LEU B 1 118 ? 6.703 23.422 2.633 1 93.56 118 LEU B N 1
ATOM 2711 C CA . LEU B 1 118 ? 5.512 22.875 3.264 1 93.56 118 LEU B CA 1
ATOM 2712 C C . LEU B 1 118 ? 5.207 23.594 4.574 1 93.56 118 LEU B C 1
ATOM 2714 O O . LEU B 1 118 ? 4.062 23.969 4.824 1 93.56 118 LEU B O 1
ATOM 2718 N N . LEU B 1 119 ? 6.176 23.75 5.406 1 90.69 119 LEU B N 1
ATOM 2719 C CA . LEU B 1 119 ? 5.973 24.406 6.695 1 90.69 119 LEU B CA 1
ATOM 2720 C C . LEU B 1 119 ? 5.5 25.844 6.512 1 90.69 119 LEU B C 1
ATOM 2722 O O . LEU B 1 119 ? 4.641 26.312 7.254 1 90.69 119 LEU B O 1
ATOM 2726 N N . SER B 1 120 ? 6.039 26.469 5.543 1 93.06 120 SER B N 1
ATOM 2727 C CA . SER B 1 120 ? 5.621 27.828 5.246 1 93.06 120 SER B CA 1
ATOM 2728 C C . SER B 1 120 ? 4.152 27.891 4.844 1 93.06 120 SER B C 1
ATOM 2730 O O . SER B 1 120 ? 3.406 28.75 5.316 1 93.06 120 SER B O 1
ATOM 2732 N N . ASP B 1 121 ? 3.748 26.984 4.027 1 94 121 ASP B N 1
ATOM 2733 C CA . ASP B 1 121 ? 2.361 26.969 3.574 1 94 121 ASP B CA 1
ATOM 2734 C C . ASP B 1 121 ? 1.416 26.594 4.715 1 94 121 ASP B C 1
ATOM 2736 O O . ASP B 1 121 ? 0.303 27.125 4.801 1 94 121 ASP B O 1
ATOM 2740 N N . LEU B 1 122 ? 1.846 25.719 5.562 1 92.25 122 LEU B N 1
ATOM 2741 C CA . LEU B 1 122 ? 1.034 25.359 6.719 1 92.25 122 LEU B CA 1
ATOM 2742 C C . LEU B 1 122 ? 0.875 26.547 7.664 1 92.25 122 LEU B C 1
ATOM 2744 O O . LEU B 1 122 ? -0.217 26.797 8.18 1 92.25 122 LEU B O 1
ATOM 2748 N N . ASN B 1 123 ? 1.939 27.203 7.816 1 91.62 123 ASN B N 1
ATOM 2749 C CA . ASN B 1 123 ? 1.874 28.391 8.648 1 91.62 123 ASN B CA 1
ATOM 2750 C C . ASN B 1 123 ? 0.985 29.469 8.023 1 91.62 123 ASN B C 1
ATOM 2752 O O . ASN B 1 123 ? 0.228 30.141 8.727 1 91.62 123 ASN B O 1
ATOM 2756 N N . ALA B 1 124 ? 1.13 29.641 6.762 1 94.88 124 ALA B N 1
ATOM 2757 C CA . ALA B 1 124 ? 0.268 30.609 6.07 1 94.88 124 ALA B CA 1
ATOM 2758 C C . ALA B 1 124 ? -1.203 30.234 6.234 1 94.88 124 ALA B C 1
ATOM 2760 O O . ALA B 1 124 ? -2.055 31.109 6.402 1 94.88 124 ALA B O 1
ATOM 2761 N N . LEU B 1 125 ? -1.462 28.969 6.191 1 94.31 125 LEU B N 1
ATOM 2762 C CA . LEU B 1 125 ? -2.826 28.484 6.367 1 94.31 125 LEU B CA 1
ATOM 2763 C C . LEU B 1 125 ? -3.359 28.859 7.746 1 94.31 125 LEU B C 1
ATOM 2765 O O . LEU B 1 125 ? -4.484 29.359 7.867 1 94.31 125 LEU B O 1
ATOM 2769 N N . THR B 1 126 ? -2.59 28.672 8.789 1 92.62 126 THR B N 1
ATOM 2770 C CA . THR B 1 126 ? -3.045 28.906 10.148 1 92.62 126 THR B CA 1
ATOM 2771 C C . THR B 1 126 ? -3.082 30.391 10.461 1 92.62 126 THR B C 1
ATOM 2773 O O . THR B 1 126 ? -3.729 30.828 11.422 1 92.62 126 THR B O 1
ATOM 2776 N N . ASN B 1 127 ? -2.406 31.141 9.633 1 93.88 127 ASN B N 1
ATOM 2777 C CA . ASN B 1 127 ? -2.404 32.594 9.844 1 93.88 127 ASN B CA 1
ATOM 2778 C C . ASN B 1 127 ? -3.436 33.281 8.953 1 93.88 127 ASN B C 1
ATOM 2780 O O . ASN B 1 127 ? -3.621 34.5 9.047 1 93.88 127 ASN B O 1
ATOM 2784 N N . ASP B 1 128 ? -4.059 32.5 8.164 1 95.5 128 ASP B N 1
ATOM 2785 C CA . ASP B 1 128 ? -5.121 33.062 7.332 1 95.5 128 ASP B CA 1
ATOM 2786 C C . ASP B 1 128 ? -6.309 33.5 8.18 1 95.5 128 ASP B C 1
ATOM 2788 O O . ASP B 1 128 ? -6.84 32.719 8.977 1 95.5 128 ASP B O 1
ATOM 2792 N N . LYS B 1 129 ? -6.785 34.719 7.969 1 95.81 129 LYS B N 1
ATOM 2793 C CA . LYS B 1 129 ? -7.816 35.312 8.805 1 95.81 129 LYS B CA 1
ATOM 2794 C C . LYS B 1 129 ? -9.133 34.562 8.688 1 95.81 129 LYS B C 1
ATOM 2796 O O . LYS B 1 129 ? -9.852 34.375 9.672 1 95.81 129 LYS 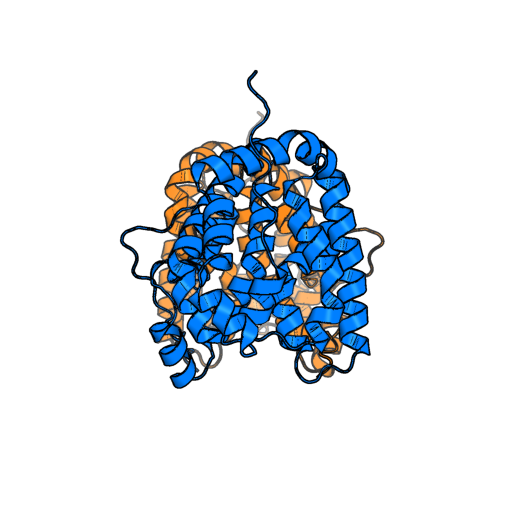B O 1
ATOM 2801 N N . GLU B 1 130 ? -9.445 34.188 7.539 1 96 130 GLU B N 1
ATOM 2802 C CA . GLU B 1 130 ? -10.695 33.438 7.34 1 96 130 GLU B CA 1
ATOM 2803 C C . GLU B 1 130 ? -10.648 32.094 8.039 1 96 130 GLU B C 1
ATOM 2805 O O . GLU B 1 130 ? -11.641 31.656 8.625 1 96 130 GLU B O 1
ATOM 2810 N N . VAL B 1 131 ? -9.531 31.438 7.957 1 95.75 131 VAL B N 1
ATOM 2811 C CA . VAL B 1 131 ? -9.367 30.141 8.609 1 95.75 131 VAL B CA 1
ATOM 2812 C C . VAL B 1 131 ? -9.453 30.312 10.125 1 95.75 131 VAL B C 1
ATOM 2814 O O . VAL B 1 131 ? -10.086 29.5 10.805 1 95.75 131 VAL B O 1
ATOM 2817 N N . GLN B 1 132 ? -8.867 31.328 10.609 1 96 132 GLN B N 1
ATOM 2818 C CA . GLN B 1 132 ? -8.938 31.609 12.039 1 96 132 GLN B CA 1
ATOM 2819 C C . GLN B 1 132 ? -10.375 31.875 12.477 1 96 132 GLN B C 1
ATOM 2821 O O . GLN B 1 132 ? -10.805 31.406 13.531 1 96 132 GLN B O 1
ATOM 2826 N N . GLN B 1 133 ? -11.039 32.594 11.688 1 96.56 133 GLN B N 1
ATOM 2827 C CA . GLN B 1 133 ? -12.43 32.906 11.992 1 96.56 133 GLN B CA 1
ATOM 2828 C C . GLN B 1 133 ? -13.281 31.641 12.008 1 96.56 133 GLN B C 1
ATOM 2830 O O . GLN B 1 133 ? -14.094 31.438 12.914 1 96.56 133 GLN B O 1
ATOM 2835 N N . VAL B 1 134 ? -13.062 30.844 11.039 1 95.88 134 VAL B N 1
ATOM 2836 C CA . VAL B 1 134 ? -13.789 29.578 10.945 1 95.88 134 VAL B CA 1
ATOM 2837 C C . VAL B 1 134 ? -13.5 28.719 12.172 1 95.88 134 VAL B C 1
ATOM 2839 O O . VAL B 1 134 ? -14.406 28.078 12.711 1 95.88 134 VAL B O 1
ATOM 2842 N N . ALA B 1 135 ? -12.305 28.672 12.594 1 94.75 135 ALA B N 1
ATOM 2843 C CA . ALA B 1 135 ? -11.922 27.922 13.781 1 94.75 135 ALA B CA 1
ATOM 2844 C C . ALA B 1 135 ? -12.656 28.453 15.016 1 94.75 135 ALA B C 1
ATOM 2846 O O . ALA B 1 135 ? -13.109 27.672 15.859 1 94.75 135 ALA B O 1
ATOM 2847 N N . ASP B 1 136 ? -12.797 29.703 15.109 1 94.06 136 ASP B N 1
ATOM 2848 C CA . ASP B 1 136 ? -13.445 30.344 16.25 1 94.06 136 ASP B CA 1
ATOM 2849 C C . ASP B 1 136 ? -14.945 30.078 16.25 1 94.06 136 ASP B C 1
ATOM 2851 O O . ASP B 1 136 ? -15.578 30.047 17.312 1 94.06 136 ASP B O 1
ATOM 2855 N N . GLU B 1 137 ? -15.523 29.906 15.07 1 94.75 137 GLU B N 1
ATOM 2856 C CA . GLU B 1 137 ? -16.969 29.75 14.93 1 94.75 137 GLU B CA 1
ATOM 2857 C C . GLU B 1 137 ? -17.375 28.281 15.008 1 94.75 137 GLU B C 1
ATOM 2859 O O . GLU B 1 137 ? -18.531 27.938 14.727 1 94.75 137 GLU B O 1
ATOM 2864 N N . GLY B 1 138 ? -16.5 27.391 15.312 1 90.69 138 GLY B N 1
ATOM 2865 C CA . GLY B 1 138 ? -16.859 26 15.508 1 90.69 138 GLY B CA 1
ATOM 2866 C C . GLY B 1 138 ? -16.406 25.109 14.367 1 90.69 138 GLY B C 1
ATOM 2867 O O . GLY B 1 138 ? -16.594 23.891 14.422 1 90.69 138 GLY B O 1
ATOM 2868 N N . GLY B 1 139 ? -15.844 25.641 13.375 1 92.88 139 GLY B N 1
ATOM 2869 C CA . GLY B 1 139 ? -15.234 24.859 12.312 1 92.88 139 GLY B CA 1
ATOM 2870 C C . GLY B 1 139 ? -16.125 24.688 11.102 1 92.88 139 GLY B C 1
ATOM 2871 O O . GLY B 1 139 ? -17.359 24.656 11.227 1 92.88 139 GLY B O 1
ATOM 2872 N N . ASN B 1 140 ? -15.555 24.672 9.953 1 92.62 140 ASN B N 1
ATOM 2873 C CA . ASN B 1 140 ? -16.172 24.406 8.656 1 92.62 140 ASN B CA 1
ATOM 2874 C C . ASN B 1 140 ? -15.172 23.766 7.688 1 92.62 140 ASN B C 1
ATOM 2876 O O . ASN B 1 140 ? -14.383 24.469 7.055 1 92.62 140 ASN B O 1
ATOM 2880 N N . ALA B 1 141 ? -15.336 22.469 7.527 1 88.5 141 ALA B N 1
ATOM 2881 C CA . ALA B 1 141 ? -14.359 21.703 6.75 1 88.5 141 ALA B CA 1
ATOM 2882 C C . ALA B 1 141 ? -14.328 22.172 5.301 1 88.5 141 ALA B C 1
ATOM 2884 O O . ALA B 1 141 ? -13.273 22.156 4.66 1 88.5 141 ALA B O 1
ATOM 2885 N N . LEU B 1 142 ? -15.461 22.594 4.801 1 88.12 142 LEU B N 1
ATOM 2886 C CA . LEU B 1 142 ? -15.531 23 3.402 1 88.12 142 LEU B CA 1
ATOM 2887 C C . LEU B 1 142 ? -14.773 24.297 3.174 1 88.12 142 LEU B C 1
ATOM 2889 O O . LEU B 1 142 ? -14.062 24.453 2.178 1 88.12 142 LEU B O 1
ATOM 2893 N N . VAL B 1 143 ? -14.945 25.188 4.094 1 89.19 143 VAL B N 1
ATOM 2894 C CA . VAL B 1 143 ? -14.234 26.453 3.988 1 89.19 143 VAL B CA 1
ATOM 2895 C C . VAL B 1 143 ? -12.727 26.203 4.109 1 89.19 143 VAL B C 1
ATOM 2897 O O . VAL B 1 143 ? -11.938 26.781 3.365 1 89.19 143 VAL B O 1
ATOM 2900 N N . LEU B 1 144 ? -12.336 25.406 5.023 1 92.81 144 LEU B N 1
ATOM 2901 C CA . LEU B 1 144 ? -10.93 25.062 5.184 1 92.81 144 LEU B CA 1
ATOM 2902 C C . LEU B 1 144 ? -10.367 24.469 3.896 1 92.81 144 LEU B C 1
ATOM 2904 O O . LEU B 1 144 ? -9.258 24.812 3.482 1 92.81 144 LEU B O 1
ATOM 2908 N N . LEU B 1 145 ? -11.109 23.594 3.326 1 91.38 145 LEU B N 1
ATOM 2909 C CA . LEU B 1 145 ? -10.688 22.938 2.1 1 91.38 145 LEU B CA 1
ATOM 2910 C C . LEU B 1 145 ? -10.359 23.953 1.014 1 91.38 145 LEU B C 1
ATOM 2912 O O . LEU B 1 145 ? -9.414 23.766 0.251 1 91.38 145 LEU B O 1
ATOM 2916 N N . ASP B 1 146 ? -11.086 25 0.997 1 91.25 146 ASP B N 1
ATOM 2917 C CA . ASP B 1 146 ? -10.914 26.031 -0.022 1 91.25 146 ASP B CA 1
ATOM 2918 C C . ASP B 1 146 ? -9.547 26.703 0.108 1 91.25 146 ASP B C 1
ATOM 2920 O O . ASP B 1 146 ? -9.047 27.281 -0.852 1 91.25 146 ASP B O 1
ATOM 2924 N N . HIS B 1 147 ? -8.969 26.547 1.22 1 93.81 147 HIS B N 1
ATOM 2925 C CA . HIS B 1 147 ? -7.723 27.266 1.473 1 93.81 147 HIS B CA 1
ATOM 2926 C C . HIS B 1 147 ? -6.527 26.312 1.403 1 93.81 147 HIS B C 1
ATOM 2928 O O . HIS B 1 147 ? -5.383 26.75 1.554 1 93.81 147 HIS B O 1
ATOM 2934 N N . LEU B 1 148 ? -6.723 25.062 1.039 1 95.31 148 LEU B N 1
ATOM 2935 C CA . LEU B 1 148 ? -5.688 24.031 1.158 1 95.31 148 LEU B CA 1
ATOM 2936 C C . LEU B 1 148 ? -4.871 23.938 -0.127 1 95.31 148 LEU B C 1
ATOM 2938 O O . LEU B 1 148 ? -3.877 23.203 -0.182 1 95.31 148 LEU B O 1
ATOM 2942 N N . GLY B 1 149 ? -5.207 24.656 -1.091 1 94.62 149 GLY B N 1
ATOM 2943 C CA . GLY B 1 149 ? -4.562 24.547 -2.391 1 94.62 149 GLY B CA 1
ATOM 2944 C C . GLY B 1 149 ? -3.051 24.594 -2.311 1 94.62 149 GLY B C 1
ATOM 2945 O O . GLY B 1 149 ? -2.375 23.641 -2.682 1 94.62 149 GLY B O 1
ATOM 2946 N N . PRO B 1 150 ? -2.545 25.656 -1.789 1 96 150 PRO B N 1
ATOM 2947 C CA . PRO B 1 150 ? -1.088 25.781 -1.69 1 96 150 PRO B CA 1
ATOM 2948 C C . PRO B 1 150 ? -0.464 24.672 -0.835 1 96 150 PRO B C 1
ATOM 2950 O O . PRO B 1 150 ? 0.598 24.156 -1.178 1 96 150 PRO B O 1
ATOM 2953 N N . THR B 1 151 ? -1.143 24.281 0.171 1 95.94 151 THR B N 1
ATOM 2954 C CA . THR B 1 151 ? -0.646 23.25 1.065 1 95.94 151 THR B CA 1
ATOM 2955 C C . THR B 1 151 ? -0.606 21.891 0.356 1 95.94 151 THR B C 1
ATOM 2957 O O . THR B 1 151 ? 0.336 21.125 0.537 1 95.94 151 THR B O 1
ATOM 2960 N N . CYS B 1 152 ? -1.588 21.625 -0.436 1 96.44 152 CYS B N 1
ATOM 2961 C CA . CYS B 1 152 ? -1.606 20.375 -1.188 1 96.44 152 CYS B CA 1
ATOM 2962 C C . CYS B 1 152 ? -0.426 20.297 -2.15 1 96.44 152 CYS B C 1
ATOM 2964 O O . CYS B 1 152 ? 0.23 19.25 -2.254 1 96.44 152 CYS B O 1
ATOM 2966 N N . LYS B 1 153 ? -0.155 21.375 -2.768 1 96.31 153 LYS B N 1
ATOM 2967 C CA . LYS B 1 153 ? 0.952 21.438 -3.719 1 96.31 153 LYS B CA 1
ATOM 2968 C C . LYS B 1 153 ? 2.289 21.203 -3.021 1 96.31 153 LYS B C 1
ATOM 2970 O O . LYS B 1 153 ? 3.096 20.391 -3.475 1 96.31 153 LYS B O 1
ATOM 2975 N N . SER B 1 154 ? 2.473 21.906 -1.963 1 96.94 154 SER B N 1
ATOM 2976 C CA . SER B 1 154 ? 3.734 21.766 -1.242 1 96.94 154 SER B CA 1
ATOM 2977 C C . SER B 1 154 ? 3.842 20.391 -0.575 1 96.94 154 SER B C 1
ATOM 2979 O O . SER B 1 154 ? 4.938 19.844 -0.459 1 96.94 154 SER B O 1
ATOM 2981 N N . PHE B 1 155 ? 2.732 19.875 -0.159 1 96.94 155 PHE B N 1
ATOM 2982 C CA . PHE B 1 155 ? 2.715 18.547 0.453 1 96.94 155 PHE B CA 1
ATOM 2983 C C . PHE B 1 155 ? 3.152 17.484 -0.546 1 96.94 155 PHE B C 1
ATOM 2985 O O . PHE B 1 155 ? 3.988 16.641 -0.23 1 96.94 155 PHE B O 1
ATOM 2992 N N . ILE B 1 156 ? 2.625 17.516 -1.731 1 97.69 156 ILE B N 1
ATOM 2993 C CA . ILE B 1 156 ? 2.99 16.578 -2.787 1 97.69 156 ILE B CA 1
ATOM 2994 C C . ILE B 1 156 ? 4.48 16.703 -3.096 1 97.69 156 ILE B C 1
ATOM 2996 O O . ILE B 1 156 ? 5.191 15.695 -3.164 1 97.69 156 ILE B O 1
ATOM 3000 N N . CYS B 1 157 ? 4.945 17.922 -3.283 1 98.06 157 CYS B N 1
ATOM 3001 C CA . CYS B 1 157 ? 6.359 18.188 -3.529 1 98.06 157 CYS B CA 1
ATOM 3002 C C . CYS B 1 157 ? 7.227 17.609 -2.412 1 98.06 157 CYS B C 1
ATOM 3004 O O . CYS B 1 157 ? 8.227 16.953 -2.678 1 98.06 157 CYS B O 1
ATOM 3006 N N . TYR B 1 158 ? 6.832 17.891 -1.205 1 97.19 158 TYR B N 1
ATOM 3007 C CA . TYR B 1 158 ? 7.578 17.438 -0.03 1 97.19 158 TYR B CA 1
ATOM 3008 C C . TYR B 1 158 ? 7.645 15.922 0.032 1 97.19 158 TYR B C 1
ATOM 3010 O O . TYR B 1 158 ? 8.703 15.352 0.31 1 97.19 158 TYR B O 1
ATOM 3018 N N . LEU B 1 159 ? 6.531 15.242 -0.197 1 97.75 159 LEU B N 1
ATOM 3019 C CA . LEU B 1 159 ? 6.496 13.789 -0.144 1 97.75 159 LEU B CA 1
ATOM 3020 C C . LEU B 1 159 ? 7.352 13.18 -1.251 1 97.75 159 LEU B C 1
ATOM 3022 O O . LEU B 1 159 ? 8.055 12.195 -1.026 1 97.75 159 LEU B O 1
ATOM 3026 N N . SER B 1 160 ? 7.23 13.734 -2.422 1 97.56 160 SER B N 1
ATOM 3027 C CA . SER B 1 160 ? 8.055 13.273 -3.531 1 97.56 160 SER B CA 1
ATOM 3028 C C . SER B 1 160 ? 9.539 13.383 -3.199 1 97.56 160 SER B C 1
ATOM 3030 O O . SER B 1 160 ? 10.297 12.422 -3.367 1 97.56 160 SER B O 1
ATOM 3032 N N . CYS B 1 161 ? 9.945 14.523 -2.727 1 97.94 161 CYS B N 1
ATOM 3033 C CA . CYS B 1 161 ? 11.328 14.797 -2.352 1 97.94 161 CYS B CA 1
ATOM 3034 C C . CYS B 1 161 ? 11.781 13.875 -1.231 1 97.94 161 CYS B C 1
ATOM 3036 O O . CYS B 1 161 ? 12.883 13.312 -1.292 1 97.94 161 CYS B O 1
ATOM 3038 N N . SER B 1 162 ? 10.961 13.711 -0.238 1 96.56 162 SER B N 1
ATOM 3039 C CA . SER B 1 162 ? 11.289 12.875 0.914 1 96.56 162 SER B CA 1
ATOM 3040 C C . SER B 1 162 ? 11.414 11.406 0.52 1 96.56 162 SER B C 1
ATOM 3042 O O . SER B 1 162 ? 12.273 10.688 1.031 1 96.56 162 SER B O 1
ATOM 3044 N N . GLN B 1 163 ? 10.5 11 -0.348 1 96.81 163 GLN B N 1
ATOM 3045 C CA . GLN B 1 163 ? 10.547 9.617 -0.82 1 96.81 163 GLN B CA 1
ATOM 3046 C C . GLN B 1 163 ? 11.898 9.305 -1.457 1 96.81 163 GLN B C 1
ATOM 3048 O O . GLN B 1 163 ? 12.57 8.352 -1.058 1 96.81 163 GLN B O 1
ATOM 3053 N N . LYS B 1 164 ? 12.297 10.125 -2.33 1 94.75 164 LYS B N 1
ATOM 3054 C CA . LYS B 1 164 ? 13.531 9.906 -3.076 1 94.75 164 LYS B CA 1
ATOM 3055 C C . LYS B 1 164 ? 14.758 10.047 -2.17 1 94.75 164 LYS B C 1
ATOM 3057 O O . LYS B 1 164 ? 15.688 9.25 -2.254 1 94.75 164 LYS B O 1
ATOM 3062 N N . GLY B 1 165 ? 14.727 11.109 -1.355 1 95.62 165 GLY B N 1
ATOM 3063 C CA . GLY B 1 165 ? 15.844 11.328 -0.451 1 95.62 165 GLY B CA 1
ATOM 3064 C C . GLY B 1 165 ? 16.062 10.188 0.523 1 95.62 165 GLY B C 1
ATOM 3065 O O . GLY B 1 165 ? 17.188 9.727 0.71 1 95.62 165 GLY B O 1
ATOM 3066 N N . LEU B 1 166 ? 15.008 9.711 1.125 1 94.94 166 LEU B N 1
ATOM 3067 C CA . LEU B 1 166 ? 15.102 8.617 2.086 1 94.94 166 LEU B CA 1
ATOM 3068 C C . LEU B 1 166 ? 15.453 7.309 1.387 1 94.94 166 LEU B C 1
ATOM 3070 O O . LEU B 1 166 ? 16.234 6.512 1.909 1 94.94 166 LEU B O 1
ATOM 3074 N N . GLU B 1 167 ? 14.805 7.09 0.219 1 92.75 167 GLU B N 1
ATOM 3075 C CA . GLU B 1 167 ? 15.078 5.859 -0.519 1 92.75 167 GLU B CA 1
ATOM 3076 C C . GLU B 1 167 ? 16.562 5.754 -0.884 1 92.75 167 GLU B C 1
ATOM 3078 O O . GLU B 1 167 ? 17.109 4.656 -0.909 1 92.75 167 GLU B O 1
ATOM 3083 N N . ARG B 1 168 ? 17.156 6.832 -1.175 1 90.81 168 ARG B N 1
ATOM 3084 C CA . ARG B 1 168 ? 18.562 6.863 -1.548 1 90.81 168 ARG B CA 1
ATOM 3085 C C . ARG B 1 168 ? 19.453 6.633 -0.333 1 90.81 168 ARG B C 1
ATOM 3087 O O . ARG B 1 168 ? 20.469 5.941 -0.425 1 90.81 168 ARG B O 1
ATOM 3094 N N . SER B 1 169 ? 19.078 7.18 0.778 1 92.75 169 SER B N 1
ATOM 3095 C CA . SER B 1 169 ? 19.938 7.129 1.961 1 92.75 169 SER B CA 1
ATOM 3096 C C . SER B 1 169 ? 19.688 5.863 2.775 1 92.75 169 SER B C 1
ATOM 3098 O O . SER B 1 169 ? 20.609 5.281 3.334 1 92.75 169 SER B O 1
ATOM 3100 N N . CYS B 1 170 ? 18.422 5.539 2.93 1 92.69 170 CYS B N 1
ATOM 3101 C CA . CYS B 1 170 ? 17.984 4.371 3.678 1 92.69 170 CYS B CA 1
ATOM 3102 C C . CYS B 1 170 ? 16.953 3.572 2.881 1 92.69 170 CYS B C 1
ATOM 3104 O O . CYS B 1 170 ? 15.75 3.691 3.111 1 92.69 170 CYS B O 1
ATOM 3106 N N . PRO B 1 171 ? 17.406 2.611 2.119 1 87.44 171 PRO B N 1
ATOM 3107 C CA . PRO B 1 171 ? 16.516 1.902 1.186 1 87.44 171 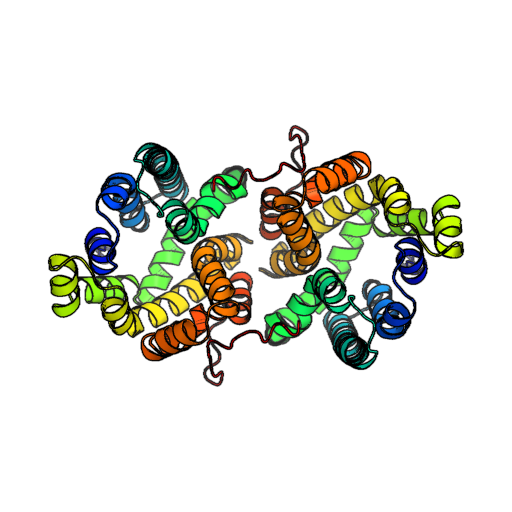PRO B CA 1
ATOM 3108 C C . PRO B 1 171 ? 15.258 1.37 1.854 1 87.44 171 PRO B C 1
ATOM 3110 O O . PRO B 1 171 ? 15.312 0.864 2.979 1 87.44 171 PRO B O 1
ATOM 3113 N N . ALA B 1 172 ? 14.102 1.569 1.152 1 88.62 172 ALA B N 1
ATOM 3114 C CA . ALA B 1 172 ? 12.773 1.074 1.493 1 88.62 172 ALA B CA 1
ATOM 3115 C C . ALA B 1 172 ? 12.07 2.016 2.467 1 88.62 172 ALA B C 1
ATOM 3117 O O . ALA B 1 172 ? 10.852 1.952 2.631 1 88.62 172 ALA B O 1
ATOM 3118 N N . THR B 1 173 ? 12.844 2.941 3.066 1 92.75 173 THR B N 1
ATOM 3119 C CA . THR B 1 173 ? 12.234 3.766 4.105 1 92.75 173 THR B CA 1
ATOM 3120 C C . THR B 1 173 ? 11.477 4.938 3.488 1 92.75 173 THR B C 1
ATOM 3122 O O . THR B 1 173 ? 10.508 5.434 4.07 1 92.75 173 THR B O 1
ATOM 3125 N N . GLY B 1 174 ? 11.914 5.379 2.314 1 94.75 174 GLY B N 1
ATOM 3126 C CA . GLY B 1 174 ? 11.172 6.426 1.628 1 94.75 174 GLY B CA 1
ATOM 3127 C C . GLY B 1 174 ? 9.758 6.012 1.262 1 94.75 174 GLY B C 1
ATOM 3128 O O . GLY B 1 174 ? 8.805 6.734 1.549 1 94.75 174 GLY B O 1
ATOM 3129 N N . SER B 1 175 ? 9.664 4.84 0.706 1 93.94 175 SER B N 1
ATOM 3130 C CA . SER B 1 175 ? 8.359 4.293 0.347 1 93.94 175 SER B CA 1
ATOM 3131 C C . SER B 1 175 ? 7.496 4.066 1.584 1 93.94 175 SER B C 1
ATOM 3133 O O . SER B 1 175 ? 6.305 4.375 1.581 1 93.94 175 SER B O 1
ATOM 3135 N N . ALA B 1 176 ? 8.078 3.553 2.623 1 93.38 176 ALA B N 1
ATOM 3136 C CA . ALA B 1 176 ? 7.348 3.287 3.857 1 93.38 176 ALA B CA 1
ATOM 3137 C C . ALA B 1 176 ? 6.844 4.582 4.484 1 93.38 176 ALA B C 1
ATOM 3139 O O . ALA B 1 176 ? 5.719 4.637 4.992 1 93.38 176 ALA B O 1
ATOM 3140 N N . TYR B 1 177 ? 7.668 5.586 4.457 1 94.12 177 TYR B N 1
ATOM 3141 C CA . TYR B 1 177 ? 7.305 6.883 5.016 1 94.12 177 TYR B CA 1
ATOM 3142 C C . TYR B 1 177 ? 6.129 7.492 4.254 1 94.12 177 TYR B C 1
ATOM 3144 O O . TYR B 1 177 ? 5.145 7.922 4.863 1 94.12 177 TYR B O 1
ATOM 3152 N N . VAL B 1 178 ? 6.211 7.504 2.953 1 96.5 178 VAL B N 1
ATOM 3153 C CA . VAL B 1 178 ? 5.156 8.109 2.146 1 96.5 178 VAL B CA 1
ATOM 3154 C C . VAL B 1 178 ? 3.881 7.273 2.256 1 96.5 178 VAL B C 1
ATOM 3156 O O . VAL B 1 178 ? 2.773 7.82 2.26 1 96.5 178 VAL B O 1
ATOM 3159 N N . ASP B 1 179 ? 4.055 6.016 2.342 1 95 179 ASP B N 1
ATOM 3160 C CA . ASP B 1 179 ? 2.891 5.164 2.574 1 95 179 ASP B CA 1
ATOM 3161 C C . ASP B 1 179 ? 2.129 5.605 3.822 1 95 179 ASP B C 1
ATOM 3163 O O . ASP B 1 179 ? 0.901 5.723 3.797 1 95 179 ASP B O 1
ATOM 3167 N N . ALA B 1 180 ? 2.826 5.824 4.875 1 94.44 180 ALA B N 1
ATOM 3168 C CA . ALA B 1 180 ? 2.197 6.246 6.125 1 94.44 180 ALA B CA 1
ATOM 3169 C C . ALA B 1 180 ? 1.478 7.582 5.953 1 94.44 180 ALA B C 1
ATOM 3171 O O . ALA B 1 180 ? 0.39 7.781 6.5 1 94.44 180 ALA B O 1
ATOM 3172 N N . MET B 1 181 ? 2.021 8.414 5.164 1 95.5 181 MET B N 1
ATOM 3173 C CA . MET B 1 181 ? 1.492 9.766 5.02 1 95.5 181 MET B CA 1
ATOM 3174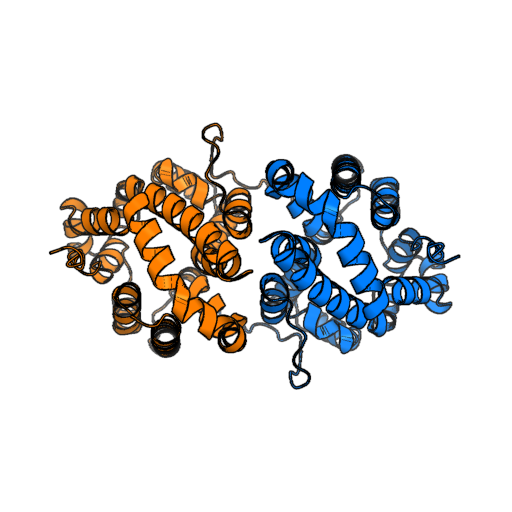 C C . MET B 1 181 ? 0.25 9.773 4.133 1 95.5 181 MET B C 1
ATOM 3176 O O . MET B 1 181 ? -0.642 10.602 4.316 1 95.5 181 MET B O 1
ATOM 3180 N N . VAL B 1 182 ? 0.201 8.828 3.271 1 96 182 VAL B N 1
ATOM 3181 C CA . VAL B 1 182 ? -0.861 8.938 2.277 1 96 182 VAL B CA 1
ATOM 3182 C C . VAL B 1 182 ? -1.973 7.941 2.59 1 96 182 VAL B C 1
ATOM 3184 O O . VAL B 1 182 ? -3.059 8.008 2.008 1 96 182 VAL B O 1
ATOM 3187 N N . ARG B 1 183 ? -1.849 7.105 3.502 1 94.19 183 ARG B N 1
ATOM 3188 C CA . ARG B 1 183 ? -2.844 6.086 3.818 1 94.19 183 ARG B CA 1
ATOM 3189 C C . ARG B 1 183 ? -4.195 6.719 4.137 1 94.19 183 ARG B C 1
ATOM 3191 O O . ARG B 1 183 ? -5.234 6.246 3.668 1 94.19 183 ARG B O 1
ATOM 3198 N N . PRO B 1 184 ? -4.25 7.773 4.973 1 93.38 184 PRO B N 1
ATOM 3199 C CA . PRO B 1 184 ? -5.555 8.406 5.195 1 93.38 184 PRO B CA 1
ATOM 3200 C C . PRO B 1 184 ? -6.176 8.938 3.906 1 93.38 184 PRO B C 1
ATOM 3202 O O . PRO B 1 184 ? -7.395 8.844 3.721 1 93.38 184 PRO B O 1
ATOM 3205 N N . LEU B 1 185 ? -5.336 9.422 3.064 1 93.81 185 LEU B N 1
ATOM 3206 C CA . LEU B 1 185 ? -5.809 9.969 1.8 1 93.81 185 LEU B CA 1
ATOM 3207 C C . LEU B 1 185 ? -6.332 8.867 0.888 1 93.81 185 LEU B C 1
ATOM 3209 O O . LEU B 1 185 ? -7.344 9.047 0.207 1 93.81 185 LEU B O 1
ATOM 3213 N N . GLU B 1 186 ? -5.641 7.758 0.917 1 90.81 186 GLU B N 1
ATOM 3214 C CA . GLU B 1 186 ? -6.098 6.605 0.145 1 90.81 186 GLU B CA 1
ATOM 3215 C C . GLU B 1 186 ? -7.473 6.141 0.615 1 90.81 186 GLU B C 1
ATOM 3217 O O . GLU B 1 186 ? -8.328 5.785 -0.201 1 90.81 186 GLU B O 1
ATOM 3222 N N . GLU B 1 187 ? -7.668 6.152 1.846 1 86.69 187 GLU B N 1
ATOM 3223 C CA . GLU B 1 187 ? -8.953 5.742 2.4 1 86.69 187 GLU B CA 1
ATOM 3224 C C . GLU B 1 187 ? -10.07 6.699 1.979 1 86.69 187 GLU B C 1
ATOM 3226 O O . GLU B 1 187 ? -11.172 6.266 1.646 1 86.69 187 GLU B O 1
ATOM 3231 N N . VAL B 1 188 ? -9.742 7.914 2.029 1 86.5 188 VAL B N 1
ATOM 3232 C CA . VAL B 1 188 ? -10.719 8.922 1.613 1 86.5 188 VAL B CA 1
ATOM 3233 C C . VAL B 1 188 ? -11.047 8.742 0.132 1 86.5 188 VAL B C 1
ATOM 3235 O O . VAL B 1 188 ? -12.211 8.789 -0.261 1 86.5 188 VAL B O 1
ATOM 3238 N N . ALA B 1 189 ? -10.031 8.555 -0.599 1 87.06 189 ALA B N 1
ATOM 3239 C CA . ALA B 1 189 ? -10.211 8.367 -2.037 1 87.06 189 ALA B CA 1
ATOM 3240 C C . ALA B 1 189 ? -11.086 7.156 -2.328 1 87.06 189 ALA B C 1
ATOM 3242 O O . ALA B 1 189 ? -11.977 7.219 -3.182 1 87.06 189 ALA B O 1
ATOM 3243 N N . ARG B 1 190 ? -10.859 6.121 -1.672 1 82.5 190 ARG B N 1
ATOM 3244 C CA . ARG B 1 190 ? -11.648 4.906 -1.859 1 82.5 190 ARG B CA 1
ATOM 3245 C C . ARG B 1 190 ? -13.094 5.117 -1.416 1 82.5 190 ARG B C 1
ATOM 3247 O O . ARG B 1 190 ? -14.023 4.629 -2.061 1 82.5 190 ARG B O 1
ATOM 3254 N N . TYR B 1 191 ? -13.234 5.766 -0.341 1 81.31 191 TYR B N 1
ATOM 3255 C CA . TYR B 1 191 ? -14.57 6.078 0.148 1 81.31 191 TYR B CA 1
ATOM 3256 C C . TYR B 1 191 ? -15.352 6.891 -0.879 1 81.31 191 TYR B C 1
ATOM 3258 O O . TYR B 1 191 ? -16.531 6.621 -1.129 1 81.31 191 TYR B O 1
ATOM 3266 N N . LEU B 1 192 ? -14.719 7.809 -1.44 1 83.56 192 LEU B N 1
ATOM 3267 C CA . LEU B 1 192 ? -15.367 8.703 -2.387 1 83.56 192 LEU B CA 1
ATOM 3268 C C . LEU B 1 192 ? -15.758 7.965 -3.662 1 83.56 192 LEU B C 1
ATOM 3270 O O . LEU B 1 192 ? -16.703 8.359 -4.355 1 83.56 192 LEU B O 1
ATOM 3274 N N . GLN B 1 193 ? -15.039 6.961 -3.922 1 78 193 GLN B N 1
ATOM 3275 C CA . GLN B 1 193 ? -15.359 6.176 -5.109 1 78 193 GLN B CA 1
ATOM 3276 C C . GLN B 1 193 ? -16.703 5.473 -4.965 1 78 193 GLN B C 1
ATOM 3278 O O . GLN B 1 193 ? -17.328 5.098 -5.961 1 78 193 GLN B O 1
ATOM 3283 N N . THR B 1 194 ? -17.156 5.273 -3.75 1 76.75 194 THR B N 1
ATOM 3284 C CA . THR B 1 194 ? -18.406 4.566 -3.521 1 76.75 194 THR B CA 1
ATOM 3285 C C . THR B 1 194 ? -19.453 5.492 -2.9 1 76.75 194 THR B C 1
ATOM 3287 O O . THR B 1 194 ? -20.547 5.055 -2.533 1 76.75 194 THR B O 1
ATOM 3290 N N . ALA B 1 195 ? -19.047 6.664 -2.77 1 80.75 195 ALA B N 1
ATOM 3291 C CA . ALA B 1 195 ? -19.938 7.621 -2.115 1 80.75 195 ALA B CA 1
ATOM 3292 C C . ALA B 1 195 ? -21.078 8.047 -3.049 1 80.75 195 ALA B C 1
ATOM 3294 O O . ALA B 1 195 ? -21.047 7.754 -4.246 1 80.75 195 ALA B O 1
ATOM 3295 N N . ALA B 1 196 ? -22.062 8.648 -2.379 1 85.06 196 ALA B N 1
ATOM 3296 C CA . ALA B 1 196 ? -23.172 9.188 -3.152 1 85.06 196 ALA B CA 1
ATOM 3297 C C . ALA B 1 196 ? -22.703 10.266 -4.117 1 85.06 196 ALA B C 1
ATOM 3299 O O . ALA B 1 196 ? -21.797 11.047 -3.793 1 85.06 196 ALA B O 1
ATOM 3300 N N . LYS B 1 197 ? -23.359 10.297 -5.254 1 85.12 197 LYS B N 1
ATOM 3301 C CA . LYS B 1 197 ? -23 11.258 -6.301 1 85.12 197 LYS B CA 1
ATOM 3302 C C . LYS B 1 197 ? -23.047 12.688 -5.77 1 85.12 197 LYS B C 1
ATOM 3304 O O . LYS B 1 197 ? -22.234 13.523 -6.168 1 85.12 197 LYS B O 1
ATOM 3309 N N . SER B 1 198 ? -24.031 12.906 -4.938 1 85.44 198 SER B N 1
ATOM 3310 C CA . SER B 1 198 ? -24.188 14.25 -4.387 1 85.44 198 SER B CA 1
ATOM 3311 C C . SER B 1 198 ? -22.969 14.656 -3.572 1 85.44 198 SER B C 1
ATOM 3313 O O . SER B 1 198 ? -22.5 15.797 -3.658 1 85.44 198 SER B O 1
ATOM 3315 N N . LEU B 1 199 ? -22.391 13.703 -2.891 1 83.38 199 LEU B N 1
ATOM 3316 C CA . LEU B 1 199 ? -21.203 13.977 -2.082 1 83.38 199 LEU B CA 1
ATOM 3317 C C . LEU B 1 199 ? -19.984 14.203 -2.967 1 83.38 199 LEU B C 1
ATOM 3319 O O . LEU B 1 199 ? -19.188 15.102 -2.705 1 83.38 199 LEU B O 1
ATOM 3323 N N . VAL B 1 200 ? -19.906 13.445 -3.945 1 84.38 200 VAL B N 1
ATOM 3324 C CA . VAL B 1 200 ? -18.781 13.555 -4.871 1 84.38 200 VAL B CA 1
ATOM 3325 C C . VAL B 1 200 ? -18.812 14.914 -5.562 1 84.38 200 VAL B C 1
ATOM 3327 O O . VAL B 1 200 ? -17.766 15.562 -5.715 1 84.38 200 VAL B O 1
ATOM 3330 N N . LYS B 1 201 ? -19.969 15.312 -5.906 1 84 201 LYS B N 1
ATOM 3331 C CA . LYS B 1 201 ? -20.125 16.625 -6.523 1 84 201 LYS B CA 1
ATOM 3332 C C . LYS B 1 201 ? -19.719 17.734 -5.555 1 84 201 LYS B C 1
ATOM 3334 O O . LYS B 1 201 ? -19.078 18.703 -5.953 1 84 201 LYS B O 1
ATOM 3339 N N . LEU B 1 202 ? -20.141 17.547 -4.402 1 82.88 202 LEU B N 1
ATOM 3340 C CA . LEU B 1 202 ? -19.812 18.547 -3.377 1 82.88 202 LEU B CA 1
ATOM 3341 C C . LEU B 1 202 ? -18.312 18.641 -3.17 1 82.88 202 LEU B C 1
ATOM 3343 O O . LEU B 1 202 ? -17.75 19.734 -3.09 1 82.88 202 LEU B O 1
ATOM 3347 N N . VAL B 1 203 ? -17.672 17.516 -3.086 1 81.19 203 VAL B N 1
ATOM 3348 C CA . VAL B 1 203 ? -16.219 17.469 -2.877 1 81.19 203 VAL B CA 1
ATOM 3349 C C . VAL B 1 203 ? -15.508 18.062 -4.09 1 81.19 203 VAL B C 1
ATOM 3351 O O . VAL B 1 203 ? -14.578 18.844 -3.939 1 81.19 203 VAL B O 1
ATOM 3354 N N . ASN B 1 204 ? -15.992 17.75 -5.191 1 82 204 ASN B N 1
ATOM 3355 C CA . ASN B 1 204 ? -15.375 18.266 -6.41 1 82 204 ASN B CA 1
ATOM 3356 C C . ASN B 1 204 ? -15.5 19.797 -6.496 1 82 204 ASN B C 1
ATOM 3358 O O . ASN B 1 204 ? -14.609 20.453 -7.027 1 82 204 ASN B O 1
ATOM 3362 N N . LYS B 1 205 ? -16.516 20.266 -5.992 1 84.69 205 LYS B N 1
ATOM 3363 C CA . LYS B 1 205 ? -16.75 21.703 -6.031 1 84.69 205 LYS B CA 1
ATOM 3364 C C . LYS B 1 205 ? -15.82 22.438 -5.074 1 84.69 205 LYS B C 1
ATOM 3366 O O . LYS B 1 205 ? -15.422 23.578 -5.336 1 84.69 205 LYS B O 1
ATOM 3371 N N . HIS B 1 206 ? -15.422 21.844 -4.035 1 86.62 206 HIS B N 1
ATOM 3372 C CA . HIS B 1 206 ? -14.727 22.562 -2.973 1 86.62 206 HIS B CA 1
ATOM 3373 C C . HIS B 1 206 ? -13.258 22.156 -2.9 1 86.62 206 HIS B C 1
ATOM 3375 O O . HIS B 1 206 ? -12.438 22.891 -2.342 1 86.62 206 HIS B O 1
ATOM 3381 N N . VAL B 1 207 ? -12.922 21.078 -3.434 1 90.06 207 VAL B N 1
ATOM 3382 C CA . VAL B 1 207 ? -11.531 20.641 -3.379 1 90.06 207 VAL B CA 1
ATOM 3383 C C . VAL B 1 207 ? -10.695 21.406 -4.395 1 90.06 207 VAL B C 1
ATOM 3385 O O . VAL B 1 207 ? -10.977 21.375 -5.594 1 90.06 207 VAL B O 1
ATOM 3388 N N . PRO B 1 208 ? -9.742 22.094 -3.92 1 92.19 208 PRO B N 1
ATOM 3389 C CA . PRO B 1 208 ? -8.875 22.797 -4.875 1 92.19 208 PRO B CA 1
ATOM 3390 C C . PRO B 1 208 ? -8.219 21.844 -5.879 1 92.19 208 PRO B C 1
ATOM 3392 O O . PRO B 1 208 ? -7.867 20.719 -5.527 1 92.19 208 PRO B O 1
ATOM 3395 N N . LYS B 1 209 ? -7.973 22.297 -7.039 1 89.62 209 LYS B N 1
ATOM 3396 C CA . LYS B 1 209 ? -7.387 21.516 -8.117 1 89.62 209 LYS B CA 1
ATOM 3397 C C . LYS B 1 209 ? -6.039 20.938 -7.695 1 89.62 209 LYS B C 1
ATOM 3399 O O . LYS B 1 209 ? -5.695 19.812 -8.086 1 89.62 209 LYS B O 1
ATOM 3404 N N . GLN B 1 210 ? -5.34 21.703 -6.875 1 92.56 210 GLN B N 1
ATOM 3405 C CA . GLN B 1 210 ? -4.004 21.297 -6.445 1 92.56 210 GLN B CA 1
ATOM 3406 C C . GLN B 1 210 ? -4.07 20.078 -5.527 1 92.56 210 GLN B C 1
ATOM 3408 O O . GLN B 1 210 ? -3.064 19.391 -5.324 1 92.56 210 GLN B O 1
ATOM 3413 N N . CYS B 1 211 ? -5.301 19.797 -5.051 1 93.75 211 CYS B N 1
ATOM 3414 C CA . CYS B 1 211 ? -5.441 18.719 -4.09 1 93.75 211 CYS B CA 1
ATOM 3415 C C . CYS B 1 211 ? -5.988 17.453 -4.758 1 93.75 211 CYS B C 1
ATOM 3417 O O . CYS B 1 211 ? -5.93 16.375 -4.188 1 93.75 211 CYS B O 1
ATOM 3419 N N . LEU B 1 212 ? -6.344 17.5 -5.941 1 91.5 212 LEU B N 1
ATOM 3420 C CA . LEU B 1 212 ? -7.043 16.422 -6.617 1 91.5 212 LEU B CA 1
ATOM 3421 C C . LEU B 1 212 ? -6.129 15.211 -6.797 1 91.5 212 LEU B C 1
ATOM 3423 O O . LEU B 1 212 ? -6.566 14.07 -6.645 1 91.5 212 LEU B O 1
ATOM 3427 N N . PRO B 1 213 ? -4.832 15.422 -7.066 1 92.19 213 PRO B N 1
ATOM 3428 C CA . PRO B 1 213 ? -3.971 14.242 -7.168 1 92.19 213 PRO B CA 1
ATOM 3429 C C . PRO B 1 213 ? -3.945 13.414 -5.887 1 92.19 213 PRO B C 1
ATOM 3431 O O . PRO B 1 213 ? -3.777 12.195 -5.938 1 92.19 213 PRO B O 1
ATOM 3434 N N . LEU B 1 214 ? -4.199 14.055 -4.789 1 93.75 214 LEU B N 1
ATOM 3435 C CA . LEU B 1 214 ? -4.156 13.375 -3.498 1 93.75 214 LEU B CA 1
ATOM 3436 C C . LEU B 1 214 ? -5.41 12.531 -3.287 1 93.75 214 LEU B C 1
ATOM 3438 O O . LEU B 1 214 ? -5.488 11.758 -2.33 1 93.75 214 LEU B O 1
ATOM 3442 N N . MET B 1 215 ? -6.316 12.625 -4.203 1 90.62 215 MET B N 1
ATOM 3443 C CA . MET B 1 215 ? -7.535 11.82 -4.156 1 90.62 215 MET B CA 1
ATOM 3444 C C . MET B 1 215 ? -7.527 10.758 -5.246 1 90.62 215 MET B C 1
ATOM 3446 O O . MET B 1 215 ? -8.562 10.141 -5.527 1 90.62 215 MET B O 1
ATOM 3450 N N . ASP B 1 216 ? -6.426 10.586 -5.805 1 89.56 216 ASP B N 1
ATOM 3451 C CA . ASP B 1 216 ? -6.25 9.578 -6.848 1 89.56 216 ASP B CA 1
ATOM 3452 C C . ASP B 1 216 ? -5.387 8.422 -6.355 1 89.56 216 ASP B C 1
ATOM 3454 O O . ASP B 1 216 ? -4.16 8.547 -6.277 1 89.56 216 ASP B O 1
ATOM 3458 N N . VAL B 1 217 ? -6.023 7.297 -6.223 1 87.44 217 VAL B N 1
ATOM 3459 C CA . VAL B 1 217 ? -5.352 6.145 -5.637 1 87.44 217 VAL B CA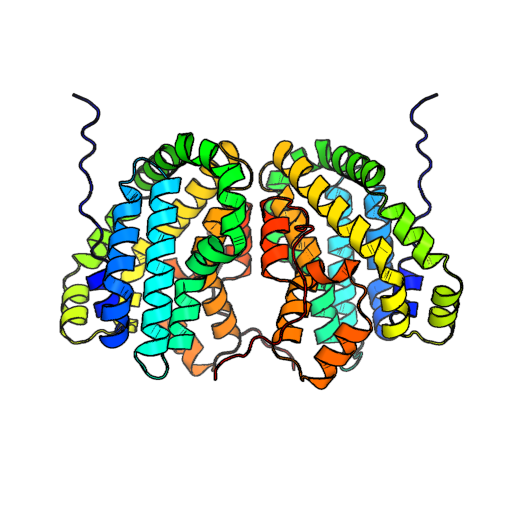 1
ATOM 3460 C C . VAL B 1 217 ? -4.199 5.703 -6.535 1 87.44 217 VAL B C 1
ATOM 3462 O O . VAL B 1 217 ? -3.156 5.266 -6.043 1 87.44 217 VAL B O 1
ATOM 3465 N N . ASP B 1 218 ? -4.344 5.789 -7.832 1 84.44 218 ASP B N 1
ATOM 3466 C CA . ASP B 1 218 ? -3.291 5.379 -8.758 1 84.44 218 ASP B CA 1
ATOM 3467 C C . ASP B 1 218 ? -2.08 6.305 -8.656 1 84.44 218 ASP B C 1
ATOM 3469 O O . ASP B 1 218 ? -0.938 5.84 -8.633 1 84.44 218 ASP B O 1
ATOM 3473 N N . TYR B 1 219 ? -2.377 7.547 -8.586 1 90.94 219 TYR B N 1
ATOM 3474 C CA . TYR B 1 219 ? -1.272 8.484 -8.422 1 90.94 219 TYR B CA 1
ATOM 3475 C C . TYR B 1 219 ? -0.56 8.266 -7.094 1 90.94 219 TYR B C 1
ATOM 3477 O O . TYR B 1 219 ? 0.671 8.305 -7.031 1 90.94 219 TYR B O 1
ATOM 3485 N N . LEU B 1 220 ? -1.313 8.102 -6.039 1 93.19 220 LEU B N 1
ATOM 3486 C CA . LEU B 1 220 ? -0.72 7.922 -4.719 1 93.19 220 LEU B CA 1
ATOM 3487 C C . LEU B 1 220 ? 0.215 6.719 -4.699 1 93.19 220 LEU B C 1
ATOM 3489 O O . LEU B 1 220 ? 1.231 6.727 -4 1 93.19 220 LEU B O 1
ATOM 3493 N N . SER B 1 221 ? -0.083 5.754 -5.473 1 90.56 221 SER B N 1
ATOM 3494 C CA . SER B 1 221 ? 0.792 4.594 -5.586 1 90.56 221 SER B CA 1
ATOM 3495 C C . SER B 1 221 ? 2.127 4.969 -6.223 1 90.56 221 SER B C 1
ATOM 3497 O O . SER B 1 221 ? 3.182 4.504 -5.781 1 90.56 221 SER B O 1
ATOM 3499 N N . ARG B 1 222 ? 2.086 5.766 -7.219 1 91.81 222 ARG B N 1
ATOM 3500 C CA . ARG B 1 222 ? 3.314 6.199 -7.879 1 91.81 222 ARG B CA 1
ATOM 3501 C C . ARG B 1 222 ? 4.137 7.102 -6.965 1 91.81 222 ARG B C 1
ATOM 3503 O O . ARG B 1 222 ? 5.371 7.047 -6.977 1 91.81 222 ARG B O 1
ATOM 3510 N N . LEU B 1 223 ? 3.406 7.902 -6.242 1 94.5 223 LEU B N 1
ATOM 3511 C CA . LEU B 1 223 ? 4.078 8.758 -5.27 1 94.5 223 LEU B CA 1
ATOM 3512 C C . LEU B 1 223 ? 4.758 7.922 -4.191 1 94.5 223 LEU B C 1
ATOM 3514 O O . LEU B 1 223 ? 5.914 8.18 -3.836 1 94.5 223 LEU B O 1
ATOM 3518 N N . LYS B 1 224 ? 4.113 6.941 -3.727 1 94.38 224 LYS B N 1
ATOM 3519 C CA . LYS B 1 224 ? 4.562 6.07 -2.645 1 94.38 224 LYS B CA 1
ATOM 3520 C C . LYS B 1 224 ? 5.84 5.328 -3.031 1 94.38 224 LYS B C 1
ATOM 3522 O O . LYS B 1 224 ? 6.797 5.285 -2.256 1 94.38 224 LYS B O 1
ATOM 3527 N N . TYR B 1 225 ? 5.871 4.855 -4.184 1 91.88 225 TYR B N 1
ATOM 3528 C CA . TYR B 1 225 ? 6.941 3.924 -4.516 1 91.88 225 TYR B CA 1
ATOM 3529 C C . TYR B 1 225 ? 8.047 4.621 -5.309 1 91.88 225 TYR B C 1
ATOM 3531 O O . TYR B 1 225 ? 9.203 4.211 -5.254 1 91.88 225 TYR B O 1
ATOM 3539 N N . PHE B 1 226 ? 7.691 5.738 -5.977 1 91.5 226 PHE B N 1
ATOM 3540 C CA . PHE B 1 226 ? 8.703 6.273 -6.875 1 91.5 226 PHE B CA 1
ATOM 3541 C C . PHE B 1 226 ? 8.898 7.77 -6.645 1 91.5 226 PHE B C 1
ATOM 3543 O O . PHE B 1 226 ? 9.734 8.398 -7.293 1 91.5 226 PHE B O 1
ATOM 3550 N N . GLY B 1 227 ? 8.156 8.312 -5.75 1 94.38 227 GLY B N 1
ATOM 3551 C CA . GLY B 1 227 ? 8.266 9.742 -5.516 1 94.38 227 GLY B CA 1
ATOM 3552 C C . GLY B 1 227 ? 7.887 10.57 -6.727 1 94.38 227 GLY B C 1
ATOM 3553 O O . GLY B 1 227 ? 8.469 11.641 -6.957 1 94.38 227 GLY B O 1
ATOM 3554 N N . SER B 1 228 ? 6.895 10.094 -7.418 1 92.31 228 SER B N 1
ATOM 3555 C CA . SER B 1 228 ? 6.523 10.773 -8.656 1 92.31 228 SER B CA 1
ATOM 3556 C C . SER B 1 228 ? 5.75 12.055 -8.375 1 92.31 228 SER B C 1
ATOM 3558 O O . SER B 1 228 ? 4.93 12.102 -7.453 1 92.31 228 SER B O 1
ATOM 3560 N N . LEU B 1 229 ? 6.016 12.984 -9.203 1 92.75 229 LEU B N 1
ATOM 3561 C CA . LEU B 1 229 ? 5.176 14.172 -9.203 1 92.75 229 LEU B CA 1
ATOM 3562 C C . LEU B 1 229 ? 3.986 14 -10.141 1 92.75 229 LEU B C 1
ATOM 3564 O O . LEU B 1 229 ? 4.016 13.156 -11.039 1 92.75 229 LEU B O 1
ATOM 3568 N N . PRO B 1 230 ? 2.996 14.781 -9.805 1 89.12 230 PRO B N 1
ATOM 3569 C CA . PRO B 1 230 ? 1.847 14.664 -10.711 1 89.12 230 PRO B CA 1
ATOM 3570 C C . PRO B 1 230 ? 2.176 15.078 -12.141 1 89.12 230 PRO B C 1
ATOM 3572 O O . PRO B 1 230 ? 3.029 15.945 -12.359 1 89.12 230 PRO B O 1
ATOM 3575 N N . ASP B 1 231 ? 1.489 14.281 -12.992 1 77.56 231 ASP B N 1
ATOM 3576 C CA . ASP B 1 231 ? 1.608 14.672 -14.391 1 77.56 231 ASP B CA 1
ATOM 3577 C C . ASP B 1 231 ? 0.899 15.992 -14.656 1 77.56 231 ASP B C 1
ATOM 3579 O O . ASP B 1 231 ? -0.284 16.141 -14.344 1 77.56 231 ASP B O 1
ATOM 3583 N N . SER B 1 232 ? 1.574 16.875 -15.109 1 71 232 SER B N 1
ATOM 3584 C CA . SER B 1 232 ? 0.993 18.188 -15.375 1 71 232 SER B CA 1
ATOM 3585 C C . SER B 1 232 ? -0.16 18.094 -16.375 1 71 232 SER B C 1
ATOM 3587 O O . SER B 1 232 ? -1.046 18.953 -16.391 1 71 232 SER B O 1
ATOM 3589 N N . ARG B 1 233 ? -0.177 17.016 -17.109 1 64.88 233 ARG B N 1
ATOM 3590 C CA . ARG B 1 233 ? -1.199 16.875 -18.141 1 64.88 233 ARG B CA 1
ATOM 3591 C C . ARG B 1 233 ? -2.375 16.047 -17.641 1 64.88 233 ARG B C 1
ATOM 3593 O O . ARG B 1 233 ? -3.412 15.969 -18.312 1 64.88 233 ARG B O 1
ATOM 3600 N N . ALA B 1 234 ? -2.17 15.586 -16.547 1 70.25 234 ALA B N 1
ATOM 3601 C CA . ALA B 1 234 ? -3.213 14.68 -16.078 1 70.25 234 ALA B CA 1
ATOM 3602 C C . ALA B 1 234 ? -4.371 15.445 -15.453 1 70.25 234 ALA B C 1
ATOM 3604 O O . ALA B 1 234 ? -4.16 16.438 -14.766 1 70.25 234 ALA B O 1
ATOM 3605 N N . VAL B 1 235 ? -5.535 15.141 -15.898 1 64.12 235 VAL B N 1
ATOM 3606 C CA . VAL B 1 235 ? -6.75 15.648 -15.273 1 64.12 235 VAL B CA 1
ATOM 3607 C C . VAL B 1 235 ? -7.168 14.734 -14.133 1 64.12 235 VAL B C 1
ATOM 3609 O O . VAL B 1 235 ? -7.5 13.562 -14.352 1 64.12 235 VAL B O 1
ATOM 3612 N N . TYR B 1 236 ? -6.973 15.305 -13.039 1 72.25 236 TYR B N 1
ATOM 3613 C CA . TYR B 1 236 ? -7.402 14.562 -11.859 1 72.25 236 TYR B CA 1
ATOM 3614 C C . TYR B 1 236 ? -8.836 14.93 -11.477 1 72.25 236 TYR B C 1
ATOM 3616 O O . TYR B 1 236 ? -9.188 16.109 -11.422 1 72.25 236 TYR B O 1
ATOM 3624 N N . GLU B 1 237 ? -9.68 13.945 -11.609 1 67.12 237 GLU B N 1
ATOM 3625 C CA . GLU B 1 237 ? -11.055 14.109 -11.172 1 67.12 237 GLU B CA 1
ATOM 3626 C C . GLU B 1 237 ? -11.5 12.945 -10.289 1 67.12 237 GLU B C 1
ATOM 3628 O O . GLU B 1 237 ? -10.984 11.828 -10.422 1 67.12 237 GLU B O 1
ATOM 3633 N N . ILE B 1 238 ? -12.188 13.305 -9.273 1 68.38 238 ILE B N 1
ATOM 3634 C CA . ILE B 1 238 ? -12.781 12.242 -8.477 1 68.38 238 ILE B CA 1
ATOM 3635 C C . ILE B 1 238 ? -13.883 11.547 -9.273 1 68.38 238 ILE B C 1
ATOM 3637 O O . ILE B 1 238 ? -14.859 12.188 -9.68 1 68.38 238 ILE B O 1
ATOM 3641 N N . SER B 1 239 ? -13.445 10.547 -9.945 1 58.69 239 SER B N 1
ATOM 3642 C CA . SER B 1 239 ? -14.445 9.836 -10.727 1 58.69 239 SER B CA 1
ATOM 3643 C C . SER B 1 239 ? -15.031 8.664 -9.938 1 58.69 239 SER B C 1
ATOM 3645 O O . SER B 1 239 ? -14.328 8.031 -9.148 1 58.69 239 SER B O 1
ATOM 3647 N N . LEU B 1 240 ? -16.359 8.68 -9.891 1 51.38 240 LEU B N 1
ATOM 3648 C CA . LEU B 1 240 ? -17.062 7.539 -9.312 1 51.38 240 LEU B CA 1
ATOM 3649 C C . LEU B 1 240 ? -16.656 6.242 -10.008 1 51.38 240 LEU B C 1
ATOM 3651 O O . LEU B 1 240 ? -16.5 6.207 -11.227 1 51.38 240 LEU B O 1
ATOM 3655 N N . ARG B 1 241 ? -15.914 5.434 -9.344 1 48.12 241 ARG B N 1
ATOM 3656 C CA . ARG B 1 241 ? -15.766 4.113 -9.945 1 48.12 241 ARG B CA 1
ATOM 3657 C C . ARG B 1 241 ? -17.125 3.518 -10.305 1 48.12 241 ARG B C 1
ATOM 3659 O O . ARG B 1 241 ? -18.031 3.494 -9.484 1 48.12 241 ARG B O 1
ATOM 3666 N N . THR B 1 242 ? -17.5 3.664 -11.461 1 34.59 242 THR B N 1
ATOM 3667 C CA . THR B 1 242 ? -18.656 2.869 -11.836 1 34.59 242 THR B CA 1
ATOM 3668 C C . THR B 1 242 ? -18.484 1.415 -11.406 1 34.59 242 THR B C 1
ATOM 3670 O O . THR B 1 242 ? -17.594 0.724 -11.891 1 34.59 242 THR B O 1
ATOM 3673 N N . VAL B 1 243 ? -18.531 1.163 -10.211 1 29.42 243 VAL B N 1
ATOM 3674 C CA . VAL B 1 243 ? -18.703 -0.257 -9.914 1 29.42 243 VAL B CA 1
ATOM 3675 C C . VAL B 1 243 ? -19.703 -0.868 -10.898 1 29.42 243 VAL B C 1
ATOM 3677 O O . VAL B 1 243 ? -20.844 -0.417 -10.992 1 29.42 243 VAL B O 1
ATOM 3680 N N . ALA B 1 244 ? -19.391 -1.277 -11.992 1 23.64 244 ALA B N 1
ATOM 3681 C CA . ALA B 1 244 ? -20.328 -2.189 -12.641 1 23.64 244 ALA B CA 1
ATOM 3682 C C . ALA B 1 244 ? -20.797 -3.268 -11.672 1 23.64 244 ALA B C 1
ATOM 3684 O O . ALA B 1 244 ? -20 -4.074 -11.188 1 23.64 244 ALA B O 1
ATOM 3685 N N . LEU B 1 245 ? -21.625 -3.004 -10.719 1 20.92 245 LEU B N 1
ATOM 3686 C CA . LEU B 1 245 ? -22.484 -4.152 -10.461 1 20.92 245 LEU B CA 1
ATOM 3687 C C . LEU B 1 245 ? -23.078 -4.691 -11.75 1 20.92 245 LEU B C 1
ATOM 3689 O O . LEU B 1 245 ? -23.547 -3.92 -12.602 1 20.92 245 LEU B O 1
#

Solvent-accessible surface area (backbone atoms only — not comparable to full-atom values): 25233 Å² total; per-residue (Å²): 139,80,81,73,69,75,75,69,76,67,56,59,58,64,55,51,40,28,14,48,39,56,52,66,70,56,49,70,33,36,47,66,29,48,52,40,55,48,45,43,83,69,42,78,36,52,53,59,37,49,52,51,33,39,52,31,44,53,51,22,52,54,38,49,71,68,65,63,54,75,91,38,62,68,56,51,50,42,68,41,35,19,53,45,40,46,55,60,44,36,38,83,51,41,73,76,48,31,69,54,36,41,73,43,45,61,60,36,50,50,53,22,35,69,74,35,38,36,66,58,36,47,41,50,47,64,65,30,65,67,46,46,50,34,26,74,71,59,30,38,46,63,64,45,37,58,63,36,29,65,39,34,44,14,44,52,46,27,44,18,43,35,16,49,46,32,27,70,74,35,66,34,46,8,34,49,51,36,40,25,69,40,40,27,36,44,51,51,28,56,49,49,30,71,45,56,67,69,54,48,51,52,46,60,71,38,50,33,76,53,38,35,56,62,44,31,62,46,52,48,51,32,28,24,44,64,22,46,71,82,61,88,82,58,82,65,68,89,58,62,54,73,69,79,121,140,80,80,73,71,75,76,70,76,68,56,60,57,65,55,51,40,28,15,48,38,56,51,66,70,56,48,71,35,36,46,67,30,47,52,42,55,50,45,44,82,68,42,78,37,52,54,58,37,49,51,51,33,38,53,30,44,54,51,20,52,54,38,50,70,68,66,63,54,72,92,37,61,68,56,52,50,42,68,41,34,19,53,45,41,46,55,61,42,37,39,82,49,42,72,76,49,31,69,55,36,39,73,42,44,60,62,37,49,52,53,21,35,70,74,34,37,35,66,58,35,47,41,50,48,64,64,30,66,66,46,46,48,33,26,74,72,59,30,37,47,63,64,45,37,60,63,38,29,65,38,34,45,15,44,52,47,27,43,17,43,34,15,49,45,32,25,72,73,35,64,33,46,7,34,48,51,36,41,26,69,40,39,27,37,44,51,50,29,55,48,49,30,70,46,55,67,70,54,47,51,51,47,61,72,37,49,32,76,54,38,34,55,62,44,30,63,46,53,47,51,32,29,22,43,66,21,46,70,82,59,87,83,59,82,65,67,88,59,63,54,73,69,78,121

Organism: Toxocara canis (NCBI:txid6265)

Radius of gyration: 23.89 Å; Cα contacts (8 Å, |Δi|>4): 652; chains: 2; bounding box: 55×72×50 Å